Protein AF-A0A9P6G2L7-F1 (afdb_monomer)

Radius of gyration: 34.22 Å; Cα contacts (8 Å, |Δi|>4): 540; chains: 1; bounding box: 78×86×117 Å

pLDDT: mean 71.01, std 28.39, range [22.45, 98.56]

Mean predicted aligned error: 16.87 Å

Nearest PDB structures (foldseek):
  2dw4-assembly1_A  TM=6.983E-01  e=7.116E-24  Homo sapiens
  7xw8-assembly1_A  TM=6.974E-01  e=5.998E-24  Homo sapiens
  7e0g-assembly1_A  TM=6.972E-01  e=1.986E-23  Homo sapiens
  7vqt-assembly1_A  TM=6.951E-01  e=2.057E-22  Homo sapiens
  2hko-assembly1_A  TM=6.925E-01  e=1.429E-21  Homo sapiens

Sequence (567 aa):
MRQLASALGPAWADSLASSSPSMPDHSSTVAASAVLSSPTMSTSFARSDLQSDAVSRITKHESTSSASPVILGKRVRKQVEFFNPSGAYWKRHPKATNARNLHPRILSSGSSLNKRLLESMAGTRRHAKSRQQPMLGHRRQQSNDAALNDAAHASRLHPHGLSSEEFDLFQWFLSRADLDNYLRVRNTMLKLWRDSPKTSLTLARAYESTKDFGLHLGLIPHVYEFLLRSGYINFGMCSFQDGASNASHENGNGLGQSDGPNGTVVVIGAGIAGVAAARQLENLFRYFAWRFAPDPPPKVILIEARPRIGGRIHSMDIATPSLAPSENEKLTEHGQPQPPRRLAKHRIDMGAQIITGFENGNPMEIIVRRQMDNLSLHYLVNETCDIFDHKGSPVPKQQDVHFEAVFNQILDQACQLRVQETEPPTVVKRPNNQPKLGMRTVHTLLMDRPTLGESMDYFIESHPEFRSWTQYELSLIHWHYANLEFANATPLDRLSLKHWDQDDEYEFSGNHCMVVEGYGQIPVALSKGLDVRLNQPVSKIIRSDTVEESSTNEPVRIQCRDGTTYD

Foldseek 3Di:
DVVLCVVVDDVVVVVVVVPDDDDDDDDDDDDDDDDDDDDDDDDDDDDDDDDDDDDDDDDDDDDDDDDDDDDDDDDDDDFDDADDPVPDPPPPPPPPDPDPPDDDDDDDDDDDDDDDDDPDDDDDDDDDDDDDDDDPVVVVVVVVLVLLCQLCQLLVHHLQHDDPVRCVVPRVPDDPVQSNLLSSLLSVQSSVCLVAVQEFDDLNNSLVVRVPSPHDSVCSSVSVVVCLLVVSGNFALHADDDPVVVVPPPPPDDDDDPPDDAAADEQEAQAPVSLRVLLSQNRVCVVVQVVQPPDGHHAYAYEHQAQDHHVQFDKDFDDDDPPDPDPPQQADPVRDGDDPDPPFTDIDGPGDFKDQASASRDVCCCHPVPNDPPFDKAFPPPDDDFDADPVRHTDPPVLLVVLVVVLVVLQVQLLVLQPVVPDDPPPPPDPDDDPPCDPSNVVSVVDPFDFSVVSSVCCCVVPPVNVPDDPRSVVSSVVVQVVLCVVQVHHRRPHGSNCNCVCVVSRGDDTMIGTRSGPSVRSVSSNPPGNYHYSFAWDDKDWDPDDPVPDPDTDIWIAGPVGDIDD

Structure (mmCIF, N/CA/C/O backbone):
data_AF-A0A9P6G2L7-F1
#
_entry.id   AF-A0A9P6G2L7-F1
#
loop_
_atom_site.group_PDB
_atom_site.id
_atom_site.type_symbol
_atom_site.label_atom_id
_atom_site.label_alt_id
_atom_site.label_comp_id
_atom_site.label_asym_id
_atom_site.label_entity_id
_atom_site.label_seq_id
_atom_site.pdbx_PDB_ins_code
_atom_site.Cartn_x
_atom_site.Cartn_y
_atom_site.Cartn_z
_atom_site.occupancy
_atom_site.B_iso_or_equiv
_atom_site.auth_seq_id
_atom_site.auth_comp_id
_atom_site.auth_asym_id
_atom_site.auth_atom_id
_atom_site.pdbx_PDB_model_num
ATOM 1 N N . MET A 1 1 ? -18.594 -7.790 24.295 1.00 51.34 1 MET A N 1
ATOM 2 C CA . MET A 1 1 ? -19.667 -8.135 25.263 1.00 51.34 1 MET A CA 1
ATOM 3 C C . MET A 1 1 ? -20.302 -6.903 25.911 1.00 51.34 1 MET A C 1
ATOM 5 O O . MET A 1 1 ? -21.434 -6.623 25.565 1.00 51.34 1 MET A O 1
ATOM 9 N N . ARG A 1 2 ? -19.620 -6.099 26.748 1.00 49.75 2 ARG A N 1
ATOM 10 C CA . ARG A 1 2 ? -20.230 -4.887 27.364 1.00 49.75 2 ARG A CA 1
ATOM 11 C C . ARG A 1 2 ? -20.741 -3.842 26.359 1.00 49.75 2 ARG A C 1
ATOM 13 O O . ARG A 1 2 ? -21.833 -3.325 26.534 1.00 49.75 2 ARG A O 1
ATOM 20 N N . GLN A 1 3 ? -19.998 -3.575 25.282 1.00 51.94 3 GLN A N 1
ATOM 21 C CA . GLN A 1 3 ? -20.472 -2.698 24.198 1.00 51.94 3 GLN A CA 1
ATOM 22 C C . GLN A 1 3 ? -21.693 -3.264 23.474 1.00 51.94 3 GLN A C 1
ATOM 24 O O . GLN A 1 3 ? -22.591 -2.518 23.113 1.00 51.94 3 GLN A O 1
ATOM 29 N N . LEU A 1 4 ? -21.742 -4.586 23.305 1.00 55.41 4 LEU A N 1
ATOM 30 C CA . LEU A 1 4 ? -22.889 -5.258 22.714 1.00 55.41 4 LEU A CA 1
ATOM 31 C C . LEU A 1 4 ? -24.108 -5.176 23.648 1.00 55.41 4 LEU A C 1
ATOM 33 O O . LEU A 1 4 ? -25.195 -4.875 23.186 1.00 55.41 4 LEU A O 1
ATOM 37 N N . ALA A 1 5 ? -23.908 -5.337 24.960 1.00 52.91 5 ALA A N 1
ATOM 38 C CA . ALA A 1 5 ? -24.934 -5.130 25.983 1.00 52.91 5 ALA A CA 1
ATOM 39 C C . ALA A 1 5 ? -25.485 -3.696 25.970 1.00 52.91 5 ALA A C 1
ATOM 41 O O . ALA A 1 5 ? -26.690 -3.490 26.042 1.00 52.91 5 ALA A O 1
ATOM 42 N N . SER A 1 6 ? -24.590 -2.709 25.851 1.00 57.12 6 SER A N 1
ATOM 43 C CA . SER A 1 6 ? -24.945 -1.289 25.775 1.00 57.12 6 SER A CA 1
ATOM 44 C C . SER A 1 6 ? -25.715 -0.966 24.489 1.00 57.12 6 SER A C 1
ATOM 46 O O . SER A 1 6 ? -26.717 -0.259 24.524 1.00 57.12 6 SER A O 1
ATOM 48 N N . ALA A 1 7 ? -25.290 -1.533 23.355 1.00 49.59 7 ALA A N 1
ATOM 49 C CA . ALA A 1 7 ? -25.887 -1.268 22.048 1.00 49.59 7 ALA A CA 1
ATOM 50 C C . ALA A 1 7 ? -27.176 -2.062 21.765 1.00 49.59 7 ALA A C 1
ATOM 52 O O . ALA A 1 7 ? -28.024 -1.580 21.020 1.00 49.59 7 ALA A O 1
ATOM 53 N N . LEU A 1 8 ? -27.326 -3.270 22.322 1.00 57.91 8 LEU A N 1
ATOM 54 C CA . LEU A 1 8 ? -28.497 -4.140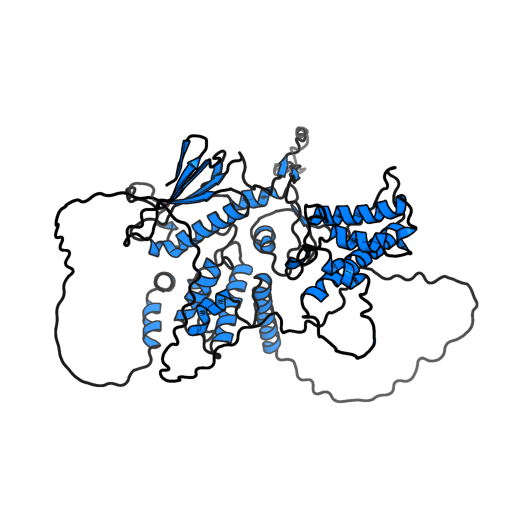 22.127 1.00 57.91 8 LEU A CA 1
ATOM 55 C C . LEU A 1 8 ? -29.518 -4.053 23.279 1.00 57.91 8 LEU A C 1
ATOM 57 O O . LEU A 1 8 ? -30.614 -4.598 23.163 1.00 57.91 8 LEU A O 1
ATOM 61 N N . GLY A 1 9 ? -29.189 -3.354 24.370 1.00 46.56 9 GLY A N 1
ATOM 62 C CA . GLY A 1 9 ? -30.075 -3.142 25.515 1.00 46.56 9 GLY A CA 1
ATOM 63 C C . GLY A 1 9 ? -30.221 -4.352 26.462 1.00 46.56 9 GLY A C 1
ATOM 64 O O . GLY A 1 9 ? -29.560 -5.380 26.288 1.00 46.56 9 GLY A O 1
ATOM 65 N N . PRO A 1 10 ? -31.094 -4.250 27.489 1.00 43.25 10 PRO A N 1
ATOM 66 C CA . PRO A 1 10 ? -31.201 -5.224 28.588 1.00 43.25 10 PRO A CA 1
ATOM 67 C C . PRO A 1 10 ? -31.576 -6.652 28.160 1.00 43.25 10 PRO A C 1
ATOM 69 O O . PRO A 1 10 ? -31.136 -7.607 28.791 1.00 43.25 10 PRO A O 1
ATOM 72 N N . ALA A 1 11 ? -32.315 -6.808 27.055 1.00 44.41 11 ALA A N 1
ATOM 73 C CA . ALA A 1 11 ? -32.778 -8.104 26.543 1.00 44.41 11 ALA A CA 1
ATOM 74 C C . ALA A 1 11 ? -31.636 -9.054 26.118 1.00 44.41 11 ALA A C 1
ATOM 76 O O . ALA A 1 11 ? -31.845 -10.251 25.931 1.00 44.41 11 ALA A O 1
ATOM 77 N N . TRP A 1 12 ? -30.415 -8.535 25.963 1.00 44.78 12 TRP A N 1
ATOM 78 C CA . TRP A 1 12 ? -29.247 -9.328 25.593 1.00 44.78 12 TRP A CA 1
ATOM 79 C C . TRP A 1 12 ? -28.675 -10.166 26.750 1.00 44.78 12 TRP A C 1
ATOM 81 O O . TRP A 1 12 ? -28.168 -11.265 26.514 1.00 44.78 12 TRP A O 1
ATOM 91 N N . ALA A 1 13 ? -28.775 -9.683 27.996 1.00 47.47 13 ALA A N 1
ATOM 92 C CA . ALA A 1 13 ? -28.265 -10.410 29.164 1.00 47.47 13 ALA A CA 1
ATOM 93 C C . ALA A 1 13 ? -28.998 -11.751 29.369 1.00 47.47 13 ALA A C 1
ATOM 95 O O . ALA A 1 13 ? -28.373 -12.748 29.735 1.00 47.47 13 ALA A O 1
ATOM 96 N N . ASP A 1 14 ? -30.288 -11.798 29.028 1.00 45.16 14 ASP A N 1
ATOM 97 C CA . ASP A 1 14 ? -31.143 -12.977 29.197 1.00 45.16 14 ASP A CA 1
ATOM 98 C C . ASP A 1 14 ? -30.868 -14.069 28.147 1.00 45.16 14 ASP A C 1
ATOM 100 O O . ASP A 1 14 ? -30.969 -15.264 28.431 1.00 45.16 14 ASP A O 1
ATOM 104 N N . SER A 1 15 ? -30.438 -13.686 26.939 1.00 45.53 15 SER A N 1
ATOM 105 C CA . SER A 1 15 ? -30.130 -14.639 25.863 1.00 45.53 15 SER A CA 1
ATOM 106 C C . SER A 1 15 ? -28.868 -15.466 26.152 1.00 45.53 15 SER A C 1
ATOM 108 O O . SER A 1 15 ? -28.857 -16.667 25.881 1.00 45.53 15 SER A O 1
ATOM 110 N N . LEU A 1 16 ? -27.843 -14.876 26.781 1.00 46.41 16 LEU A N 1
ATOM 111 C CA . LEU A 1 16 ? -26.615 -15.583 27.182 1.00 46.41 16 LEU A CA 1
ATOM 112 C C . LEU A 1 16 ? -26.846 -16.614 28.291 1.00 46.41 16 LEU A C 1
ATOM 114 O O . LEU A 1 16 ? -26.218 -17.674 28.278 1.00 46.41 16 LEU A O 1
ATOM 118 N N . ALA A 1 17 ? -27.762 -16.328 29.219 1.00 44.38 17 ALA A N 1
ATOM 119 C CA . ALA A 1 17 ? -28.114 -17.242 30.303 1.00 44.38 17 ALA A CA 1
ATOM 120 C C . ALA A 1 17 ? -28.845 -18.501 29.793 1.00 44.38 17 ALA A C 1
ATOM 122 O O . ALA A 1 17 ? -28.686 -19.586 30.355 1.00 44.38 17 ALA A O 1
ATOM 123 N N . SER A 1 18 ? -29.584 -18.379 28.684 1.00 40.12 18 SER A N 1
ATOM 124 C CA . SER A 1 18 ? -30.368 -19.474 28.094 1.00 40.12 18 SER A CA 1
ATOM 125 C C . SER A 1 18 ? -29.552 -20.519 27.310 1.00 40.12 18 SER A C 1
ATOM 127 O O . SER A 1 18 ? -30.082 -21.572 26.968 1.00 40.12 18 SER A O 1
ATOM 129 N N . SER A 1 19 ? -28.262 -20.263 27.052 1.00 38.22 19 SER A N 1
ATOM 130 C CA . SER A 1 19 ? -27.375 -21.144 26.267 1.00 38.22 19 SER A CA 1
ATOM 131 C C . SER A 1 19 ? -26.384 -21.984 27.092 1.00 38.22 19 SER A C 1
ATOM 133 O O . SER A 1 19 ? -25.510 -22.644 26.529 1.00 38.22 19 SER A O 1
ATOM 135 N N . SER A 1 20 ? -26.505 -21.990 28.421 1.00 28.81 20 SER A N 1
ATOM 136 C CA . SER A 1 20 ? -25.670 -22.817 29.307 1.00 28.81 20 SER A CA 1
ATOM 137 C C . SER A 1 20 ? -26.138 -24.284 29.286 1.00 28.81 20 SER A C 1
ATOM 139 O O . SER A 1 20 ? -27.315 -24.529 29.552 1.00 28.81 20 SER A O 1
ATOM 141 N N . PRO A 1 21 ? -25.273 -25.289 29.042 1.00 33.25 21 PRO A N 1
ATOM 142 C CA . PRO A 1 21 ? -25.649 -26.679 29.262 1.00 33.25 21 PRO A CA 1
ATOM 143 C C . PRO A 1 21 ? -25.748 -26.939 30.769 1.00 33.25 21 PRO A C 1
ATOM 145 O O . PRO A 1 21 ? -24.797 -26.700 31.514 1.00 33.25 21 PRO A O 1
ATOM 148 N N . SER A 1 22 ? -26.904 -27.430 31.212 1.00 30.53 22 SER A N 1
ATOM 149 C CA . SER A 1 22 ? -27.137 -27.905 32.576 1.00 30.53 22 SER A CA 1
ATOM 150 C C . SER A 1 22 ? -26.116 -28.989 32.943 1.00 30.53 22 SER A C 1
ATOM 152 O O . SER A 1 22 ? -26.127 -30.075 32.359 1.00 30.53 22 SER A O 1
ATOM 154 N N . MET A 1 23 ? -25.242 -28.700 33.907 1.00 30.84 23 MET A N 1
ATOM 155 C CA . MET A 1 23 ? -24.458 -29.722 34.604 1.00 30.84 23 MET A CA 1
ATOM 156 C C . MET A 1 23 ? -25.378 -30.482 35.573 1.00 30.84 23 MET A C 1
ATOM 158 O O . MET A 1 23 ? -26.242 -29.852 36.184 1.00 30.84 23 MET A O 1
ATOM 162 N N . PRO A 1 24 ? -25.228 -31.809 35.719 1.00 31.78 24 PRO A N 1
ATOM 163 C CA . PRO A 1 24 ? -26.049 -32.583 36.636 1.00 31.78 24 PRO A CA 1
ATOM 164 C C . PRO A 1 24 ? -25.679 -32.279 38.092 1.00 31.78 24 PRO A C 1
ATOM 166 O O . PRO A 1 24 ? -24.501 -32.194 38.447 1.00 31.78 24 PRO A O 1
ATOM 169 N N . ASP A 1 25 ? -26.717 -32.137 38.914 1.00 29.23 25 ASP A N 1
ATOM 170 C CA . ASP A 1 25 ? -26.659 -31.959 40.360 1.00 29.23 25 ASP A CA 1
ATOM 171 C C . ASP A 1 25 ? -25.805 -33.035 41.042 1.00 29.23 25 ASP A C 1
ATOM 173 O O . ASP A 1 25 ? -26.113 -34.227 40.992 1.00 29.23 25 ASP A O 1
ATOM 177 N N . HIS A 1 26 ? -24.802 -32.592 41.799 1.00 30.83 26 HIS A N 1
ATOM 178 C CA . HIS A 1 26 ? -24.335 -33.325 42.967 1.00 30.83 26 HIS A CA 1
ATOM 179 C C . HIS A 1 26 ? -24.370 -32.402 44.181 1.00 30.83 26 HIS A C 1
ATOM 181 O O . HIS A 1 26 ? -23.571 -31.483 44.346 1.00 30.83 26 HIS A O 1
ATOM 187 N N . SER A 1 27 ? -25.352 -32.680 45.030 1.00 29.09 27 SER A N 1
ATOM 188 C CA . SER A 1 27 ? -25.520 -32.140 46.366 1.00 29.09 27 SER A CA 1
ATOM 189 C C . SER A 1 27 ? -24.333 -32.487 47.269 1.00 29.09 27 SER A C 1
ATOM 191 O O . SER A 1 27 ? -24.092 -33.663 47.537 1.00 29.09 27 SER A O 1
ATOM 193 N N . SER A 1 28 ? -23.690 -31.475 47.847 1.00 29.00 28 SER A N 1
ATOM 194 C CA . SER A 1 28 ? -23.227 -31.530 49.238 1.00 29.00 28 SER A CA 1
ATOM 195 C C . SER A 1 28 ? -22.948 -30.119 49.757 1.00 29.00 28 SER A C 1
ATOM 197 O O . SER A 1 28 ? -21.999 -29.454 49.352 1.00 29.00 28 SER A O 1
ATOM 199 N N . THR A 1 29 ? -23.818 -29.692 50.664 1.00 29.88 29 THR A N 1
ATOM 200 C CA . THR A 1 29 ? -23.656 -28.630 51.664 1.00 29.88 29 THR A CA 1
ATOM 201 C C . THR A 1 29 ? -22.261 -28.578 52.288 1.00 29.88 29 THR A C 1
ATOM 203 O O . THR A 1 29 ? -21.852 -29.596 52.831 1.00 29.88 29 THR A O 1
ATOM 206 N N . VAL A 1 30 ? -21.632 -27.395 52.337 1.00 28.75 30 VAL A N 1
ATOM 207 C CA . VAL A 1 30 ? -21.123 -26.733 53.564 1.00 28.75 30 VAL A CA 1
ATOM 208 C C . VAL A 1 30 ? -21.018 -25.222 53.289 1.00 28.75 30 VAL A C 1
ATOM 210 O O . VAL A 1 30 ? -20.474 -24.795 52.276 1.00 28.75 30 VAL A O 1
ATOM 213 N N . ALA A 1 31 ? -21.573 -24.423 54.198 1.00 27.55 31 ALA A N 1
ATOM 214 C CA . ALA A 1 31 ? -21.520 -22.966 54.221 1.00 27.55 31 ALA A CA 1
ATOM 215 C C . ALA A 1 31 ? -20.179 -22.440 54.765 1.00 27.55 31 ALA A C 1
ATOM 217 O O . ALA A 1 31 ? -19.674 -22.999 55.733 1.00 27.55 31 ALA A O 1
ATOM 218 N N . ALA A 1 32 ? -19.681 -21.314 54.243 1.00 27.48 32 ALA A N 1
ATOM 219 C CA . ALA A 1 32 ? -18.978 -20.297 55.035 1.00 27.48 32 ALA A CA 1
ATOM 220 C C . ALA A 1 32 ? -18.803 -18.992 54.240 1.00 27.48 32 ALA A C 1
ATOM 222 O O . ALA A 1 32 ? -18.549 -18.991 53.041 1.00 27.48 32 ALA A O 1
ATOM 223 N N . SER A 1 33 ? -18.980 -17.894 54.968 1.00 25.62 33 SER A N 1
ATOM 224 C CA . SER A 1 33 ? -18.910 -16.491 54.565 1.00 25.62 33 SER A CA 1
ATOM 225 C C . SER A 1 33 ? -17.488 -15.916 54.742 1.00 25.62 33 SER A C 1
ATOM 227 O O . SER A 1 33 ? -16.636 -16.583 55.323 1.00 25.62 33 SER A O 1
ATOM 229 N N . ALA A 1 34 ? -17.325 -14.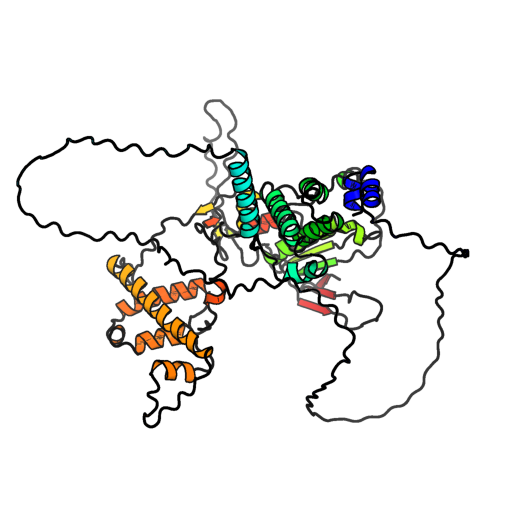640 54.357 1.00 26.34 34 ALA A N 1
ATOM 230 C CA . ALA A 1 34 ? -16.182 -13.710 54.508 1.00 26.34 34 ALA A CA 1
ATOM 231 C C . ALA A 1 34 ? -15.206 -13.655 53.306 1.00 26.34 34 ALA A C 1
ATOM 233 O O . ALA A 1 34 ? -14.688 -14.680 52.887 1.00 26.34 34 ALA A O 1
ATOM 234 N N . VAL A 1 35 ? -15.013 -12.545 52.573 1.00 25.38 35 VAL A N 1
ATOM 235 C CA . VAL A 1 35 ? -14.703 -11.126 52.897 1.00 25.38 35 VAL A CA 1
ATOM 236 C C . VAL A 1 35 ? -13.243 -10.906 53.333 1.00 25.38 35 VAL A C 1
ATOM 238 O O . VAL A 1 35 ? -12.831 -11.456 54.347 1.00 25.38 35 VAL A O 1
ATOM 241 N N . LEU A 1 36 ? -12.573 -9.981 52.609 1.00 24.50 36 LEU A N 1
ATOM 242 C CA . LEU A 1 36 ? -11.293 -9.286 52.892 1.00 24.50 36 LEU A CA 1
ATOM 243 C C . LEU A 1 36 ? -10.035 -10.185 52.816 1.00 24.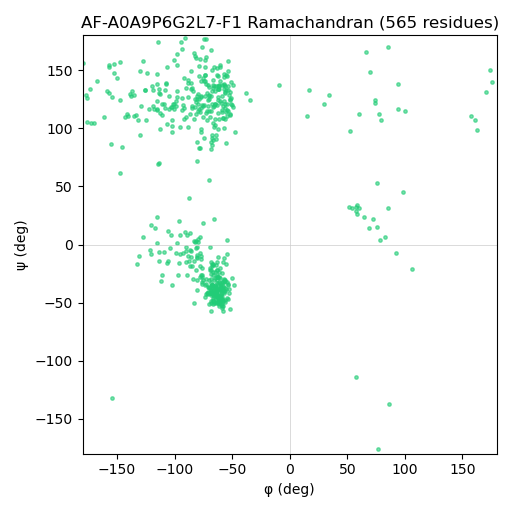50 36 LEU A C 1
ATOM 245 O O . LEU A 1 36 ? -10.096 -11.365 53.106 1.00 24.50 36 LEU A O 1
ATOM 249 N N . SER A 1 37 ? -8.831 -9.758 52.434 1.00 24.27 37 SER A N 1
ATOM 250 C CA . SER A 1 37 ? -8.215 -8.467 52.100 1.00 24.27 37 SER A CA 1
ATOM 251 C C . SER A 1 37 ? -6.750 -8.756 51.730 1.00 24.27 37 SER A C 1
ATOM 253 O O . SER A 1 37 ? -6.179 -9.739 52.200 1.00 24.27 37 SER A O 1
ATOM 255 N N . SER A 1 38 ? -6.123 -7.874 50.952 1.00 32.38 38 SER A N 1
ATOM 256 C CA . SER A 1 38 ? -4.666 -7.802 50.774 1.00 32.38 38 SER A CA 1
ATOM 257 C C . SER A 1 38 ? -3.916 -7.693 52.110 1.00 32.38 38 SER A C 1
ATOM 259 O O . SER A 1 38 ? -4.464 -7.156 53.077 1.00 32.38 38 SER A O 1
ATOM 261 N N . PRO A 1 39 ? -2.626 -8.066 52.134 1.00 28.67 39 PRO A N 1
ATOM 262 C CA . PRO A 1 39 ? -1.680 -7.199 52.829 1.00 28.67 39 PRO A CA 1
ATOM 263 C C . PRO A 1 39 ? -0.352 -7.014 52.082 1.00 28.67 39 PRO A C 1
ATOM 265 O O . PRO A 1 39 ? 0.360 -7.956 51.745 1.00 28.67 39 PRO A O 1
ATOM 268 N N . THR A 1 40 ? -0.004 -5.743 51.908 1.00 27.00 40 THR A N 1
ATOM 269 C CA . THR A 1 40 ? 1.360 -5.207 51.925 1.00 27.00 40 THR A CA 1
ATOM 270 C C . THR A 1 40 ? 2.023 -5.456 53.280 1.00 27.00 40 THR A C 1
ATOM 272 O O . THR A 1 40 ? 1.386 -5.203 54.299 1.00 27.00 40 THR A O 1
ATOM 275 N N . MET A 1 41 ? 3.312 -5.804 53.300 1.00 25.61 41 MET A N 1
ATOM 276 C CA . MET A 1 41 ? 4.246 -5.409 54.365 1.00 25.61 41 MET A CA 1
ATOM 277 C C . MET A 1 41 ? 5.684 -5.389 53.835 1.00 25.61 41 MET A C 1
ATOM 279 O O . MET A 1 41 ? 6.183 -6.351 53.260 1.00 25.61 41 MET A O 1
ATOM 283 N N . SER A 1 42 ? 6.317 -4.243 54.058 1.00 25.80 42 SER A N 1
ATOM 284 C CA . SER A 1 42 ? 7.737 -3.944 53.934 1.00 25.80 42 SER A CA 1
ATOM 285 C C . SER A 1 42 ? 8.546 -4.559 55.077 1.00 25.80 42 SER A C 1
ATOM 287 O O . SER A 1 42 ? 8.115 -4.446 56.222 1.00 25.80 42 SER A O 1
ATOM 289 N N . THR A 1 43 ? 9.778 -4.997 54.814 1.00 26.73 43 THR A N 1
ATOM 290 C CA . THR A 1 43 ? 10.873 -4.888 55.794 1.00 26.73 43 THR A CA 1
ATOM 291 C C . THR A 1 43 ? 12.214 -4.686 55.098 1.00 26.73 43 THR A C 1
ATOM 293 O O . THR A 1 43 ? 12.636 -5.476 54.261 1.00 26.73 43 THR A O 1
ATOM 296 N N . SER A 1 44 ? 12.864 -3.603 55.504 1.00 24.84 44 SER A N 1
ATOM 297 C CA . SER A 1 44 ? 14.252 -3.206 55.286 1.00 24.84 44 SER A CA 1
ATOM 298 C C . SER A 1 44 ? 15.263 -4.169 55.913 1.00 24.84 44 SER A C 1
ATOM 300 O O . SER A 1 44 ? 15.032 -4.582 57.044 1.00 24.84 44 SER A O 1
ATOM 302 N N . PHE A 1 45 ? 16.431 -4.367 55.290 1.00 24.89 45 PHE A N 1
ATOM 303 C CA . PHE A 1 45 ? 17.712 -4.535 55.997 1.00 24.89 45 PHE A CA 1
ATOM 304 C C . PHE A 1 45 ? 18.892 -4.070 55.128 1.00 24.89 45 PHE A C 1
ATOM 306 O O . PHE A 1 45 ? 18.844 -4.103 53.902 1.00 24.89 45 PHE A O 1
ATOM 313 N N . ALA A 1 46 ? 19.911 -3.548 55.806 1.00 25.20 46 ALA A N 1
ATOM 314 C CA . ALA A 1 46 ? 20.979 -2.710 55.284 1.00 25.20 46 ALA A CA 1
ATOM 315 C C . ALA A 1 46 ? 22.286 -3.467 54.962 1.00 25.20 46 ALA A C 1
ATOM 317 O O . ALA A 1 46 ? 22.585 -4.488 55.568 1.00 25.20 46 ALA A O 1
ATOM 318 N N . ARG A 1 47 ? 23.042 -2.866 54.026 1.00 24.48 47 ARG A N 1
ATOM 319 C CA . ARG A 1 47 ? 24.512 -2.778 53.825 1.00 24.48 47 ARG A CA 1
ATOM 320 C C . ARG A 1 47 ? 25.453 -3.757 54.553 1.00 24.48 47 ARG A C 1
ATOM 322 O O . ARG A 1 47 ? 25.505 -3.733 55.775 1.00 24.48 47 ARG A O 1
ATOM 329 N N . SER A 1 48 ? 26.398 -4.325 53.788 1.00 24.62 48 SER A N 1
ATOM 330 C CA . SER A 1 48 ? 27.831 -3.939 53.843 1.00 24.62 48 SER A CA 1
ATOM 331 C C . SER A 1 48 ? 28.697 -4.681 52.804 1.00 24.62 48 SER A C 1
ATOM 333 O O . SER A 1 48 ? 28.680 -5.905 52.758 1.00 24.62 48 SER A O 1
ATOM 335 N N . ASP A 1 49 ? 29.428 -3.892 52.009 1.00 24.81 49 ASP A N 1
ATOM 336 C CA . ASP A 1 49 ? 30.819 -4.012 51.528 1.00 24.81 49 ASP A CA 1
ATOM 337 C C . ASP A 1 49 ? 31.463 -5.379 51.218 1.00 24.81 49 ASP A C 1
ATOM 339 O O . ASP A 1 49 ? 31.597 -6.227 52.093 1.00 24.81 49 ASP A O 1
ATOM 343 N N . LEU A 1 50 ? 32.047 -5.496 50.011 1.00 25.62 50 LEU A N 1
ATOM 344 C CA . LEU A 1 50 ? 33.500 -5.691 49.822 1.00 25.62 50 LEU A CA 1
ATOM 345 C C . LEU A 1 50 ? 33.918 -5.627 48.336 1.00 25.62 50 LEU A C 1
ATOM 347 O O . LEU A 1 50 ? 33.305 -6.222 47.455 1.00 25.62 50 LEU A O 1
ATOM 351 N N . GLN A 1 51 ? 34.993 -4.872 48.100 1.00 24.48 51 GLN A N 1
ATOM 352 C CA . GLN A 1 51 ? 35.732 -4.693 46.847 1.00 24.48 51 GLN A CA 1
ATOM 353 C C . GLN A 1 51 ? 36.473 -5.971 46.413 1.00 24.48 51 GLN A C 1
ATOM 355 O O . GLN A 1 51 ? 36.989 -6.696 47.261 1.00 24.48 51 GLN A O 1
ATOM 360 N N . SER A 1 52 ? 36.661 -6.176 45.104 1.00 27.75 52 SER A N 1
ATOM 361 C CA . SER A 1 52 ? 38.000 -6.244 44.474 1.00 27.75 52 SER A CA 1
ATOM 362 C C . SER A 1 52 ? 37.952 -6.625 42.986 1.00 27.75 52 SER A C 1
ATOM 364 O O . SER A 1 52 ? 37.045 -7.300 42.507 1.00 27.75 52 SER A O 1
ATOM 366 N N . ASP A 1 53 ? 38.951 -6.100 42.283 1.00 25.33 53 ASP A N 1
ATOM 367 C CA . ASP A 1 53 ? 39.230 -6.115 40.848 1.00 25.33 53 ASP A CA 1
ATOM 368 C C . ASP A 1 53 ? 39.428 -7.503 40.206 1.00 25.33 53 ASP A C 1
ATOM 370 O O . ASP A 1 53 ? 39.935 -8.419 40.847 1.00 25.33 53 ASP A O 1
ATOM 374 N N . ALA A 1 54 ? 39.158 -7.612 38.891 1.00 26.95 54 ALA A N 1
ATOM 375 C CA . ALA A 1 54 ? 40.165 -7.929 37.851 1.00 26.95 54 ALA A CA 1
ATOM 376 C C . ALA A 1 54 ? 39.575 -8.524 36.543 1.00 26.95 54 ALA A C 1
ATOM 378 O O . ALA A 1 54 ? 39.131 -9.662 36.471 1.00 26.95 54 ALA A O 1
ATOM 379 N N . VAL A 1 55 ? 39.646 -7.716 35.482 1.00 25.83 55 VAL A N 1
ATOM 380 C CA . VAL A 1 55 ? 40.188 -7.974 34.127 1.00 25.83 55 VAL A CA 1
ATOM 381 C C . VAL A 1 55 ? 40.171 -9.400 33.508 1.00 25.83 55 VAL A C 1
ATOM 383 O O . VAL A 1 55 ? 40.945 -10.284 33.858 1.00 25.83 55 VAL A O 1
ATOM 386 N N . SER A 1 56 ? 39.491 -9.463 32.351 1.00 26.78 56 SER A N 1
ATOM 387 C CA . SER A 1 56 ? 39.725 -10.291 31.143 1.00 26.78 56 SER A CA 1
ATOM 388 C C . SER A 1 56 ? 39.400 -11.795 31.162 1.00 26.78 56 SER A C 1
ATOM 390 O O . SER A 1 56 ? 40.059 -12.587 31.824 1.00 26.78 56 SER A O 1
ATOM 392 N N . ARG A 1 57 ? 38.520 -12.226 30.245 1.00 25.55 57 ARG A N 1
ATOM 393 C CA . ARG A 1 57 ? 38.899 -12.914 28.990 1.00 25.55 57 ARG A CA 1
ATOM 394 C C . ARG A 1 57 ? 37.670 -13.371 28.199 1.00 25.55 57 ARG A C 1
ATOM 396 O O . ARG A 1 57 ? 36.693 -13.878 28.730 1.00 25.55 57 ARG A O 1
ATOM 403 N N . ILE A 1 58 ? 37.806 -13.199 26.892 1.00 26.69 58 ILE A N 1
ATOM 404 C CA . ILE A 1 58 ? 37.000 -13.747 25.803 1.00 26.69 58 ILE A CA 1
ATOM 405 C C . ILE A 1 58 ? 36.973 -15.278 25.888 1.00 26.69 58 ILE A C 1
ATOM 407 O O . ILE A 1 58 ? 38.042 -15.876 25.923 1.00 26.69 58 ILE A O 1
ATOM 411 N N . THR A 1 59 ? 35.795 -15.904 25.809 1.00 26.19 59 THR A N 1
ATOM 412 C CA . THR A 1 59 ? 35.579 -17.155 25.052 1.00 26.19 59 THR A CA 1
ATOM 413 C C . THR A 1 59 ? 34.099 -17.338 24.708 1.00 26.19 59 THR A C 1
ATOM 415 O O . THR A 1 59 ? 33.214 -17.179 25.542 1.00 26.19 59 THR A O 1
ATOM 418 N N . LYS A 1 60 ? 33.854 -17.665 23.434 1.00 27.78 60 LYS A N 1
ATOM 419 C CA . LYS A 1 60 ? 32.606 -18.232 22.918 1.00 27.78 60 LYS A CA 1
ATOM 420 C C . LYS A 1 60 ? 32.396 -19.607 23.550 1.00 27.78 60 LYS A C 1
ATOM 422 O O . LYS A 1 60 ? 33.329 -20.403 23.535 1.00 27.78 60 LYS A O 1
ATOM 427 N N . HIS A 1 61 ? 31.179 -19.908 23.985 1.00 25.05 61 HIS A N 1
ATOM 428 C CA . HIS A 1 61 ? 30.723 -21.287 24.114 1.00 25.05 61 HIS A CA 1
ATOM 429 C C . HIS A 1 61 ? 29.246 -21.392 23.739 1.00 25.05 61 HIS A C 1
ATOM 431 O O . HIS A 1 61 ? 28.358 -20.924 24.449 1.00 25.05 61 HIS A O 1
ATOM 437 N N . GLU A 1 62 ? 29.018 -22.024 22.590 1.00 26.23 62 GLU A N 1
ATOM 438 C CA . GLU A 1 62 ? 27.802 -22.769 22.298 1.00 26.23 62 GLU A CA 1
ATOM 439 C C . GLU A 1 62 ? 27.603 -23.816 23.399 1.00 26.23 62 GLU A C 1
ATOM 441 O O . GLU A 1 62 ? 28.539 -24.535 23.763 1.00 26.23 62 GLU A O 1
ATOM 446 N N . SER A 1 63 ? 26.385 -23.911 23.928 1.00 25.72 63 SER A N 1
ATOM 447 C CA . SER A 1 63 ? 25.967 -25.071 24.705 1.00 25.72 63 SER A CA 1
ATOM 448 C C . SER A 1 63 ? 24.590 -25.528 24.243 1.00 25.72 63 SER A C 1
ATOM 450 O O . SER A 1 63 ? 23.567 -24.865 24.386 1.00 25.72 63 SER A O 1
ATOM 452 N N . THR A 1 64 ? 24.627 -26.701 23.631 1.00 24.78 64 THR A N 1
ATOM 453 C CA . THR A 1 64 ? 23.539 -27.648 23.457 1.00 24.78 64 THR A CA 1
ATOM 454 C C . THR A 1 64 ? 22.944 -28.022 24.815 1.00 24.78 64 THR A C 1
ATOM 456 O O . THR A 1 64 ? 23.684 -28.462 25.696 1.00 24.78 64 THR A O 1
ATOM 459 N N . SER A 1 65 ? 21.621 -27.961 24.970 1.00 26.23 65 SER A N 1
ATOM 460 C CA . SER A 1 65 ? 20.932 -28.717 26.018 1.00 26.23 65 SER A CA 1
ATOM 461 C C . SER A 1 65 ? 19.727 -29.459 25.440 1.00 26.23 65 SER A C 1
ATOM 463 O O . SER A 1 65 ? 18.700 -28.904 25.059 1.00 26.23 65 SER A O 1
ATOM 465 N N . SER A 1 66 ? 19.904 -30.773 25.339 1.00 24.92 66 SER A N 1
ATOM 466 C CA . SER A 1 66 ? 18.856 -31.761 25.142 1.00 24.92 66 SER A CA 1
ATOM 467 C C . SER A 1 66 ? 18.222 -32.083 26.495 1.00 24.92 66 SER A C 1
ATOM 469 O O . SER A 1 66 ? 18.895 -32.630 27.370 1.00 24.92 66 SER A O 1
ATOM 471 N N . ALA A 1 67 ? 16.930 -31.809 26.655 1.00 25.69 67 ALA A N 1
ATOM 472 C CA . ALA A 1 67 ? 16.126 -32.363 27.738 1.00 25.69 67 ALA A CA 1
ATOM 473 C C . ALA A 1 67 ? 14.787 -32.851 27.167 1.00 25.69 67 ALA A C 1
ATOM 475 O O . ALA A 1 67 ? 13.961 -32.066 26.708 1.00 25.69 67 ALA A O 1
ATOM 476 N N . SER A 1 68 ? 14.604 -34.171 27.158 1.00 23.95 68 SER A N 1
ATOM 477 C CA . SER A 1 68 ? 13.367 -34.846 26.754 1.00 23.95 68 SER A CA 1
ATOM 478 C C . SER A 1 68 ? 12.250 -34.609 27.779 1.00 23.95 68 SER A C 1
ATOM 480 O O . SER A 1 68 ? 12.503 -34.794 28.971 1.00 23.95 68 SER A O 1
ATOM 482 N N . PRO A 1 69 ? 11.003 -34.303 27.371 1.00 29.94 69 PRO A N 1
ATOM 483 C CA . PRO A 1 69 ? 9.879 -34.302 28.292 1.00 29.94 69 PRO A CA 1
ATOM 484 C C . PRO A 1 69 ? 9.220 -35.685 28.394 1.00 29.94 69 PRO A C 1
ATOM 486 O O . PRO A 1 69 ? 9.069 -36.431 27.425 1.00 29.94 69 PRO A O 1
ATOM 489 N N . VAL A 1 70 ? 8.825 -35.993 29.625 1.00 26.08 70 VAL A N 1
ATOM 490 C CA . VAL A 1 70 ? 8.096 -37.178 30.081 1.00 26.08 70 VAL A CA 1
ATOM 491 C C . VAL A 1 70 ? 6.706 -37.251 29.433 1.00 26.08 70 VAL A C 1
ATOM 493 O O . VAL A 1 70 ? 5.965 -36.272 29.391 1.00 26.08 70 VAL A O 1
ATOM 496 N N . ILE A 1 71 ? 6.350 -38.438 28.936 1.00 27.11 71 ILE A N 1
ATOM 497 C CA . ILE A 1 71 ? 5.080 -38.744 28.265 1.00 27.11 71 ILE A CA 1
ATOM 498 C C . ILE A 1 71 ? 3.961 -38.888 29.307 1.00 27.11 71 ILE A C 1
ATOM 500 O O . ILE A 1 71 ? 3.973 -39.831 30.097 1.00 27.11 71 ILE A O 1
ATOM 504 N N . LEU A 1 72 ? 2.944 -38.022 29.241 1.00 28.27 72 LEU A N 1
ATOM 505 C CA . LEU A 1 72 ? 1.663 -38.209 29.927 1.00 28.27 72 LEU A CA 1
ATOM 506 C C . LEU A 1 72 ? 0.505 -38.202 28.907 1.00 28.27 72 LEU A C 1
ATOM 508 O O . LEU A 1 72 ? 0.264 -37.209 28.232 1.00 28.27 72 LEU A O 1
ATOM 512 N N . GLY A 1 73 ? -0.194 -39.337 28.802 1.00 27.31 73 GLY A N 1
ATOM 513 C CA . GLY A 1 73 ? -1.608 -39.477 28.409 1.00 27.31 73 GLY A CA 1
ATOM 514 C C . GLY A 1 73 ? -2.116 -38.825 27.112 1.00 27.31 73 GLY A C 1
ATOM 515 O O . GLY A 1 73 ? -2.582 -37.691 27.105 1.00 27.31 73 GLY A O 1
ATOM 516 N N . LYS A 1 74 ? -2.193 -39.612 26.030 1.00 28.88 74 LYS A N 1
ATOM 517 C CA . LYS A 1 74 ? -2.842 -39.269 24.750 1.00 28.88 74 LYS A CA 1
ATOM 518 C C . LYS A 1 74 ? -4.340 -38.929 24.911 1.00 28.88 74 LYS A C 1
ATOM 520 O O . LYS A 1 74 ? -5.151 -39.821 25.147 1.00 28.88 74 LYS A O 1
ATOM 525 N N . ARG A 1 75 ? -4.735 -37.685 24.611 1.00 26.53 75 ARG A N 1
ATOM 526 C CA . ARG A 1 75 ? -6.061 -37.354 24.046 1.00 26.53 75 ARG A CA 1
ATOM 527 C C . ARG A 1 75 ? -5.859 -36.845 22.621 1.00 26.53 75 ARG A C 1
ATOM 529 O O . ARG A 1 75 ? -5.500 -35.696 22.403 1.00 26.53 75 ARG A O 1
ATOM 536 N N . VAL A 1 76 ? -6.075 -37.720 21.642 1.00 28.88 76 VAL A N 1
ATOM 537 C CA . VAL A 1 76 ? -6.018 -37.361 20.221 1.00 28.88 76 VAL A CA 1
ATOM 538 C C . VAL A 1 76 ? -7.309 -36.620 19.858 1.00 28.88 76 VAL A C 1
ATOM 540 O O . VAL A 1 76 ? -8.339 -37.244 19.617 1.00 28.88 76 VAL A O 1
ATOM 543 N N . ARG A 1 77 ? -7.264 -35.285 19.809 1.00 32.16 77 ARG A N 1
ATOM 544 C CA . ARG A 1 77 ? -8.183 -34.485 18.984 1.00 32.16 77 ARG A CA 1
ATOM 545 C C . ARG A 1 77 ? -7.406 -34.062 17.739 1.00 32.16 77 ARG A C 1
ATOM 547 O O . ARG A 1 77 ? -6.365 -33.428 17.854 1.00 32.16 77 ARG A O 1
ATOM 554 N N . LYS A 1 78 ? -7.872 -34.492 16.563 1.00 34.56 78 LYS A N 1
ATOM 555 C CA . LYS A 1 78 ? -7.235 -34.186 15.274 1.00 34.56 78 LYS A CA 1
ATOM 556 C C . LYS A 1 78 ? -7.308 -32.676 15.017 1.00 34.56 78 LYS A C 1
ATOM 558 O O . LYS A 1 78 ? -8.411 -32.134 14.976 1.00 34.56 78 LYS A O 1
ATOM 563 N N . GLN A 1 79 ? -6.142 -32.048 14.855 1.00 36.75 79 GLN A N 1
ATOM 564 C CA . GLN A 1 79 ? -5.968 -30.644 14.477 1.00 36.75 79 GLN A CA 1
ATOM 565 C C . GLN A 1 79 ? -6.727 -30.308 13.183 1.00 36.75 79 GLN A C 1
ATOM 567 O O . GLN A 1 79 ? -6.921 -31.158 12.305 1.00 36.75 79 GLN A O 1
ATOM 572 N N . VAL A 1 80 ? -7.172 -29.055 13.088 1.00 43.53 80 VAL A N 1
ATOM 573 C CA . VAL A 1 80 ? -7.540 -28.421 11.819 1.00 43.53 80 VAL A CA 1
ATOM 574 C C . VAL A 1 80 ? -6.239 -28.274 11.027 1.00 43.53 80 VAL A C 1
ATOM 576 O O . VAL A 1 80 ? -5.276 -27.713 11.540 1.00 43.53 80 VAL A O 1
ATOM 579 N N . GLU A 1 81 ? -6.165 -28.867 9.837 1.00 37.31 81 GLU A N 1
ATOM 580 C CA . GLU A 1 81 ? -4.966 -28.788 8.999 1.00 37.31 81 GLU A CA 1
ATOM 581 C C . GLU A 1 81 ? -4.836 -27.387 8.394 1.00 37.31 81 GLU A C 1
ATOM 583 O O . GLU A 1 81 ? -5.818 -26.788 7.953 1.00 37.31 81 GLU A O 1
ATOM 588 N N . PHE A 1 82 ? -3.605 -26.881 8.388 1.00 36.22 82 PHE A N 1
ATOM 589 C CA . PHE A 1 82 ? -3.219 -25.638 7.735 1.00 36.22 82 PHE A CA 1
ATOM 590 C C . PHE A 1 82 ? -3.479 -25.738 6.226 1.00 36.22 82 PHE A C 1
ATOM 592 O O . PHE A 1 82 ? -3.102 -26.727 5.591 1.00 36.22 82 PHE A O 1
ATOM 599 N N . PHE A 1 83 ? -4.089 -24.713 5.630 1.00 37.66 83 PHE A N 1
ATOM 600 C CA . PHE A 1 83 ? -4.117 -24.608 4.175 1.00 37.66 83 PHE A CA 1
ATOM 601 C C . PHE A 1 83 ? -2.712 -24.234 3.697 1.00 37.66 83 PHE A C 1
ATOM 603 O O . PHE A 1 83 ? -2.261 -23.113 3.902 1.00 37.66 83 PHE A O 1
ATOM 610 N N . ASN A 1 84 ? -2.010 -25.190 3.086 1.00 31.91 84 ASN A N 1
ATOM 611 C CA . ASN A 1 84 ? -0.698 -24.962 2.497 1.00 31.91 84 ASN A CA 1
ATOM 612 C C . ASN A 1 84 ? -0.858 -24.328 1.097 1.00 31.91 84 ASN A C 1
ATOM 614 O O . ASN A 1 84 ? -1.320 -25.023 0.184 1.00 31.91 84 ASN A O 1
ATOM 618 N N . PRO A 1 85 ? -0.462 -23.058 0.882 1.00 37.22 85 PRO A N 1
ATOM 619 C CA . PRO A 1 85 ? -0.563 -22.414 -0.429 1.00 37.22 85 PRO A CA 1
ATOM 620 C C . PRO A 1 85 ? 0.314 -23.088 -1.500 1.00 37.22 85 PRO A C 1
ATOM 622 O O . PRO A 1 85 ? 0.044 -22.945 -2.689 1.00 37.22 85 PRO A O 1
ATOM 625 N N . SER A 1 86 ? 1.306 -23.896 -1.110 1.00 31.06 86 SER A N 1
ATOM 626 C CA . SER A 1 86 ? 2.237 -24.556 -2.036 1.00 31.06 86 SER A CA 1
ATOM 627 C C . SER A 1 86 ? 1.698 -25.844 -2.685 1.00 31.06 86 SER A C 1
ATOM 629 O O . SER A 1 86 ? 2.395 -26.458 -3.489 1.00 31.06 86 SER A O 1
ATOM 631 N N . GLY A 1 87 ? 0.490 -26.300 -2.324 1.00 29.80 87 GLY A N 1
ATOM 632 C CA . GLY A 1 87 ? -0.037 -27.614 -2.730 1.00 29.80 87 GLY A CA 1
ATOM 633 C C . GLY A 1 87 ? -1.123 -27.601 -3.809 1.00 29.80 87 GLY A C 1
ATOM 634 O O . GLY A 1 87 ? -1.426 -28.649 -4.385 1.00 29.80 87 GLY A O 1
ATOM 635 N N . ALA A 1 88 ? -1.718 -26.446 -4.109 1.00 27.45 88 ALA A N 1
ATOM 636 C CA . ALA A 1 88 ? -2.651 -26.340 -5.219 1.00 27.45 88 ALA A CA 1
ATOM 637 C C . ALA A 1 88 ? -1.844 -26.139 -6.501 1.00 27.45 88 ALA A C 1
ATOM 639 O O . ALA A 1 88 ? -1.292 -25.069 -6.740 1.00 27.45 88 ALA A O 1
ATOM 640 N N . TYR A 1 89 ? -1.790 -27.176 -7.340 1.00 27.14 89 TYR A N 1
ATOM 641 C CA . TYR A 1 89 ? -1.497 -27.024 -8.761 1.00 27.14 89 TYR A CA 1
ATOM 642 C C . TYR A 1 89 ? -2.505 -26.024 -9.345 1.00 27.14 89 TYR A C 1
ATOM 644 O O . TYR A 1 89 ? -3.556 -26.402 -9.870 1.00 27.14 89 TYR A O 1
ATOM 652 N N . TRP A 1 90 ? -2.185 -24.734 -9.269 1.00 28.95 90 TRP A N 1
ATOM 653 C CA . TRP A 1 90 ? -2.682 -23.756 -10.211 1.00 28.95 90 TRP A CA 1
ATOM 654 C C . TRP A 1 90 ? -2.222 -24.276 -11.561 1.00 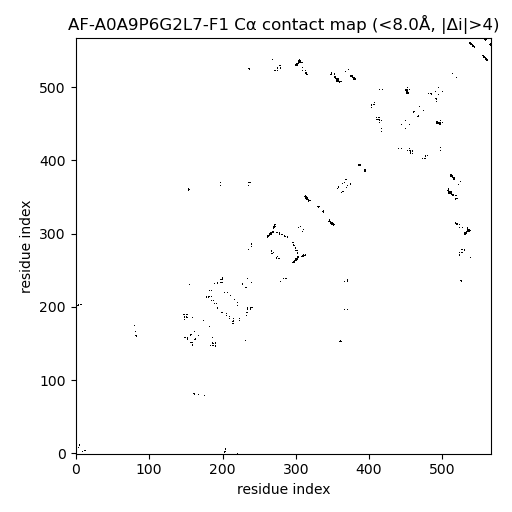28.95 90 TRP A C 1
ATOM 656 O O . TRP A 1 90 ? -1.045 -24.191 -11.916 1.00 28.95 90 TRP A O 1
ATOM 666 N N . LYS A 1 91 ? -3.130 -24.918 -12.304 1.00 24.66 91 LYS A N 1
ATOM 667 C CA . LYS A 1 91 ? -2.898 -25.135 -13.725 1.00 24.66 91 LYS A CA 1
ATOM 668 C C . LYS A 1 91 ? -2.553 -23.759 -14.267 1.00 24.66 91 LYS A C 1
ATOM 670 O O . LYS A 1 91 ? -3.412 -22.882 -14.264 1.00 24.66 91 LYS A O 1
ATOM 675 N N . ARG A 1 92 ? -1.292 -23.581 -14.675 1.00 26.22 92 ARG A N 1
ATOM 676 C CA . ARG A 1 92 ? -0.859 -22.486 -15.537 1.00 26.22 92 ARG A CA 1
ATOM 677 C C . ARG A 1 92 ? -1.856 -22.444 -16.688 1.00 26.22 92 ARG A C 1
ATOM 679 O O . ARG A 1 92 ? -1.754 -23.223 -17.633 1.00 26.22 92 ARG A O 1
ATOM 686 N N . HIS A 1 93 ? -2.853 -21.580 -16.588 1.00 25.20 93 HIS A N 1
ATOM 687 C CA . HIS A 1 93 ? -3.496 -21.077 -17.776 1.00 25.20 93 HIS A CA 1
ATOM 688 C C . HIS A 1 93 ? -2.442 -20.175 -18.416 1.00 25.20 93 HIS A C 1
ATOM 690 O O . HIS A 1 93 ? -1.888 -19.324 -17.714 1.00 25.20 93 HIS A O 1
ATOM 696 N N . PRO A 1 94 ? -2.080 -20.392 -19.692 1.00 26.47 94 PRO A N 1
ATOM 697 C CA . PRO A 1 94 ? -1.209 -19.463 -20.387 1.00 26.47 94 PRO A CA 1
ATOM 698 C C . PRO A 1 94 ? -1.806 -18.069 -20.220 1.00 26.47 94 PRO A C 1
ATOM 700 O O . PRO A 1 94 ? -2.993 -17.880 -20.502 1.00 26.47 94 PRO A O 1
ATOM 703 N N . LYS A 1 95 ? -1.006 -17.126 -19.711 1.00 26.94 95 LYS A N 1
ATOM 704 C CA . LYS A 1 95 ? -1.369 -15.712 -19.706 1.00 26.94 95 LYS A CA 1
ATOM 705 C C . LYS A 1 95 ? -1.799 -15.378 -21.137 1.00 26.94 95 LYS A C 1
ATOM 707 O O . LYS A 1 95 ? -1.021 -15.555 -22.074 1.00 26.94 95 LYS A O 1
ATOM 712 N N . ALA A 1 96 ? -3.042 -14.935 -21.308 1.00 23.69 96 ALA A N 1
ATOM 713 C CA . ALA A 1 96 ? -3.399 -14.152 -22.474 1.00 23.69 96 ALA A CA 1
ATOM 714 C C . ALA A 1 96 ? -2.641 -12.835 -22.315 1.00 23.69 96 ALA A C 1
ATOM 716 O O . ALA A 1 96 ? -3.111 -11.901 -21.671 1.00 23.69 96 ALA A O 1
ATOM 717 N N . THR A 1 97 ? -1.423 -12.795 -22.848 1.00 27.25 97 THR A N 1
ATOM 718 C CA . THR A 1 97 ? -0.834 -11.533 -23.261 1.00 27.25 97 THR A CA 1
ATOM 719 C C . THR A 1 97 ? -1.850 -10.884 -24.196 1.00 27.25 97 THR A C 1
ATOM 721 O O . THR A 1 97 ? -2.418 -11.541 -25.074 1.00 27.25 97 THR A O 1
ATOM 724 N N . ASN A 1 98 ? -2.139 -9.602 -23.989 1.00 27.67 98 ASN A N 1
ATOM 725 C CA . ASN A 1 98 ? -2.956 -8.805 -24.901 1.00 27.67 98 ASN A CA 1
ATOM 726 C C . ASN A 1 98 ? -2.183 -8.536 -26.210 1.00 27.67 98 ASN A C 1
ATOM 728 O O . ASN A 1 98 ? -2.016 -7.401 -26.637 1.00 27.67 98 ASN A O 1
ATOM 732 N N . ALA A 1 99 ? -1.727 -9.597 -26.874 1.00 26.02 99 ALA A N 1
ATOM 733 C CA . ALA A 1 99 ? -1.224 -9.592 -28.232 1.00 26.02 99 ALA A CA 1
ATOM 734 C C . ALA A 1 99 ? -2.328 -10.165 -29.127 1.00 26.02 99 ALA A C 1
ATOM 736 O O . ALA A 1 99 ? -2.516 -11.378 -29.257 1.00 26.02 99 ALA A O 1
ATOM 737 N N . ARG A 1 100 ? -3.109 -9.274 -29.745 1.00 26.08 100 ARG A N 1
ATOM 738 C CA . ARG A 1 100 ? -3.969 -9.648 -30.871 1.00 26.08 100 ARG A CA 1
ATOM 739 C C . ARG A 1 100 ? -3.074 -10.146 -32.009 1.00 26.08 100 ARG A C 1
ATOM 741 O O . ARG A 1 100 ? -2.536 -9.350 -32.769 1.00 26.08 100 ARG A O 1
ATOM 748 N N . ASN A 1 101 ? -2.963 -11.463 -32.147 1.00 23.92 101 ASN A N 1
ATOM 749 C CA . ASN A 1 101 ? -2.415 -12.111 -33.334 1.00 23.92 101 ASN A CA 1
ATOM 750 C C . ASN A 1 101 ? -3.356 -11.884 -34.528 1.00 23.92 101 ASN A C 1
ATOM 752 O O . ASN A 1 101 ? -4.278 -12.661 -34.773 1.00 23.92 101 ASN A O 1
ATOM 756 N N . LEU A 1 102 ? -3.117 -10.814 -35.283 1.00 25.83 102 LEU A N 1
ATOM 757 C CA . LEU A 1 102 ? -3.557 -10.691 -36.669 1.00 25.83 102 LEU A CA 1
ATOM 758 C C . LEU A 1 102 ? -2.391 -11.118 -37.561 1.00 25.83 102 LEU A C 1
ATOM 760 O O . LEU A 1 102 ? -1.453 -10.362 -37.788 1.00 25.83 102 LEU A O 1
ATOM 764 N N . HIS A 1 103 ? -2.451 -12.347 -38.072 1.00 24.81 103 HIS A N 1
ATOM 765 C CA . HIS A 1 103 ? -1.587 -12.769 -39.170 1.00 24.81 103 HIS A CA 1
ATOM 766 C C . HIS A 1 103 ? -2.016 -12.045 -40.461 1.00 24.81 103 HIS A C 1
ATOM 768 O O . HIS A 1 103 ? -3.193 -12.133 -40.829 1.00 24.81 103 HIS A O 1
ATOM 774 N N . PRO A 1 104 ? -1.105 -11.394 -41.206 1.00 26.52 104 PRO A N 1
ATOM 775 C CA . PRO A 1 104 ? -1.415 -10.880 -42.531 1.00 26.52 104 PRO A CA 1
ATOM 776 C C . PRO A 1 104 ? -1.447 -12.048 -43.525 1.00 26.52 104 PRO A C 1
ATOM 778 O O . PRO A 1 104 ? -0.419 -12.647 -43.843 1.00 26.52 104 PRO A O 1
ATOM 781 N N . ARG A 1 105 ? -2.638 -12.399 -44.028 1.00 24.16 105 ARG A N 1
ATOM 782 C CA . ARG A 1 105 ? -2.747 -13.244 -45.224 1.00 24.16 105 ARG A CA 1
ATOM 783 C C . ARG A 1 105 ? -2.488 -12.387 -46.456 1.00 24.16 105 ARG A C 1
ATOM 785 O O . ARG A 1 105 ? -3.269 -11.503 -46.794 1.00 24.16 105 ARG A O 1
ATOM 792 N N . ILE A 1 106 ? -1.381 -12.711 -47.110 1.00 25.59 106 ILE A N 1
ATOM 793 C CA . ILE A 1 106 ? -0.998 -12.303 -48.456 1.00 25.59 106 ILE A CA 1
ATOM 794 C C . ILE A 1 106 ? -2.178 -12.548 -49.408 1.00 25.59 106 ILE A C 1
ATOM 796 O O . ILE A 1 106 ? -2.625 -13.680 -49.593 1.00 25.59 106 ILE A O 1
ATOM 800 N N . LEU A 1 107 ? -2.677 -11.468 -50.006 1.00 22.70 107 LEU A N 1
ATOM 801 C CA . LEU A 1 107 ? -3.550 -11.511 -51.171 1.00 22.70 107 LEU A CA 1
ATOM 802 C C . LEU A 1 107 ? -2.702 -11.916 -52.378 1.00 22.70 107 LEU A C 1
ATOM 804 O O . LEU A 1 107 ? -1.825 -11.168 -52.803 1.00 22.70 107 LEU A O 1
ATOM 808 N N . SER A 1 108 ? -2.988 -13.084 -52.948 1.00 23.19 108 SER A N 1
ATOM 809 C CA . SER A 1 108 ? -2.675 -13.356 -54.348 1.00 23.19 108 SER A CA 1
ATOM 810 C C . SER A 1 108 ? -3.940 -13.816 -55.064 1.00 23.19 108 SER A C 1
ATOM 812 O O . SER A 1 108 ? -4.752 -14.585 -54.553 1.00 23.19 108 SER A O 1
ATOM 814 N N . SER A 1 109 ? -4.121 -13.200 -56.221 1.00 23.42 109 SER A N 1
ATOM 815 C CA . SER A 1 109 ? -5.182 -13.324 -57.209 1.00 23.42 109 SER A CA 1
ATOM 816 C C . SER A 1 109 ? -5.410 -14.750 -57.713 1.00 23.42 109 SER A C 1
ATOM 818 O O . SER A 1 109 ? -4.443 -15.459 -57.972 1.00 23.42 109 SER A O 1
ATOM 820 N N . GLY A 1 110 ? -6.664 -15.106 -58.017 1.00 22.58 110 GLY A N 1
ATOM 821 C CA . GLY A 1 110 ? -6.932 -16.234 -58.914 1.00 22.58 110 GLY A CA 1
ATOM 822 C C . GLY A 1 110 ? -8.343 -16.823 -58.877 1.00 22.58 110 GLY A C 1
ATOM 823 O O . GLY A 1 110 ? -8.634 -17.679 -58.057 1.00 22.58 110 GLY A O 1
ATOM 824 N N . SER A 1 111 ? -9.160 -16.402 -59.847 1.00 25.66 111 SER A N 1
ATOM 825 C CA . SER A 1 111 ? -10.207 -17.164 -60.559 1.00 25.66 111 SER A CA 1
ATOM 826 C C . SER A 1 111 ? -11.402 -17.800 -59.819 1.00 25.66 111 SER A C 1
ATOM 828 O O . SER A 1 111 ? -11.317 -18.830 -59.159 1.00 25.66 111 SER A O 1
ATOM 830 N N . SER A 1 112 ? -12.560 -17.210 -60.127 1.00 23.97 112 SER A N 1
ATOM 831 C CA . SER A 1 112 ? -13.887 -17.791 -60.390 1.00 23.97 112 SER A CA 1
ATOM 832 C C . SER A 1 112 ? -14.022 -19.319 -60.540 1.00 23.97 112 SER A C 1
ATOM 834 O O . SER A 1 112 ? -13.329 -19.904 -61.368 1.00 23.97 112 SER A O 1
ATOM 836 N N . LEU A 1 113 ? -15.065 -19.912 -59.934 1.00 25.03 113 LEU A N 1
ATOM 837 C CA . LEU A 1 113 ? -16.237 -20.481 -60.639 1.00 25.03 113 LEU A CA 1
ATOM 838 C C . LEU A 1 113 ? -17.155 -21.306 -59.708 1.00 25.03 113 LEU A C 1
ATOM 840 O O . LEU A 1 113 ? -16.737 -22.258 -59.067 1.00 25.03 113 LEU A O 1
ATOM 844 N N . ASN A 1 114 ? -18.448 -20.980 -59.809 1.00 25.88 114 ASN A N 1
ATOM 845 C CA . ASN A 1 114 ? -19.629 -21.849 -59.739 1.00 25.88 114 ASN A CA 1
ATOM 846 C C . ASN A 1 114 ? -20.202 -22.408 -58.414 1.00 25.88 114 ASN A C 1
ATOM 848 O O . ASN A 1 114 ? -19.762 -23.405 -57.863 1.00 25.88 114 ASN A O 1
ATOM 852 N N . LYS A 1 115 ? -21.405 -21.865 -58.153 1.00 24.17 115 LYS A N 1
ATOM 853 C CA . LYS A 1 115 ? -22.711 -22.547 -58.002 1.00 24.17 115 LYS A CA 1
ATOM 854 C C . LYS A 1 115 ? -23.054 -23.250 -56.681 1.00 24.17 115 LYS A C 1
ATOM 856 O O . LYS A 1 115 ? -22.696 -24.390 -56.431 1.00 24.17 115 LYS A O 1
ATOM 861 N N . ARG A 1 116 ? -23.968 -22.575 -55.967 1.00 24.70 116 ARG A N 1
ATOM 862 C CA . ARG A 1 116 ? -25.305 -23.057 -55.550 1.00 24.70 116 ARG A CA 1
ATOM 863 C C . ARG A 1 116 ? -25.541 -24.573 -55.655 1.00 24.70 116 ARG A C 1
ATOM 865 O O . ARG A 1 116 ? -25.766 -25.074 -56.750 1.00 24.70 116 ARG A O 1
ATOM 872 N N . LEU A 1 117 ? -25.637 -25.205 -54.489 1.00 23.30 117 LEU A N 1
ATOM 873 C CA . LEU A 1 117 ? -26.471 -26.345 -54.066 1.00 23.30 117 LEU A CA 1
ATOM 874 C C . LEU A 1 117 ? -26.103 -26.485 -52.566 1.00 23.30 117 LEU A C 1
ATOM 876 O O . LEU A 1 117 ? -24.922 -26.491 -52.258 1.00 23.30 117 LEU A O 1
ATOM 880 N N . LEU A 1 118 ? -26.954 -26.540 -51.546 1.00 24.22 118 LEU A N 1
ATOM 881 C CA . LEU A 1 118 ? -28.291 -27.089 -51.423 1.00 24.22 118 LEU A CA 1
ATOM 882 C C . LEU A 1 118 ? -28.802 -26.666 -50.019 1.00 24.22 118 LEU A C 1
ATOM 884 O O . LEU A 1 118 ? -28.360 -27.212 -49.012 1.00 24.22 118 LEU A O 1
ATOM 888 N N . GLU A 1 119 ? -29.702 -25.685 -49.930 1.00 23.78 119 GLU A N 1
ATOM 889 C CA . GLU A 1 119 ? -30.601 -25.550 -48.775 1.00 23.78 119 GLU A CA 1
ATOM 890 C C . GLU A 1 119 ? -31.818 -26.422 -49.062 1.00 23.78 119 GLU A C 1
ATOM 892 O O . GLU A 1 119 ? -32.560 -26.149 -50.002 1.00 23.78 119 GLU A O 1
ATOM 897 N N . SER A 1 120 ? -31.982 -27.491 -48.289 1.00 22.45 120 SER A N 1
ATOM 898 C CA . SER A 1 120 ? -33.249 -28.174 -48.006 1.00 22.45 120 SER A CA 1
ATOM 899 C C . SER A 1 120 ? -32.909 -29.567 -47.502 1.00 22.45 120 SER A C 1
ATOM 901 O O . SER A 1 120 ? -32.517 -30.420 -48.291 1.00 22.45 120 SER A O 1
ATOM 903 N N . MET A 1 121 ? -33.083 -29.797 -46.201 1.00 24.41 121 MET A N 1
ATOM 904 C CA . MET A 1 121 ? -33.904 -30.900 -45.696 1.00 24.41 121 MET A CA 1
ATOM 905 C C . MET A 1 121 ? -33.977 -30.825 -44.169 1.00 24.41 121 MET A C 1
ATOM 907 O O . MET A 1 121 ? -33.038 -31.143 -43.443 1.00 24.41 121 MET A O 1
ATOM 911 N N . ALA A 1 122 ? -35.144 -30.388 -43.701 1.00 24.30 122 ALA A N 1
ATOM 912 C CA . ALA A 1 122 ? -35.620 -30.605 -42.349 1.00 24.30 122 ALA A CA 1
ATOM 913 C C . ALA A 1 122 ? -35.769 -32.115 -42.087 1.00 24.30 122 ALA A C 1
ATOM 915 O O . ALA A 1 122 ? -36.299 -32.850 -42.918 1.00 24.30 122 ALA A O 1
ATOM 916 N N . GLY A 1 123 ? -35.321 -32.564 -40.914 1.00 25.19 123 GLY A N 1
ATOM 917 C CA . GLY A 1 123 ? -35.362 -33.965 -40.502 1.00 25.19 123 GLY A CA 1
ATOM 918 C C . GLY A 1 123 ? -35.372 -34.105 -38.983 1.00 25.19 123 GLY A C 1
ATOM 919 O O . GLY A 1 123 ? -34.344 -34.242 -38.334 1.00 25.19 123 GLY A O 1
ATOM 920 N N . THR A 1 124 ? -36.577 -34.040 -38.439 1.00 27.72 124 THR A N 1
ATOM 921 C CA . THR A 1 124 ? -37.041 -34.266 -37.067 1.00 27.72 124 THR A CA 1
ATOM 922 C C . THR A 1 124 ? -36.292 -35.357 -36.280 1.00 27.72 124 THR A C 1
ATOM 924 O O . THR A 1 124 ? -36.368 -36.528 -36.641 1.00 27.72 124 THR A O 1
ATOM 927 N N . ARG A 1 125 ? -35.730 -35.029 -35.102 1.00 27.11 125 ARG A N 1
ATOM 928 C CA . ARG A 1 125 ? -35.648 -35.971 -33.962 1.00 27.11 125 ARG A CA 1
ATOM 929 C C . ARG A 1 125 ? -35.902 -35.260 -32.632 1.00 27.11 125 ARG A C 1
ATOM 931 O O . ARG A 1 125 ? -35.114 -34.446 -32.164 1.00 27.11 125 ARG A O 1
ATOM 938 N N . ARG A 1 126 ? -37.050 -35.596 -32.039 1.00 26.47 126 ARG A N 1
ATOM 939 C CA . ARG A 1 126 ? -37.485 -35.206 -30.697 1.00 26.47 126 ARG A CA 1
ATOM 940 C C . ARG A 1 126 ? -36.711 -36.041 -29.672 1.00 26.47 126 ARG A C 1
ATOM 942 O O . ARG A 1 126 ? -36.878 -37.255 -29.645 1.00 26.47 126 ARG A O 1
ATOM 949 N N . HIS A 1 127 ? -35.939 -35.397 -28.802 1.00 29.66 127 HIS A N 1
ATOM 950 C CA . HIS A 1 127 ? -35.564 -35.968 -27.508 1.00 29.66 127 HIS A CA 1
ATOM 951 C C . HIS A 1 127 ? -36.183 -35.116 -26.404 1.00 29.66 127 HIS A C 1
ATOM 953 O O . HIS A 1 127 ? -35.882 -33.931 -26.262 1.00 29.66 127 HIS A O 1
ATOM 959 N N . ALA A 1 128 ? -37.086 -35.735 -25.646 1.00 29.09 128 ALA A N 1
ATOM 960 C CA . ALA A 1 128 ? -37.682 -35.168 -24.453 1.00 29.09 128 ALA A CA 1
ATOM 961 C C . ALA A 1 128 ? -36.586 -34.908 -23.407 1.00 29.09 128 ALA A C 1
ATOM 963 O O . ALA A 1 128 ? -35.991 -35.844 -22.879 1.00 29.09 128 ALA A O 1
ATOM 964 N N . LYS A 1 129 ? -36.320 -33.634 -23.105 1.00 29.34 129 LYS A N 1
ATOM 965 C CA . LYS A 1 129 ? -35.631 -33.228 -21.876 1.00 29.34 129 LYS A CA 1
ATOM 966 C C . LYS A 1 129 ? -36.680 -32.682 -20.920 1.00 29.34 129 LYS A C 1
ATOM 968 O O . LYS A 1 129 ? -37.356 -31.702 -21.229 1.00 29.34 129 LYS A O 1
ATOM 973 N N . SER A 1 130 ? -36.819 -33.339 -19.772 1.00 28.88 130 SER A N 1
ATOM 974 C CA . SER A 1 130 ? -37.601 -32.848 -18.645 1.00 28.88 130 SER A CA 1
ATOM 975 C C . SER A 1 130 ? -37.113 -31.449 -18.276 1.00 28.88 130 SER A C 1
ATOM 977 O O . SER A 1 130 ? -35.963 -31.254 -17.879 1.00 28.88 130 SER A O 1
ATOM 979 N N . ARG A 1 131 ? -37.991 -30.464 -18.432 1.00 30.44 131 ARG A N 1
ATOM 980 C CA . ARG A 1 131 ? -37.743 -29.070 -18.088 1.00 30.44 131 ARG A CA 1
ATOM 981 C C . ARG A 1 131 ? -37.872 -28.925 -16.569 1.00 30.44 131 ARG A C 1
ATOM 983 O O . ARG A 1 131 ? -38.935 -28.567 -16.078 1.00 30.44 131 ARG A O 1
ATOM 990 N N . GLN A 1 132 ? -36.813 -29.240 -15.822 1.00 35.44 132 GLN A N 1
ATOM 991 C CA . GLN A 1 132 ? -36.706 -28.773 -14.440 1.00 35.44 132 GLN A CA 1
ATOM 992 C C . GLN A 1 132 ? -36.476 -27.260 -14.491 1.00 35.44 132 GLN A C 1
ATOM 994 O O . GLN A 1 132 ? -35.480 -26.787 -15.039 1.00 35.44 132 GLN A O 1
ATOM 999 N N . GLN A 1 133 ? -37.440 -26.491 -13.986 1.00 34.19 133 GLN A N 1
ATOM 1000 C CA . GLN A 1 133 ? -37.240 -25.072 -13.717 1.00 34.19 133 GLN A CA 1
ATOM 1001 C C . GLN A 1 133 ? -36.136 -24.948 -12.653 1.00 34.19 133 GLN A C 1
ATOM 1003 O O . GLN A 1 133 ? -36.261 -25.576 -11.600 1.00 34.19 133 GLN A O 1
ATOM 1008 N N . PRO A 1 134 ? -35.065 -24.165 -12.873 1.00 38.47 134 PRO A N 1
ATOM 1009 C CA . PRO A 1 134 ? -34.141 -23.867 -11.795 1.00 38.47 134 PRO A CA 1
ATOM 1010 C C . PRO A 1 134 ? -34.882 -23.013 -10.763 1.00 38.47 134 PRO A C 1
ATOM 1012 O O . PRO A 1 134 ? -35.363 -21.920 -11.064 1.00 38.47 134 PRO A O 1
ATOM 1015 N N . MET A 1 135 ? -34.995 -23.547 -9.551 1.00 41.53 135 MET A N 1
ATOM 1016 C CA . MET A 1 135 ? -35.609 -22.895 -8.398 1.00 41.53 135 MET A CA 1
ATOM 1017 C C . MET A 1 135 ? -34.916 -21.548 -8.138 1.00 41.53 135 MET A C 1
ATOM 1019 O O . MET A 1 135 ? -33.713 -21.502 -7.879 1.00 41.53 135 MET A O 1
ATOM 1023 N N . LEU A 1 136 ? -35.675 -20.447 -8.175 1.00 49.03 136 LEU A N 1
ATOM 1024 C CA . LEU A 1 136 ? -35.199 -19.068 -7.959 1.00 49.03 136 LEU A CA 1
ATOM 1025 C C . LEU A 1 136 ? -34.358 -18.891 -6.675 1.00 49.03 136 LEU A C 1
ATOM 1027 O O . LEU A 1 136 ? -33.456 -18.055 -6.644 1.00 49.03 136 LEU A O 1
ATOM 1031 N N . GLY A 1 137 ? -34.603 -19.703 -5.640 1.00 42.75 137 GLY A N 1
ATOM 1032 C CA . GLY A 1 137 ? -33.839 -19.690 -4.386 1.00 42.75 137 GLY A CA 1
ATOM 1033 C C . GLY A 1 137 ? -32.380 -20.139 -4.531 1.00 42.75 137 GLY A C 1
ATOM 1034 O O . GLY A 1 137 ? -31.498 -19.542 -3.919 1.00 42.75 137 GLY A O 1
ATOM 1035 N N . HIS A 1 138 ? -32.100 -21.110 -5.405 1.00 45.19 138 HIS A N 1
ATOM 1036 C CA . HIS A 1 138 ? -30.747 -21.644 -5.596 1.00 45.19 138 HIS A CA 1
ATOM 1037 C C . HIS A 1 138 ? -29.834 -20.627 -6.296 1.00 45.19 138 HIS A C 1
ATOM 1039 O O . HIS A 1 138 ? -28.673 -20.459 -5.933 1.00 45.19 138 HIS A O 1
ATOM 1045 N N . ARG A 1 139 ? -30.397 -19.862 -7.242 1.00 50.50 139 ARG A N 1
ATOM 1046 C CA . ARG A 1 139 ? -29.686 -18.783 -7.943 1.00 50.50 139 ARG A CA 1
ATOM 1047 C C . ARG A 1 139 ? -29.351 -17.609 -7.014 1.00 50.50 139 ARG A C 1
ATOM 1049 O O . ARG A 1 139 ? -28.298 -17.002 -7.166 1.00 50.50 139 ARG A O 1
ATOM 1056 N N . ARG A 1 140 ? -30.227 -17.312 -6.043 1.00 59.44 140 ARG A N 1
ATOM 1057 C CA . ARG A 1 140 ? -30.036 -16.238 -5.052 1.00 59.44 140 ARG A CA 1
ATOM 1058 C C . ARG A 1 140 ? -29.031 -16.614 -3.953 1.00 59.44 140 ARG A C 1
ATOM 1060 O O . ARG A 1 140 ? -28.292 -15.751 -3.491 1.00 59.44 140 ARG A O 1
ATOM 1067 N N . GLN A 1 141 ? -28.979 -17.887 -3.552 1.00 61.62 141 GLN A N 1
ATOM 1068 C CA . GLN A 1 141 ? -27.929 -18.394 -2.657 1.00 61.62 141 GLN A CA 1
ATOM 1069 C C . GLN A 1 141 ? -26.559 -18.377 -3.341 1.00 61.62 141 GLN A C 1
ATOM 1071 O O . GLN A 1 141 ? -25.640 -17.770 -2.806 1.00 61.62 141 GLN A O 1
ATOM 1076 N N . GLN A 1 142 ? -26.456 -18.894 -4.571 1.00 60.97 142 GLN A N 1
ATOM 1077 C CA . GLN A 1 142 ? -25.207 -18.849 -5.343 1.00 60.97 142 GLN A CA 1
ATOM 1078 C C . GLN A 1 142 ? -24.686 -17.420 -5.556 1.00 60.97 142 GLN A C 1
ATOM 1080 O O . GLN A 1 142 ? -23.483 -17.189 -5.459 1.00 60.97 142 GLN A O 1
ATOM 1085 N N . SER A 1 143 ? -25.569 -16.441 -5.802 1.00 72.38 143 SER A N 1
ATOM 1086 C CA . SER A 1 143 ? -25.149 -15.038 -5.928 1.00 72.38 143 SER A CA 1
ATOM 1087 C C . SER A 1 143 ? -24.654 -14.436 -4.612 1.00 72.38 143 SER A C 1
ATOM 1089 O O . SER A 1 143 ? -23.767 -13.587 -4.625 1.00 72.38 143 SER A O 1
ATOM 1091 N N . ASN A 1 144 ? -25.224 -14.856 -3.479 1.00 80.69 144 ASN A N 1
ATOM 1092 C CA . ASN A 1 144 ? -24.781 -14.391 -2.168 1.00 80.69 144 ASN A CA 1
ATOM 1093 C C . ASN A 1 144 ? -23.428 -15.000 -1.793 1.00 80.69 144 ASN A C 1
ATOM 1095 O O . ASN A 1 144 ? -22.560 -14.268 -1.329 1.00 80.69 144 ASN A O 1
ATOM 1099 N N . ASP A 1 145 ? -23.228 -16.294 -2.044 1.00 85.88 145 ASP A N 1
ATOM 1100 C CA . ASP A 1 145 ? -21.960 -16.973 -1.760 1.00 85.88 145 ASP A CA 1
ATOM 1101 C C . ASP A 1 145 ? -20.821 -16.404 -2.617 1.00 85.88 145 ASP A C 1
ATOM 1103 O O . ASP A 1 145 ? -19.737 -16.137 -2.102 1.00 85.88 145 ASP A O 1
ATOM 1107 N N . ALA A 1 146 ? -21.088 -16.099 -3.894 1.00 92.00 146 ALA A N 1
ATOM 1108 C CA . ALA A 1 146 ? -20.132 -15.401 -4.754 1.00 92.00 146 ALA A CA 1
ATOM 1109 C C . ALA A 1 146 ? -19.738 -14.028 -4.179 1.00 92.00 146 ALA A C 1
ATOM 1111 O O . ALA A 1 146 ? -18.555 -13.734 -4.045 1.00 92.00 146 ALA A O 1
ATOM 1112 N N . ALA A 1 147 ? -20.709 -13.220 -3.741 1.00 94.19 147 ALA A N 1
ATOM 1113 C CA . ALA A 1 147 ? -20.425 -11.903 -3.170 1.00 94.19 147 ALA A CA 1
ATOM 1114 C C . ALA A 1 147 ? -19.646 -11.966 -1.838 1.00 94.19 147 ALA A C 1
ATOM 1116 O O . ALA A 1 147 ? -18.886 -11.049 -1.521 1.00 94.19 147 ALA A O 1
ATOM 1117 N N . LEU A 1 148 ? -19.838 -13.025 -1.044 1.00 96.06 148 LEU A N 1
ATOM 1118 C CA . LEU A 1 148 ? -19.053 -13.277 0.169 1.00 96.06 148 LEU A CA 1
ATOM 1119 C C . LEU A 1 148 ? -17.618 -13.690 -0.170 1.00 96.06 148 LEU A C 1
ATOM 1121 O O . LEU A 1 148 ? -16.678 -13.187 0.447 1.00 96.06 148 LEU A O 1
ATOM 1125 N N . ASN A 1 149 ? -17.446 -14.554 -1.170 1.00 95.81 149 ASN A N 1
ATOM 1126 C CA . ASN A 1 149 ? -16.127 -14.961 -1.642 1.00 95.81 149 ASN A CA 1
ATOM 1127 C C . ASN A 1 149 ? -15.346 -13.770 -2.210 1.00 95.81 149 ASN A C 1
ATOM 1129 O O . ASN A 1 149 ? -14.187 -13.566 -1.853 1.00 95.81 149 ASN A O 1
ATOM 1133 N N . ASP A 1 150 ? -16.008 -12.924 -3.000 1.00 95.44 150 ASP A N 1
ATOM 1134 C CA . ASP A 1 150 ? -15.435 -11.685 -3.527 1.00 95.44 150 ASP A CA 1
ATOM 1135 C C . ASP A 1 150 ? -15.021 -10.723 -2.405 1.00 95.44 150 ASP A C 1
ATOM 1137 O O . ASP A 1 150 ? -14.055 -9.974 -2.550 1.00 95.44 150 ASP A O 1
ATOM 1141 N N . ALA A 1 151 ? -15.738 -10.715 -1.275 1.00 97.12 151 ALA A N 1
ATOM 1142 C CA . ALA A 1 151 ? -15.358 -9.930 -0.105 1.00 97.12 151 ALA A CA 1
ATOM 1143 C C . ALA A 1 151 ? -14.098 -10.442 0.581 1.00 97.12 151 ALA A C 1
ATOM 1145 O O . ALA A 1 151 ? -13.245 -9.624 0.914 1.00 97.12 151 ALA A O 1
ATOM 1146 N N . ALA A 1 152 ? -13.946 -11.756 0.724 1.00 97.62 152 ALA A N 1
ATOM 1147 C CA . ALA A 1 152 ? -12.707 -12.339 1.225 1.00 97.62 152 ALA A CA 1
ATOM 1148 C C . ALA A 1 152 ? -11.529 -12.039 0.285 1.00 97.62 152 ALA A C 1
ATOM 1150 O O . ALA A 1 152 ? -10.521 -11.483 0.722 1.00 97.62 152 ALA A O 1
ATOM 1151 N N . HIS A 1 153 ? -11.694 -12.308 -1.015 1.00 95.44 153 HIS A N 1
ATOM 1152 C CA . HIS A 1 153 ? -10.654 -12.085 -2.022 1.00 95.44 153 HIS A CA 1
ATOM 1153 C C . HIS A 1 153 ? -10.226 -10.620 -2.107 1.00 95.44 153 HIS A C 1
ATOM 1155 O O . HIS A 1 153 ? -9.035 -10.321 -2.083 1.00 95.44 153 HIS A O 1
ATOM 1161 N N . ALA A 1 154 ? -11.176 -9.685 -2.122 1.00 95.56 154 ALA A N 1
ATOM 1162 C CA . ALA A 1 154 ? -10.852 -8.261 -2.136 1.00 95.56 154 ALA A CA 1
ATOM 1163 C C . ALA A 1 154 ? -10.186 -7.764 -0.841 1.00 95.56 154 ALA A C 1
ATOM 1165 O O . ALA A 1 154 ? -9.589 -6.689 -0.826 1.00 95.56 154 ALA A O 1
ATOM 1166 N N . SER A 1 155 ? -10.285 -8.534 0.241 1.00 96.88 155 SER A N 1
ATOM 1167 C CA . SER A 1 155 ? -9.562 -8.310 1.491 1.00 96.88 155 SER A CA 1
ATOM 1168 C C . SER A 1 155 ? -8.266 -9.121 1.583 1.00 96.88 155 SER A C 1
ATOM 1170 O O . SER A 1 155 ? -7.637 -9.099 2.635 1.00 96.88 155 SER A O 1
ATOM 1172 N N . ARG A 1 156 ? -7.846 -9.796 0.500 1.00 96.69 156 ARG A N 1
ATOM 1173 C CA . ARG A 1 156 ? -6.655 -10.665 0.430 1.00 96.69 156 ARG A CA 1
ATOM 1174 C C . ARG A 1 156 ? -6.691 -11.819 1.440 1.00 96.69 156 ARG A C 1
ATOM 1176 O O . ARG A 1 156 ? -5.664 -12.245 1.955 1.00 96.69 156 ARG A O 1
ATOM 1183 N N . LEU A 1 157 ? -7.891 -12.332 1.710 1.00 96.62 157 LEU A N 1
ATOM 1184 C CA . LEU A 1 157 ? -8.132 -13.498 2.556 1.00 96.62 157 LEU A CA 1
ATOM 1185 C C . LEU A 1 157 ? -8.717 -14.639 1.725 1.00 96.62 157 LEU A C 1
ATOM 1187 O O . LEU A 1 157 ? -9.500 -14.422 0.798 1.00 96.62 157 LEU A O 1
ATOM 1191 N N . HIS A 1 158 ? -8.377 -15.876 2.084 1.00 95.88 158 HIS A N 1
ATOM 1192 C CA . HIS A 1 158 ? -8.950 -17.041 1.421 1.00 95.88 158 HIS A CA 1
ATOM 1193 C C . HIS A 1 158 ? -10.416 -17.226 1.858 1.00 95.88 158 HIS A C 1
ATOM 1195 O O . HIS A 1 158 ? -10.691 -17.275 3.060 1.00 95.88 158 HIS A O 1
ATOM 1201 N N . PRO A 1 159 ? -11.389 -17.353 0.939 1.00 96.00 159 PRO A N 1
ATOM 1202 C CA . PRO A 1 159 ? -12.807 -17.442 1.304 1.00 96.00 159 PRO A CA 1
ATOM 1203 C C . PRO A 1 159 ? -13.170 -18.721 2.064 1.00 96.00 159 PRO A C 1
ATOM 1205 O O . PRO A 1 159 ? -14.120 -18.714 2.844 1.00 96.00 159 PRO A O 1
ATOM 1208 N N . HIS A 1 160 ? -12.405 -19.794 1.849 1.00 95.31 160 HIS A N 1
ATOM 1209 C CA . HIS A 1 160 ? -12.689 -21.140 2.358 1.00 95.31 160 HIS A CA 1
ATOM 1210 C C . HIS A 1 160 ? -11.622 -21.666 3.330 1.00 95.31 160 HIS A C 1
ATOM 1212 O O . HIS A 1 160 ? -11.536 -22.864 3.568 1.00 95.31 160 HIS A O 1
ATOM 1218 N N . GLY A 1 161 ? -10.746 -20.797 3.839 1.00 93.69 161 GLY A N 1
ATOM 1219 C CA . GLY A 1 161 ? -9.627 -21.207 4.686 1.00 93.69 161 GLY A CA 1
ATOM 1220 C C . GLY A 1 161 ? -9.146 -20.069 5.571 1.00 93.69 161 GLY A C 1
ATOM 1221 O O . GLY A 1 161 ? -9.346 -18.901 5.234 1.00 93.69 161 GLY A O 1
ATOM 1222 N N . LEU A 1 162 ? -8.545 -20.432 6.701 1.00 95.00 162 LEU A N 1
ATOM 1223 C CA . LEU A 1 162 ? -7.958 -19.481 7.638 1.00 95.00 162 LEU A CA 1
ATOM 1224 C C . LEU A 1 162 ? -6.614 -18.977 7.102 1.00 95.00 162 LEU A C 1
ATOM 1226 O O . LEU A 1 162 ? -5.835 -19.766 6.564 1.00 95.00 162 LEU A O 1
ATOM 1230 N N . SER A 1 163 ? -6.329 -17.689 7.281 1.00 95.31 163 SER A N 1
ATOM 1231 C CA . SER A 1 163 ? -4.952 -17.189 7.211 1.00 95.31 163 SER A CA 1
ATOM 1232 C C . SER A 1 163 ? -4.124 -17.709 8.396 1.00 95.31 163 SER A C 1
ATOM 1234 O O . SER A 1 163 ? -4.680 -18.213 9.374 1.00 95.31 163 SER A O 1
ATOM 1236 N N . SER A 1 164 ? -2.796 -17.561 8.348 1.00 94.25 164 SER A N 1
ATOM 1237 C CA . SER A 1 164 ? -1.923 -17.919 9.478 1.00 94.25 164 SER A CA 1
ATOM 1238 C C . SER A 1 164 ? -2.308 -17.173 10.762 1.00 94.25 164 SER A C 1
ATOM 1240 O O . SER A 1 164 ? -2.412 -17.776 11.822 1.00 94.25 164 SER A O 1
ATOM 1242 N N . GLU A 1 165 ? -2.622 -15.881 10.650 1.00 93.94 165 GLU A N 1
ATOM 1243 C CA . GLU A 1 165 ? -3.054 -15.043 11.777 1.00 93.94 165 GLU A CA 1
ATOM 1244 C C . GLU A 1 165 ? -4.399 -15.507 12.357 1.00 93.94 165 GLU A C 1
ATOM 1246 O O . GLU A 1 165 ? -4.576 -15.564 13.575 1.00 93.94 165 GLU A O 1
ATOM 1251 N N . GLU A 1 166 ? -5.359 -15.861 11.492 1.00 96.19 166 GLU A N 1
ATOM 1252 C CA . GLU A 1 166 ? -6.642 -16.420 11.927 1.00 96.19 166 GLU A CA 1
ATOM 1253 C C . GLU A 1 166 ? -6.439 -17.777 12.611 1.00 96.19 166 GLU A C 1
ATOM 1255 O O . GLU A 1 166 ? -7.058 -18.063 13.638 1.00 96.19 166 GLU A O 1
ATOM 1260 N N . PHE A 1 167 ? -5.560 -18.616 12.065 1.00 93.94 167 PHE A N 1
ATOM 1261 C CA . PHE A 1 167 ? -5.248 -19.922 12.627 1.00 93.94 167 PHE A CA 1
ATOM 1262 C C . PHE A 1 167 ? -4.659 -19.794 14.036 1.00 93.94 167 PHE A C 1
ATOM 1264 O O . PHE A 1 167 ? -5.152 -20.433 14.968 1.00 93.94 167 PHE A O 1
ATOM 1271 N N . ASP A 1 168 ? -3.676 -18.918 14.228 1.00 93.88 168 ASP A N 1
ATOM 1272 C CA . ASP A 1 168 ? -3.040 -18.700 15.530 1.00 93.88 168 ASP A CA 1
ATOM 1273 C C . ASP A 1 168 ? -4.042 -18.246 16.600 1.00 93.88 168 ASP A C 1
ATOM 1275 O O . ASP A 1 168 ? -3.986 -18.709 17.742 1.00 93.88 168 ASP A O 1
ATOM 1279 N N . LEU A 1 169 ? -5.015 -17.412 16.223 1.00 93.94 169 LEU A N 1
ATOM 1280 C CA . LEU A 1 169 ? -6.025 -16.887 17.142 1.00 93.94 169 LEU A CA 1
ATOM 1281 C C . LEU A 1 169 ? -7.179 -17.859 17.416 1.00 93.94 169 LEU A C 1
ATOM 1283 O O . LEU A 1 169 ? -7.670 -17.923 18.545 1.00 93.94 169 LEU A O 1
ATOM 1287 N N . PHE A 1 170 ? -7.648 -18.590 16.401 1.00 93.69 170 PHE A N 1
ATOM 1288 C CA . PHE A 1 170 ? -8.940 -19.280 16.462 1.00 93.69 170 PHE A CA 1
ATOM 1289 C C . PHE A 1 170 ? -8.858 -20.812 16.444 1.00 93.69 170 PHE A C 1
ATOM 1291 O O . PHE A 1 170 ? -9.847 -21.453 16.805 1.00 93.69 170 PHE A O 1
ATOM 1298 N N . GLN A 1 171 ? -7.717 -21.428 16.101 1.00 90.56 171 GLN A N 1
ATOM 1299 C CA . GLN A 1 171 ? -7.612 -22.893 15.930 1.00 90.56 171 GLN A CA 1
ATOM 1300 C C . GLN A 1 171 ? -8.081 -23.708 17.149 1.00 90.56 171 GLN A C 1
ATOM 1302 O O . GLN A 1 171 ? -8.622 -24.800 16.994 1.00 90.56 171 GLN A O 1
ATOM 1307 N N . TRP A 1 172 ? -7.897 -23.183 18.364 1.00 90.56 172 TRP A N 1
ATOM 1308 C CA . TRP A 1 172 ? -8.258 -23.869 19.611 1.00 90.56 172 TRP A CA 1
ATOM 1309 C C . TRP A 1 172 ? -9.735 -23.702 19.987 1.00 90.56 172 TRP A C 1
ATOM 1311 O O . TRP A 1 172 ? -10.241 -24.436 20.837 1.00 90.56 172 TRP A O 1
ATOM 1321 N N . PHE A 1 173 ? -10.422 -22.754 19.347 1.00 90.06 173 PHE A N 1
ATOM 1322 C CA . PHE A 1 173 ? -11.818 -22.405 19.606 1.00 90.06 173 PHE A CA 1
ATOM 1323 C C . PHE A 1 173 ? -12.770 -22.887 18.506 1.00 90.06 173 PHE A C 1
ATOM 1325 O O . PHE A 1 173 ? -13.976 -22.927 18.733 1.00 90.06 173 PHE A O 1
ATOM 1332 N N . LEU A 1 174 ? -12.243 -23.253 17.333 1.00 90.69 174 LEU A N 1
ATOM 1333 C CA . LEU A 1 174 ? -13.026 -23.729 16.197 1.00 90.69 174 LEU A CA 1
ATOM 1334 C C . LEU A 1 174 ? -12.960 -25.253 16.087 1.00 90.69 174 LEU A C 1
ATOM 1336 O O . LEU A 1 174 ? -11.893 -25.840 15.895 1.00 90.69 174 LEU A O 1
ATOM 1340 N N . SER A 1 175 ? -14.116 -25.913 16.142 1.00 87.75 175 SER A N 1
ATOM 1341 C CA . SER A 1 175 ? -14.225 -27.279 15.634 1.00 87.75 175 SER A CA 1
ATOM 1342 C C . SER A 1 175 ? -14.276 -27.285 14.100 1.00 87.75 175 SER A C 1
ATOM 1344 O O . SER A 1 175 ? -14.488 -26.257 13.457 1.00 87.75 175 SER A O 1
ATOM 1346 N N . ARG A 1 176 ? -14.161 -28.471 13.486 1.00 81.31 176 ARG A N 1
ATOM 1347 C CA . ARG A 1 176 ? -14.383 -28.619 12.035 1.00 81.31 176 ARG A CA 1
ATOM 1348 C C . ARG A 1 176 ? -15.771 -28.142 11.597 1.00 81.31 176 ARG A C 1
ATOM 1350 O O . ARG A 1 176 ? -15.899 -27.655 10.485 1.00 81.31 176 ARG A O 1
ATOM 1357 N N . ALA A 1 177 ? -16.782 -28.284 12.456 1.00 82.12 177 ALA A N 1
ATOM 1358 C CA . ALA A 1 177 ? -18.137 -27.824 12.168 1.00 82.12 177 ALA A CA 1
ATOM 1359 C C . ALA A 1 177 ? -18.282 -26.299 12.325 1.00 82.12 177 ALA A C 1
ATOM 1361 O O . ALA A 1 177 ? -19.122 -25.698 11.663 1.00 82.12 177 ALA A O 1
ATOM 1362 N N . ASP A 1 178 ? -17.449 -25.666 13.160 1.00 90.19 178 ASP A N 1
ATOM 1363 C CA . ASP A 1 178 ? -17.464 -24.213 13.363 1.00 90.19 178 ASP A CA 1
ATOM 1364 C C . ASP A 1 178 ? -16.709 -23.453 12.273 1.00 90.19 178 ASP A C 1
ATOM 1366 O O . ASP A 1 178 ? -16.967 -22.268 12.088 1.00 90.19 178 ASP A O 1
ATOM 1370 N N . LEU A 1 179 ? -15.784 -24.103 11.556 1.00 92.50 179 LEU A N 1
ATOM 1371 C CA . LEU A 1 179 ? -14.948 -23.455 10.544 1.00 92.50 179 LEU A CA 1
ATOM 1372 C C . LEU A 1 179 ? -15.786 -22.792 9.442 1.00 92.50 179 LEU A C 1
ATOM 1374 O O . LEU A 1 179 ? -15.588 -21.614 9.153 1.00 92.50 179 LEU A O 1
ATOM 1378 N N . ASP A 1 180 ? -16.758 -23.507 8.876 1.00 92.75 180 ASP A N 1
ATOM 1379 C CA . ASP A 1 180 ? -17.627 -22.956 7.828 1.00 92.75 180 ASP A CA 1
ATOM 1380 C C . ASP A 1 180 ? -18.465 -21.782 8.358 1.00 92.75 180 ASP A C 1
ATOM 1382 O O . ASP A 1 180 ? -18.612 -20.756 7.689 1.00 92.75 180 ASP A O 1
ATOM 1386 N N . ASN A 1 181 ? -18.956 -21.889 9.599 1.00 95.62 181 ASN A N 1
ATOM 1387 C CA . ASN A 1 181 ? -19.716 -20.822 10.250 1.00 95.62 181 ASN A CA 1
ATOM 1388 C C . ASN A 1 181 ? -18.828 -19.599 10.527 1.00 95.62 181 ASN A C 1
ATOM 1390 O O . ASN A 1 181 ? -19.242 -18.472 10.260 1.00 95.62 181 ASN A O 1
ATOM 1394 N N . TYR A 1 182 ? -17.593 -19.802 10.991 1.00 97.44 182 TYR A N 1
ATOM 1395 C CA . TYR A 1 182 ? -16.599 -18.748 11.188 1.00 97.44 182 TYR A CA 1
ATOM 1396 C C . TYR A 1 182 ? -16.299 -18.016 9.881 1.00 97.44 182 TYR A C 1
ATOM 1398 O O . TYR A 1 182 ? -16.410 -16.791 9.828 1.00 97.44 182 TYR A O 1
ATOM 1406 N N . LEU A 1 183 ? -15.983 -18.755 8.814 1.00 97.19 183 LEU A N 1
ATOM 1407 C CA . LEU A 1 183 ? -15.667 -18.182 7.505 1.00 97.19 183 LEU A CA 1
ATOM 1408 C C . LEU A 1 183 ? -16.858 -17.396 6.952 1.00 97.19 183 LEU A C 1
ATOM 1410 O O . LEU A 1 183 ? -16.689 -16.293 6.432 1.00 97.19 183 LEU A O 1
ATOM 1414 N N . ARG A 1 184 ? -18.080 -17.906 7.138 1.00 96.50 184 ARG A N 1
ATOM 1415 C CA . ARG A 1 184 ? -19.306 -17.201 6.752 1.00 96.50 184 ARG A CA 1
ATOM 1416 C C . ARG A 1 184 ? -19.508 -15.906 7.541 1.00 96.50 184 ARG A C 1
ATOM 1418 O O . ARG A 1 184 ? -19.834 -14.884 6.932 1.00 96.50 184 ARG A O 1
ATOM 1425 N N . VAL A 1 185 ? -19.301 -15.920 8.861 1.00 98.12 185 VAL A N 1
ATOM 1426 C CA . VAL A 1 185 ? -19.352 -14.720 9.719 1.00 98.12 185 VAL A CA 1
ATOM 1427 C C . VAL A 1 185 ? -18.302 -13.703 9.260 1.00 98.12 185 VAL A C 1
ATOM 1429 O O . VAL A 1 185 ? -18.652 -12.557 8.967 1.00 98.12 185 VAL A O 1
ATOM 1432 N N . ARG A 1 186 ? -17.043 -14.132 9.108 1.00 98.50 186 ARG A N 1
ATOM 1433 C CA . ARG A 1 186 ? -15.919 -13.293 8.670 1.00 98.50 186 ARG A CA 1
ATOM 1434 C C . ARG A 1 186 ? -16.175 -12.662 7.299 1.00 98.50 186 ARG A C 1
ATOM 1436 O O . ARG A 1 186 ? -16.141 -11.438 7.179 1.00 98.50 186 ARG A O 1
ATOM 1443 N N . ASN A 1 187 ? -16.515 -13.461 6.287 1.00 98.50 187 ASN A N 1
ATOM 1444 C CA . ASN A 1 187 ? -16.774 -12.975 4.924 1.00 98.50 187 ASN A CA 1
ATOM 1445 C C . ASN A 1 187 ? -17.972 -12.016 4.878 1.00 98.50 187 ASN A C 1
ATOM 1447 O O . ASN A 1 187 ? -17.967 -11.040 4.125 1.00 98.50 187 ASN A O 1
ATOM 1451 N N . THR A 1 188 ? -18.985 -12.249 5.718 1.00 98.50 188 THR A N 1
ATOM 1452 C CA . THR A 1 188 ? -20.153 -11.364 5.810 1.00 98.50 188 THR A CA 1
ATOM 1453 C C . THR A 1 188 ? -19.784 -10.014 6.409 1.00 98.50 188 THR A C 1
ATOM 1455 O O . THR A 1 188 ? -20.195 -8.989 5.870 1.00 98.50 188 THR A O 1
ATOM 1458 N N . MET A 1 189 ? -18.974 -9.975 7.470 1.00 98.56 189 MET A N 1
ATOM 1459 C CA . MET A 1 189 ? -18.500 -8.714 8.052 1.00 98.56 189 MET A CA 1
ATOM 1460 C C . MET A 1 189 ? -17.642 -7.912 7.064 1.00 98.56 189 MET A C 1
ATOM 1462 O O . MET A 1 189 ? -17.860 -6.708 6.912 1.00 98.56 189 MET A O 1
ATOM 1466 N N . LEU A 1 190 ? -16.737 -8.577 6.333 1.00 98.56 190 LEU A N 1
ATOM 1467 C CA . LEU A 1 190 ? -15.966 -7.950 5.253 1.00 98.56 190 LEU A CA 1
ATOM 1468 C C . LEU A 1 190 ? -16.892 -7.323 4.207 1.00 98.56 190 LEU A C 1
ATOM 1470 O O . LEU A 1 190 ? -16.741 -6.151 3.863 1.00 98.56 190 LEU A O 1
ATOM 1474 N N . LYS A 1 191 ? -17.891 -8.079 3.736 1.00 98.00 191 LYS A N 1
ATOM 1475 C CA . LYS A 1 191 ? -18.865 -7.596 2.753 1.00 98.00 191 LYS A CA 1
ATOM 1476 C C . LYS A 1 191 ? -19.660 -6.397 3.277 1.00 98.00 191 LYS A C 1
ATOM 1478 O O . LYS A 1 191 ? -19.732 -5.378 2.598 1.00 98.00 191 LYS A O 1
ATOM 1483 N N . LEU A 1 192 ? -20.220 -6.496 4.486 1.00 97.62 192 LEU A N 1
ATOM 1484 C CA . LEU A 1 192 ? -21.030 -5.438 5.104 1.00 97.62 192 LEU A CA 1
ATOM 1485 C C . LEU A 1 192 ? -20.279 -4.110 5.200 1.00 97.62 192 LEU A C 1
ATOM 1487 O O . LEU A 1 192 ? -20.877 -3.054 4.986 1.00 97.62 192 LEU A O 1
ATOM 1491 N N . TRP A 1 193 ? -18.989 -4.168 5.532 1.00 97.44 193 TRP A N 1
ATOM 1492 C CA . TRP A 1 193 ? -18.126 -2.994 5.547 1.00 97.44 193 TRP A CA 1
ATOM 1493 C C . TRP A 1 193 ? -17.838 -2.481 4.131 1.00 97.44 193 TRP A C 1
ATOM 1495 O O . TRP A 1 193 ? -18.051 -1.303 3.848 1.00 97.44 193 TRP A O 1
ATOM 1505 N N . ARG A 1 194 ? -17.401 -3.361 3.220 1.00 95.81 194 ARG A N 1
ATOM 1506 C CA . ARG A 1 194 ? -17.057 -2.993 1.836 1.00 95.81 194 ARG A CA 1
ATOM 1507 C C . ARG A 1 194 ? -18.219 -2.361 1.076 1.00 95.81 194 ARG A C 1
ATOM 1509 O O . ARG A 1 194 ? -17.980 -1.502 0.229 1.00 95.81 194 ARG A O 1
ATOM 1516 N N . ASP A 1 195 ? -19.453 -2.763 1.364 1.00 95.50 195 ASP A N 1
ATOM 1517 C CA . ASP A 1 195 ? -20.659 -2.198 0.750 1.00 95.50 195 ASP A CA 1
ATOM 1518 C C . ASP A 1 195 ? -20.935 -0.752 1.201 1.00 95.50 195 ASP A C 1
ATOM 1520 O O . ASP A 1 195 ? -21.676 -0.025 0.541 1.00 95.50 195 ASP A O 1
ATOM 1524 N N . SER A 1 196 ? -20.376 -0.305 2.330 1.00 95.00 196 SER A N 1
ATOM 1525 C CA . SER A 1 196 ? -20.592 1.047 2.866 1.00 95.00 196 SER A CA 1
ATOM 1526 C C . SER A 1 196 ? -19.355 1.584 3.600 1.00 95.00 196 SER A C 1
ATOM 1528 O O . SER A 1 196 ? -19.434 1.911 4.784 1.00 95.00 196 SER A O 1
ATOM 1530 N N . PRO A 1 197 ? -18.205 1.749 2.918 1.00 94.88 197 PRO A N 1
ATOM 1531 C CA . PRO A 1 197 ? -16.924 2.000 3.571 1.00 94.88 197 PRO A CA 1
ATOM 1532 C C . PRO A 1 197 ? -16.729 3.458 4.013 1.00 94.88 197 PRO A C 1
ATOM 1534 O O . PRO A 1 197 ? -15.651 3.840 4.458 1.00 94.88 197 PRO A O 1
ATOM 1537 N N . LYS A 1 198 ? -17.749 4.306 3.863 1.00 93.62 198 LYS A N 1
ATOM 1538 C CA . LYS A 1 198 ? -17.776 5.657 4.441 1.00 93.62 198 LYS A CA 1
ATOM 1539 C C . LYS A 1 198 ? -18.330 5.674 5.868 1.00 93.62 198 LYS A C 1
ATOM 1541 O O . LYS A 1 198 ? -18.175 6.676 6.556 1.00 93.62 198 LYS A O 1
ATOM 1546 N N . THR A 1 199 ? -18.976 4.591 6.306 1.00 92.25 199 THR A N 1
ATOM 1547 C CA . THR A 1 199 ? -19.688 4.523 7.588 1.00 92.25 199 THR A CA 1
ATOM 1548 C C . THR A 1 199 ? -19.254 3.297 8.365 1.00 92.25 199 THR A C 1
ATOM 1550 O O . THR A 1 199 ? -19.471 2.179 7.901 1.00 92.25 199 THR A O 1
ATOM 1553 N N . SER A 1 200 ? -18.691 3.495 9.558 1.00 93.50 200 SER A N 1
ATOM 1554 C CA . SER A 1 200 ? -18.10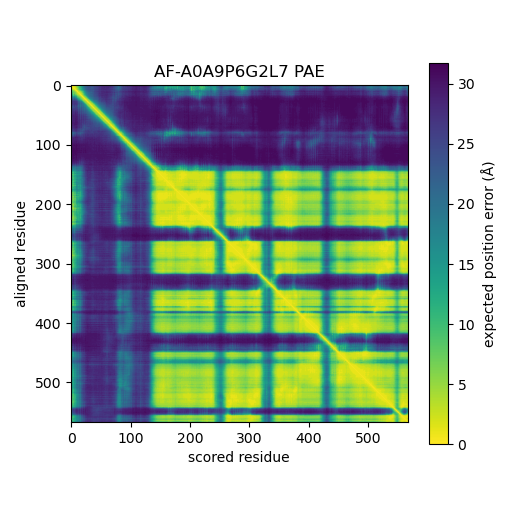1 2.409 10.345 1.00 93.50 200 SER A CA 1
ATOM 1555 C C . SER A 1 200 ? -19.086 1.257 10.533 1.00 93.50 200 SER A C 1
ATOM 1557 O O . SER A 1 200 ? -20.215 1.458 10.991 1.00 93.50 200 SER A O 1
ATOM 1559 N N . LEU A 1 201 ? -18.654 0.037 10.222 1.00 95.69 201 LEU A N 1
ATOM 1560 C CA . LEU A 1 201 ? -19.365 -1.170 10.611 1.00 95.69 201 LEU A CA 1
ATOM 1561 C C . LEU A 1 201 ? -19.245 -1.310 12.127 1.00 95.69 201 LEU A C 1
ATOM 1563 O O . LEU A 1 201 ? -18.160 -1.588 12.621 1.00 95.69 201 LEU A O 1
ATOM 1567 N N . THR A 1 202 ? -20.339 -1.113 12.859 1.00 94.88 202 THR A N 1
ATOM 1568 C CA . THR A 1 202 ? -20.359 -1.276 14.318 1.00 94.88 202 THR A CA 1
ATOM 1569 C C . THR A 1 202 ? -20.451 -2.751 14.707 1.00 94.88 202 THR A C 1
ATOM 1571 O O . THR A 1 202 ? -21.029 -3.560 13.974 1.00 94.88 202 THR A O 1
ATOM 1574 N N . LEU A 1 203 ? -19.950 -3.100 15.900 1.00 95.31 203 LEU A N 1
ATOM 1575 C CA . LEU A 1 203 ? -20.075 -4.459 16.437 1.00 95.31 203 LEU A CA 1
ATOM 1576 C C . LEU A 1 203 ? -21.548 -4.896 16.521 1.00 95.31 203 LEU A C 1
ATOM 1578 O O . LEU A 1 203 ? -21.861 -6.031 16.186 1.00 95.31 203 LEU A O 1
ATOM 1582 N N . ALA A 1 204 ? -22.457 -4.000 16.920 1.00 94.50 204 ALA A N 1
ATOM 1583 C CA . ALA A 1 204 ? -23.886 -4.302 17.014 1.00 94.50 204 ALA A CA 1
ATOM 1584 C C . ALA A 1 204 ? -24.485 -4.690 15.654 1.00 94.50 204 ALA A C 1
ATOM 1586 O O . ALA A 1 204 ? -25.133 -5.728 15.542 1.00 94.50 204 ALA A O 1
ATOM 1587 N N . ARG A 1 205 ? -24.202 -3.912 14.598 1.00 95.50 205 ARG A N 1
ATOM 1588 C CA . ARG A 1 205 ? -24.663 -4.220 13.235 1.00 95.50 205 ARG A CA 1
ATOM 1589 C C . ARG A 1 205 ? -24.051 -5.522 12.717 1.00 95.50 205 ARG A C 1
ATOM 1591 O O . ARG A 1 205 ? -24.752 -6.322 12.096 1.00 95.50 205 ARG A O 1
ATOM 1598 N N . ALA A 1 206 ? -22.757 -5.730 12.958 1.00 96.81 206 ALA A N 1
ATOM 1599 C CA . ALA A 1 206 ? -22.057 -6.943 12.554 1.00 96.81 206 ALA A CA 1
ATOM 1600 C C . ALA A 1 206 ? -22.639 -8.185 13.249 1.00 96.81 206 ALA A C 1
ATOM 1602 O O . ALA A 1 206 ? -22.927 -9.181 12.588 1.00 96.81 206 ALA A O 1
ATOM 1603 N N . TYR A 1 207 ? -22.868 -8.104 14.560 1.00 97.06 207 TYR A N 1
ATOM 1604 C CA . TYR A 1 207 ? -23.449 -9.174 15.363 1.00 97.06 207 TYR A CA 1
ATOM 1605 C C . TYR A 1 207 ? -24.880 -9.494 14.935 1.00 97.06 207 TYR A C 1
ATOM 1607 O O . TYR A 1 207 ? -25.182 -10.645 14.640 1.00 97.06 207 TYR A O 1
ATOM 1615 N N . GLU A 1 208 ? -25.740 -8.480 14.818 1.00 96.44 208 GLU A N 1
ATOM 1616 C CA . GLU A 1 208 ? -27.139 -8.667 14.419 1.00 96.44 208 GLU A CA 1
ATOM 1617 C C . GLU A 1 208 ? -27.255 -9.350 13.051 1.00 96.44 208 GLU A C 1
ATOM 1619 O O . GLU A 1 208 ? -28.103 -10.213 12.854 1.00 96.44 208 GLU A O 1
ATOM 1624 N N . SER A 1 209 ? -26.342 -9.035 12.129 1.00 96.88 209 SER A N 1
ATOM 1625 C CA . SER A 1 209 ? -26.326 -9.623 10.784 1.00 96.88 209 SER A CA 1
ATOM 1626 C C . SER A 1 209 ? -25.774 -11.054 10.727 1.00 96.88 209 SER A C 1
ATOM 1628 O O . SER A 1 209 ? -25.863 -11.684 9.675 1.00 96.88 209 SER A O 1
ATOM 1630 N N . THR A 1 210 ? -25.143 -11.550 11.798 1.00 97.31 210 THR A N 1
ATOM 1631 C CA . THR A 1 210 ? -24.376 -12.813 11.778 1.00 97.31 210 THR A CA 1
ATOM 1632 C C . THR A 1 210 ? -24.712 -13.790 12.910 1.00 97.31 210 THR A C 1
ATOM 1634 O O . THR A 1 210 ? -24.299 -14.947 12.841 1.00 97.31 210 THR A O 1
ATOM 1637 N N . LYS A 1 211 ? -25.489 -13.376 13.921 1.00 95.56 211 LYS A N 1
ATOM 1638 C CA . LYS A 1 211 ? -25.851 -14.191 15.099 1.00 95.56 211 LYS A CA 1
ATOM 1639 C C . LYS A 1 211 ? -26.531 -15.522 14.762 1.00 95.56 211 LYS A C 1
ATOM 1641 O O . LYS A 1 211 ? -26.300 -16.509 15.451 1.00 95.56 211 LYS A O 1
ATOM 1646 N N . ASP A 1 212 ? -27.291 -15.573 13.669 1.00 95.81 212 ASP A N 1
ATOM 1647 C CA . ASP A 1 212 ? -28.061 -16.758 13.269 1.00 95.81 212 ASP A CA 1
ATOM 1648 C C . ASP A 1 212 ? -27.270 -17.725 12.366 1.00 95.81 212 ASP A C 1
ATOM 1650 O O . ASP A 1 212 ? -27.825 -18.679 11.821 1.00 95.81 212 ASP A O 1
ATOM 1654 N N . PHE A 1 213 ? -25.964 -17.505 12.170 1.00 94.38 213 PHE A N 1
ATOM 1655 C CA . PHE A 1 213 ? -25.134 -18.349 11.296 1.00 94.38 213 PHE A CA 1
ATOM 1656 C C . PHE A 1 213 ? -24.623 -19.627 11.966 1.00 94.38 213 PHE A C 1
ATOM 1658 O O . PHE A 1 213 ? -23.873 -20.372 11.345 1.00 94.38 213 PHE A O 1
ATOM 1665 N N . GLY A 1 214 ? -25.013 -19.892 13.213 1.00 92.38 214 GLY A N 1
ATOM 1666 C CA . GLY A 1 214 ? -24.645 -21.118 13.922 1.00 92.38 214 GLY A CA 1
ATOM 1667 C C . GLY A 1 214 ? -23.222 -21.131 14.485 1.00 92.38 214 GLY A C 1
ATOM 1668 O O . GLY A 1 214 ? -22.822 -22.134 15.068 1.00 92.38 214 GLY A O 1
ATOM 1669 N N . LEU A 1 215 ? -22.460 -20.036 14.362 1.00 94.81 215 LEU A N 1
ATOM 1670 C CA . LEU A 1 215 ? -21.234 -19.850 15.139 1.00 94.81 215 LEU A CA 1
ATOM 1671 C C . LEU A 1 215 ? -21.607 -19.515 16.587 1.00 94.81 215 LEU A C 1
ATOM 1673 O O . LEU A 1 215 ? -22.524 -18.729 16.825 1.00 94.81 215 LEU A O 1
ATOM 1677 N N . HIS A 1 216 ? -20.864 -20.055 17.555 1.00 93.25 216 HIS A N 1
ATOM 1678 C CA . HIS A 1 216 ? -21.061 -19.721 18.964 1.00 93.25 216 HIS A CA 1
ATOM 1679 C C . HIS A 1 216 ? -21.080 -18.195 19.176 1.00 93.25 216 HIS A C 1
ATOM 1681 O O . HIS A 1 216 ? -20.133 -17.494 18.809 1.00 93.25 216 HIS A O 1
ATOM 1687 N N . LEU A 1 217 ? -22.140 -17.677 19.809 1.00 92.56 217 LEU A N 1
ATOM 1688 C CA . LEU A 1 217 ? -22.393 -16.234 19.935 1.00 92.56 217 LEU A CA 1
ATOM 1689 C C . LEU A 1 217 ? -21.243 -15.471 20.610 1.00 92.56 217 LEU A C 1
ATOM 1691 O O . LEU A 1 217 ? -21.005 -14.305 20.299 1.00 92.56 217 LEU A O 1
ATOM 1695 N N . GLY A 1 218 ? -20.500 -16.129 21.505 1.00 92.56 218 GLY A N 1
ATOM 1696 C CA . GLY A 1 218 ? -19.313 -15.556 22.143 1.00 92.56 218 GLY A CA 1
ATOM 1697 C C . GLY A 1 218 ? -18.114 -15.365 21.204 1.00 92.56 218 GLY A C 1
ATOM 1698 O O . GLY A 1 218 ? -17.258 -14.532 21.489 1.00 92.56 218 GLY A O 1
ATOM 1699 N N . LEU A 1 219 ? -18.042 -16.084 20.078 1.00 94.62 219 LEU A N 1
ATOM 1700 C CA . LEU A 1 219 ? -16.948 -15.963 19.106 1.00 94.62 219 LEU A CA 1
ATOM 1701 C C . LEU A 1 219 ? -17.163 -14.817 18.114 1.00 94.62 219 LEU A C 1
ATOM 1703 O O . LEU A 1 219 ? -16.187 -14.202 17.699 1.00 94.62 219 LEU A O 1
ATOM 1707 N N . ILE A 1 220 ? -18.411 -14.467 17.785 1.00 96.88 220 ILE A N 1
ATOM 1708 C CA . ILE A 1 220 ? -18.731 -13.415 16.801 1.00 96.88 220 ILE A CA 1
ATOM 1709 C C . ILE A 1 220 ? -18.039 -12.071 17.121 1.00 96.88 220 ILE A C 1
ATOM 1711 O O . ILE A 1 220 ? -17.411 -11.508 16.220 1.00 96.88 220 ILE A O 1
ATOM 1715 N N . PRO A 1 221 ? -18.052 -11.556 18.372 1.00 96.94 221 PRO A N 1
ATOM 1716 C CA . PRO A 1 221 ? -17.314 -10.339 18.707 1.00 96.94 221 PRO A CA 1
ATOM 1717 C C . PRO A 1 221 ? -15.802 -10.452 18.498 1.00 96.94 221 PRO A C 1
ATOM 1719 O O . PRO A 1 221 ? -15.176 -9.470 18.119 1.00 96.94 221 PRO A O 1
ATOM 1722 N N . HIS A 1 222 ? -15.218 -11.636 18.694 1.00 96.62 222 HIS A N 1
ATOM 1723 C CA . HIS A 1 222 ? -13.787 -11.858 18.485 1.00 96.62 222 HIS A CA 1
ATOM 1724 C C . HIS A 1 222 ? -13.431 -11.876 16.993 1.00 96.62 222 HIS A C 1
ATOM 1726 O O . HIS A 1 222 ? -12.381 -11.359 16.624 1.00 96.62 222 HIS A O 1
ATOM 1732 N N . VAL A 1 223 ? -14.318 -12.383 16.124 1.00 98.31 223 VAL A N 1
ATOM 1733 C CA . VAL A 1 223 ? -14.158 -12.259 14.661 1.00 98.31 223 VAL A CA 1
ATOM 1734 C C . VAL A 1 223 ? -14.162 -10.787 14.251 1.00 98.31 223 VAL A C 1
ATOM 1736 O O . VAL A 1 223 ? -13.273 -10.339 13.531 1.00 98.31 223 VAL A O 1
ATOM 1739 N N . TYR A 1 224 ? -15.129 -10.016 14.754 1.00 98.25 224 TYR A N 1
ATOM 1740 C CA . TYR A 1 224 ? -15.205 -8.580 14.494 1.00 98.25 224 TYR A CA 1
ATOM 1741 C C . TYR A 1 224 ? -13.949 -7.844 14.988 1.00 98.25 224 TYR A C 1
ATOM 1743 O O . TYR A 1 224 ? -13.361 -7.057 14.247 1.00 98.25 224 TYR A O 1
ATOM 1751 N N . GLU A 1 225 ? -13.513 -8.108 16.224 1.00 96.94 225 GLU A N 1
ATOM 1752 C CA . GLU A 1 225 ? -12.330 -7.472 16.807 1.00 96.94 225 GLU A CA 1
ATOM 1753 C C . GLU A 1 225 ? -11.042 -7.857 16.074 1.00 96.94 225 GLU A C 1
ATOM 1755 O O . GLU A 1 225 ? -10.186 -6.994 15.904 1.00 96.94 225 GLU A O 1
ATOM 1760 N N . PHE A 1 226 ? -10.913 -9.096 15.588 1.00 98.00 226 PHE A N 1
ATOM 1761 C CA . PHE A 1 226 ? -9.814 -9.497 14.707 1.00 98.00 226 PHE A CA 1
ATOM 1762 C C . PHE A 1 226 ? -9.801 -8.654 13.427 1.00 98.00 226 PHE A C 1
ATOM 1764 O O . PHE A 1 226 ? -8.805 -7.991 13.140 1.00 98.00 226 PHE A O 1
ATOM 1771 N N . LEU A 1 227 ? -10.924 -8.599 12.701 1.00 98.38 227 LEU A N 1
ATOM 1772 C CA . LEU A 1 227 ? -11.015 -7.836 11.454 1.00 98.38 227 LEU A CA 1
ATOM 1773 C C . LEU A 1 227 ? -10.742 -6.343 11.663 1.00 98.38 227 LEU A C 1
ATOM 1775 O O . LEU A 1 227 ? -10.113 -5.701 10.822 1.00 98.38 227 LEU A O 1
ATOM 1779 N N . LEU A 1 228 ? -11.209 -5.789 12.783 1.00 96.88 228 LEU A N 1
ATOM 1780 C CA . LEU A 1 228 ? -10.973 -4.400 13.150 1.00 96.88 228 LEU A CA 1
ATOM 1781 C C . LEU A 1 228 ? -9.498 -4.150 13.496 1.00 96.88 228 LEU A C 1
ATOM 1783 O O . LEU A 1 228 ? -8.891 -3.222 12.967 1.00 96.88 228 LEU A O 1
ATOM 1787 N N . ARG A 1 229 ? -8.906 -4.965 14.374 1.00 96.00 229 ARG A N 1
ATOM 1788 C CA . ARG A 1 229 ? -7.515 -4.793 14.830 1.00 96.00 229 ARG A CA 1
ATOM 1789 C C . ARG A 1 229 ? -6.511 -4.976 13.699 1.00 96.00 229 ARG A C 1
ATOM 1791 O O . ARG A 1 229 ? -5.560 -4.206 13.630 1.00 96.00 229 ARG A O 1
ATOM 1798 N N . SER A 1 230 ? -6.763 -5.924 12.802 1.00 96.31 230 SER A N 1
ATOM 1799 C CA . SER A 1 230 ? -5.913 -6.192 11.638 1.00 96.31 230 SER A CA 1
ATOM 1800 C C . SER A 1 230 ? -6.192 -5.262 10.449 1.00 96.31 230 SER A C 1
ATOM 1802 O O . SER A 1 230 ? -5.570 -5.402 9.402 1.00 96.31 230 SER A O 1
ATOM 1804 N N . GLY A 1 231 ? -7.115 -4.299 10.581 1.00 96.12 231 GLY A N 1
ATOM 1805 C CA . GLY A 1 231 ? -7.377 -3.296 9.545 1.00 96.12 231 GLY A CA 1
ATOM 1806 C C . GLY A 1 231 ? -8.094 -3.829 8.299 1.00 96.12 231 GLY A C 1
ATOM 1807 O O . GLY A 1 231 ? -8.019 -3.204 7.245 1.00 96.12 231 GLY A O 1
ATOM 1808 N N . TYR A 1 232 ? -8.811 -4.953 8.397 1.00 97.69 232 TYR A N 1
ATOM 1809 C CA . TYR A 1 232 ? -9.655 -5.468 7.311 1.00 97.69 232 TYR A CA 1
ATOM 1810 C C . TYR A 1 232 ? -10.986 -4.716 7.193 1.00 97.69 232 TYR A C 1
ATOM 1812 O O . TYR A 1 232 ? -11.560 -4.622 6.105 1.00 97.69 232 TYR A O 1
ATOM 1820 N N . ILE A 1 233 ? -11.474 -4.159 8.306 1.00 97.56 233 ILE A N 1
ATOM 1821 C CA . ILE A 1 233 ? -12.666 -3.307 8.353 1.00 97.56 233 ILE A CA 1
ATOM 1822 C C . ILE A 1 233 ? -12.373 -1.977 9.043 1.00 97.56 233 ILE A C 1
ATOM 1824 O O . ILE A 1 233 ? -11.441 -1.870 9.836 1.00 97.56 233 ILE A O 1
ATOM 1828 N N . ASN A 1 234 ? -13.198 -0.967 8.758 1.00 96.25 234 ASN A N 1
ATOM 1829 C CA . ASN A 1 234 ? -13.162 0.351 9.404 1.00 96.25 234 ASN A CA 1
ATOM 1830 C C . ASN A 1 234 ? -11.812 1.091 9.297 1.00 96.25 234 ASN A C 1
ATOM 1832 O O . ASN A 1 234 ? -11.472 1.898 10.161 1.00 96.25 234 ASN A O 1
ATOM 1836 N N . PHE A 1 235 ? -11.051 0.836 8.230 1.00 95.94 235 PHE A N 1
ATOM 1837 C CA . PHE A 1 235 ? -9.814 1.551 7.916 1.00 95.94 235 PHE A CA 1
ATOM 1838 C C . PHE A 1 235 ? -10.061 2.734 6.963 1.00 95.94 235 PHE A C 1
ATOM 1840 O O . PHE A 1 235 ? -11.124 2.863 6.346 1.00 95.94 235 PHE A O 1
ATOM 1847 N N . GLY A 1 236 ? -9.049 3.591 6.800 1.00 94.69 236 GLY A N 1
ATOM 1848 C CA . GLY A 1 236 ? -9.083 4.726 5.876 1.00 94.69 236 GLY A CA 1
ATOM 1849 C C . GLY A 1 236 ? -9.718 5.978 6.489 1.00 94.69 236 GLY A C 1
ATOM 1850 O O . GLY A 1 236 ? -9.429 6.330 7.627 1.00 94.69 236 GLY A O 1
ATOM 1851 N N . MET A 1 237 ? -10.564 6.684 5.738 1.00 91.00 237 MET A N 1
ATOM 1852 C CA . MET A 1 237 ? -11.181 7.958 6.162 1.00 91.00 237 MET A CA 1
ATOM 1853 C C . MET A 1 237 ? -12.405 7.805 7.075 1.00 91.00 237 MET A C 1
ATOM 1855 O O . MET A 1 237 ? -13.029 8.796 7.446 1.00 91.00 237 MET A O 1
ATOM 1859 N N . CYS A 1 238 ? -12.755 6.579 7.447 1.00 85.75 238 CYS A N 1
ATOM 1860 C CA . CYS A 1 238 ? -13.878 6.315 8.327 1.00 85.75 238 CYS A CA 1
ATOM 1861 C C . CYS A 1 238 ? -13.489 6.519 9.793 1.00 85.75 238 CYS A C 1
ATOM 1863 O O . CYS A 1 238 ? -12.579 5.860 10.295 1.00 85.75 238 CYS A O 1
ATOM 1865 N N . SER A 1 239 ? -14.206 7.398 10.489 1.00 74.19 239 SER A N 1
ATOM 1866 C CA . SER A 1 239 ? -14.146 7.506 11.945 1.00 74.19 239 SER A CA 1
ATOM 1867 C C . SER A 1 239 ? -15.215 6.623 12.584 1.00 74.19 239 SER A C 1
ATOM 1869 O O . SER A 1 239 ? -16.329 6.500 12.072 1.00 74.19 239 SER A O 1
ATOM 1871 N N . PHE A 1 240 ? -14.885 6.008 13.720 1.00 72.44 240 PHE A N 1
ATOM 1872 C CA . PHE A 1 240 ? -15.907 5.425 14.586 1.00 72.44 240 PHE A CA 1
ATOM 1873 C C . PHE A 1 240 ? -16.776 6.539 15.163 1.00 72.44 240 PHE A C 1
ATOM 1875 O O . PHE A 1 240 ? -16.275 7.417 15.865 1.00 72.44 240 PHE A O 1
ATOM 1882 N N . GLN A 1 241 ? -18.069 6.489 14.859 1.00 62.72 241 GLN A N 1
ATOM 1883 C CA . GLN A 1 241 ? -19.081 7.293 15.529 1.00 62.72 241 GLN A CA 1
ATOM 1884 C C . GLN A 1 241 ? -19.807 6.380 16.514 1.00 62.72 241 GLN A C 1
ATOM 1886 O O . GLN A 1 241 ? -20.642 5.572 16.107 1.00 62.72 241 GLN A O 1
ATOM 1891 N N . ASP A 1 242 ? -19.483 6.476 17.803 1.00 52.41 242 ASP A N 1
ATOM 1892 C CA . ASP A 1 242 ? -20.356 5.902 18.821 1.00 52.41 242 ASP A CA 1
ATOM 1893 C C . ASP A 1 242 ? -21.552 6.843 18.992 1.00 52.41 242 ASP A C 1
ATOM 1895 O O . ASP A 1 242 ? -21.399 8.030 19.276 1.00 52.41 242 ASP A O 1
ATOM 1899 N N . GLY A 1 243 ? -22.775 6.319 18.880 1.00 42.38 243 GLY A N 1
ATOM 1900 C CA . GLY A 1 243 ? -23.985 7.082 19.219 1.00 42.38 243 GLY A CA 1
ATOM 1901 C C . GLY A 1 243 ? -23.992 7.587 20.673 1.00 42.38 243 GLY A C 1
ATOM 1902 O O . GLY A 1 243 ? -24.749 8.493 21.005 1.00 42.38 243 GLY A O 1
ATOM 1903 N N . ALA A 1 244 ? -23.115 7.044 21.525 1.00 42.75 244 ALA A N 1
ATOM 1904 C CA . ALA A 1 244 ? -22.915 7.462 22.909 1.00 42.75 244 ALA A CA 1
ATOM 1905 C C . ALA A 1 244 ? -21.910 8.622 23.083 1.00 42.75 244 ALA A C 1
ATOM 1907 O O . ALA A 1 244 ? -21.941 9.281 24.119 1.00 42.75 244 ALA A O 1
ATOM 1908 N N . SER A 1 245 ? -21.042 8.913 22.101 1.00 40.91 245 SER A N 1
ATOM 1909 C CA . SER A 1 245 ? -20.030 9.981 22.217 1.00 40.91 245 SER A CA 1
ATOM 1910 C C . SER A 1 245 ? -20.537 11.375 21.828 1.00 40.91 245 SER A C 1
ATOM 1912 O O . SER A 1 245 ? -19.876 12.366 22.120 1.00 40.91 245 SER A O 1
ATOM 1914 N N . ASN A 1 246 ? -21.724 11.483 21.219 1.00 33.22 246 ASN A N 1
ATOM 1915 C CA . ASN A 1 246 ? -22.332 12.785 20.911 1.00 33.22 246 ASN A CA 1
ATOM 1916 C C . ASN A 1 246 ? -23.040 13.429 22.116 1.00 33.22 246 ASN A C 1
ATOM 1918 O O . ASN A 1 246 ? -23.400 14.598 22.047 1.00 33.22 246 ASN A O 1
ATOM 1922 N N . ALA A 1 247 ? -23.201 12.718 23.237 1.00 36.72 247 ALA A N 1
ATOM 1923 C CA . ALA A 1 247 ? -23.785 13.292 24.452 1.00 36.72 247 ALA A CA 1
ATOM 1924 C C . ALA A 1 247 ? -22.784 14.126 25.282 1.00 36.72 247 ALA A C 1
ATOM 1926 O O . ALA A 1 247 ? -23.198 14.846 26.187 1.00 36.72 247 ALA A O 1
ATOM 1927 N N . SER A 1 248 ? -21.481 14.056 24.987 1.00 38.00 248 SER A N 1
ATOM 1928 C CA . SER A 1 248 ? -20.428 14.705 25.785 1.00 38.00 248 SER A CA 1
ATOM 1929 C C . SER A 1 248 ? -19.661 15.820 25.065 1.00 38.00 248 SER A C 1
ATOM 1931 O O . SER A 1 248 ? -18.787 16.426 25.678 1.00 38.00 248 SER A O 1
ATOM 1933 N N . HIS A 1 249 ? -19.995 16.148 23.810 1.00 37.41 249 HIS A N 1
ATOM 1934 C CA . HIS A 1 249 ? -19.294 17.198 23.053 1.00 37.41 249 HIS A CA 1
ATOM 1935 C C . HIS A 1 249 ? -20.084 18.496 22.807 1.00 37.41 249 HIS A C 1
ATOM 1937 O O . HIS A 1 249 ? -19.478 19.463 22.354 1.00 37.41 249 HIS A O 1
ATOM 1943 N N . GLU A 1 250 ? -21.373 18.581 23.164 1.00 30.44 250 GLU A N 1
ATOM 1944 C CA . GLU A 1 250 ? -22.169 19.816 22.980 1.00 30.44 250 GLU A CA 1
ATOM 1945 C C . GLU A 1 250 ? -22.423 20.644 24.251 1.00 30.44 250 GLU A C 1
ATOM 1947 O O . GLU A 1 250 ? -22.913 21.762 24.152 1.00 30.44 250 GLU A O 1
ATOM 1952 N N . ASN A 1 251 ? -21.986 20.197 25.433 1.00 30.52 251 ASN A N 1
ATOM 1953 C CA . ASN A 1 251 ? -21.975 21.034 26.640 1.00 30.52 251 ASN A CA 1
ATOM 1954 C C . ASN A 1 251 ? -20.538 21.296 27.096 1.00 30.52 251 ASN A C 1
ATOM 1956 O O . ASN A 1 251 ? -20.073 20.810 28.126 1.00 30.52 251 ASN A O 1
ATOM 1960 N N . GLY A 1 252 ? -19.821 22.085 26.296 1.00 36.19 252 GLY A N 1
ATOM 1961 C CA . GLY A 1 252 ? -18.571 22.713 26.702 1.00 36.19 252 GLY A CA 1
ATOM 1962 C C . GLY A 1 252 ? -18.837 23.766 27.772 1.00 36.19 252 GLY A C 1
ATOM 1963 O O . GLY A 1 252 ? -19.016 24.931 27.444 1.00 36.19 252 GLY A O 1
ATOM 1964 N N . ASN A 1 253 ? -18.897 23.338 29.034 1.00 33.34 253 ASN A N 1
ATOM 1965 C CA . ASN A 1 253 ? -18.519 24.120 30.210 1.00 33.34 253 ASN A CA 1
ATOM 1966 C C . ASN A 1 253 ? -18.481 23.206 31.447 1.00 33.34 253 ASN A C 1
ATOM 1968 O O . ASN A 1 253 ? -19.517 22.872 32.014 1.00 33.34 253 ASN A O 1
ATOM 1972 N N . GLY A 1 254 ? -17.270 22.853 31.894 1.00 35.06 254 GLY A N 1
ATOM 1973 C CA . GLY A 1 254 ? -1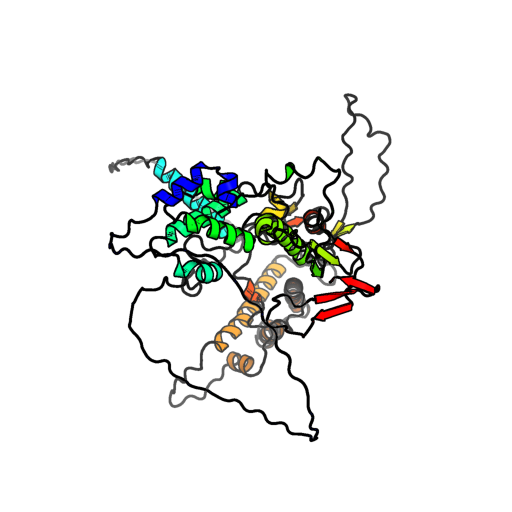7.030 22.540 33.308 1.00 35.06 254 GLY A CA 1
ATOM 1974 C C . GLY A 1 254 ? -17.006 21.074 33.753 1.00 35.06 254 GLY A C 1
ATOM 1975 O O . GLY A 1 254 ? -17.534 20.778 34.819 1.00 35.06 254 GLY A O 1
ATOM 1976 N N . LEU A 1 255 ? -16.332 20.169 33.036 1.00 33.34 255 LEU A N 1
ATOM 1977 C CA . LEU A 1 255 ? -15.833 18.927 33.647 1.00 33.34 255 LEU A CA 1
ATOM 1978 C C . LEU A 1 255 ? -14.308 18.919 33.547 1.00 33.34 255 LEU A C 1
ATOM 1980 O O . LEU A 1 255 ? -13.753 19.013 32.454 1.00 33.34 255 LEU A O 1
ATOM 1984 N N . GLY A 1 256 ? -13.663 18.937 34.715 1.00 32.66 256 GLY A N 1
ATOM 1985 C CA . GLY A 1 256 ? -12.233 19.162 34.885 1.00 32.66 256 GLY A CA 1
ATOM 1986 C C . GLY A 1 256 ? -11.379 18.261 34.002 1.00 32.66 256 GLY A C 1
ATOM 1987 O O . GLY A 1 256 ? -11.667 17.077 33.835 1.00 32.66 256 GLY A O 1
ATOM 1988 N N . GLN A 1 257 ? -10.312 18.844 33.454 1.00 37.84 257 GLN A N 1
ATOM 1989 C CA . GLN A 1 257 ? -9.179 18.081 32.951 1.00 37.84 257 GLN A CA 1
ATOM 1990 C C . GLN A 1 257 ? -8.743 17.150 34.084 1.00 37.84 257 GLN A C 1
ATOM 1992 O O . GLN A 1 257 ? -8.327 17.608 35.143 1.00 37.84 257 GLN A O 1
ATOM 1997 N N . SER A 1 258 ? -8.925 15.845 33.905 1.00 38.78 258 SER A N 1
ATOM 1998 C CA . SER A 1 258 ? -8.284 14.880 34.782 1.00 38.78 258 SER A CA 1
ATOM 1999 C C . SER A 1 258 ? -6.781 15.017 34.544 1.00 38.78 258 SER A C 1
ATOM 2001 O O . SER A 1 258 ? -6.300 14.612 33.487 1.00 38.78 258 SER A O 1
ATOM 2003 N N . ASP A 1 259 ? -6.056 15.579 35.511 1.00 40.78 259 ASP A N 1
ATOM 2004 C CA . ASP A 1 259 ? -4.588 15.715 35.538 1.00 40.78 259 ASP A CA 1
ATOM 2005 C C . ASP A 1 259 ? -3.849 14.353 35.629 1.00 40.78 259 ASP A C 1
ATOM 2007 O O . ASP A 1 259 ? -2.700 14.272 36.061 1.00 40.78 259 ASP A O 1
ATOM 2011 N N . GLY A 1 260 ? -4.504 13.254 35.238 1.00 46.56 260 GLY A N 1
ATOM 2012 C CA . GLY A 1 260 ? -3.889 11.938 35.118 1.00 46.56 260 GLY A CA 1
ATOM 2013 C C . GLY A 1 260 ? -2.973 11.871 33.886 1.00 46.56 260 GLY A C 1
ATOM 2014 O O . GLY A 1 260 ? -3.272 12.498 32.863 1.00 46.56 260 GLY A O 1
ATOM 2015 N N . PRO A 1 261 ? -1.855 11.127 33.945 1.00 53.66 261 PRO A N 1
ATOM 2016 C CA . PRO A 1 261 ? -0.925 11.007 32.829 1.00 53.66 261 PRO A CA 1
ATOM 2017 C C . PRO A 1 261 ? -1.602 10.281 31.660 1.00 53.66 261 PRO A C 1
ATOM 2019 O O . PRO A 1 261 ? -1.726 9.060 31.648 1.00 53.66 261 PRO A O 1
ATOM 2022 N N . ASN A 1 262 ? -2.052 11.034 30.657 1.00 69.25 262 ASN A N 1
ATOM 2023 C CA . ASN A 1 262 ? -2.554 10.444 29.426 1.00 69.25 262 ASN A CA 1
ATOM 2024 C C . ASN A 1 262 ? -1.359 9.905 28.625 1.00 69.25 262 ASN A C 1
ATOM 2026 O O . ASN A 1 262 ? -0.516 10.690 28.183 1.00 69.25 262 ASN A O 1
ATOM 2030 N N . GLY A 1 263 ? -1.271 8.581 28.466 1.00 84.19 263 GLY A N 1
ATOM 2031 C CA . GLY A 1 263 ? -0.216 7.953 27.670 1.00 84.19 263 GLY A CA 1
ATOM 2032 C C . GLY A 1 263 ? -0.177 8.531 26.252 1.00 84.19 263 GLY A C 1
ATOM 2033 O O . GLY A 1 263 ? -1.213 8.875 25.683 1.00 84.19 263 GLY A O 1
ATOM 2034 N N . THR A 1 264 ? 1.009 8.652 25.661 1.00 90.81 264 THR A N 1
ATOM 2035 C CA . THR A 1 264 ? 1.158 9.179 24.298 1.00 90.81 264 THR A CA 1
ATOM 2036 C C . THR A 1 264 ? 1.787 8.125 23.399 1.00 90.81 264 THR A C 1
ATOM 2038 O O . THR A 1 264 ? 2.783 7.497 23.740 1.00 90.81 264 THR A O 1
ATOM 2041 N N . VAL A 1 265 ? 1.200 7.927 22.220 1.00 94.50 265 VAL A N 1
ATOM 2042 C CA . VAL A 1 265 ? 1.802 7.160 21.132 1.00 94.50 265 VAL A CA 1
ATOM 2043 C C . VAL A 1 265 ? 2.282 8.136 20.076 1.00 94.50 265 VAL A C 1
ATOM 2045 O O . VAL A 1 265 ? 1.491 8.834 19.440 1.00 94.50 265 VAL A O 1
ATOM 2048 N N . VAL A 1 266 ? 3.593 8.163 19.865 1.00 96.00 266 VAL A N 1
ATOM 2049 C CA . VAL A 1 266 ? 4.207 8.993 18.833 1.00 96.00 266 VAL A CA 1
ATOM 2050 C C . VAL A 1 266 ? 4.499 8.147 17.600 1.00 96.00 266 VAL A C 1
ATOM 2052 O O . VAL A 1 266 ? 5.220 7.152 17.660 1.00 96.00 266 VAL A O 1
ATOM 2055 N N . VAL A 1 267 ? 3.967 8.568 16.458 1.00 98.06 267 VAL A N 1
ATOM 2056 C CA . VAL A 1 267 ? 4.255 7.980 15.150 1.00 98.06 267 VAL A CA 1
ATOM 2057 C C . VAL A 1 267 ? 5.266 8.874 14.434 1.00 98.06 267 VAL A C 1
ATOM 2059 O O . VAL A 1 267 ? 5.017 10.057 14.209 1.00 98.06 267 VAL A O 1
ATOM 2062 N N . ILE A 1 268 ? 6.423 8.318 14.072 1.00 98.12 268 ILE A N 1
ATOM 2063 C CA . ILE A 1 268 ? 7.498 9.062 13.402 1.00 98.12 268 ILE A CA 1
ATOM 2064 C C . ILE A 1 268 ? 7.356 8.913 11.882 1.00 98.12 268 ILE A C 1
ATOM 2066 O O . ILE A 1 268 ? 7.515 7.824 11.334 1.00 98.12 268 ILE A O 1
ATOM 2070 N N . GLY A 1 269 ? 7.106 10.030 11.201 1.00 98.44 269 GLY A N 1
ATOM 2071 C CA . GLY A 1 269 ? 6.995 10.156 9.750 1.00 98.44 269 GLY A CA 1
ATOM 2072 C C . GLY A 1 269 ? 5.547 10.195 9.256 1.00 98.44 269 GLY A C 1
ATOM 2073 O O . GLY A 1 269 ? 4.842 9.189 9.274 1.00 98.44 269 GLY A O 1
ATOM 2074 N N . ALA A 1 270 ? 5.124 11.324 8.685 1.00 98.12 270 ALA A N 1
ATOM 2075 C CA . ALA A 1 270 ? 3.798 11.519 8.091 1.00 98.12 270 ALA A CA 1
ATOM 2076 C C . ALA A 1 270 ? 3.731 11.088 6.612 1.00 98.12 270 ALA A C 1
ATOM 2078 O O . ALA A 1 270 ? 3.099 11.740 5.777 1.00 98.12 270 ALA A O 1
ATOM 2079 N N . GLY A 1 271 ? 4.386 9.975 6.268 1.00 98.38 271 GLY A N 1
ATOM 2080 C CA . GLY A 1 271 ? 4.136 9.253 5.016 1.00 98.38 271 GLY A CA 1
ATOM 2081 C C . GLY A 1 271 ? 2.813 8.479 5.057 1.00 98.38 271 GLY A C 1
ATOM 2082 O O . GLY A 1 271 ? 2.157 8.424 6.094 1.00 98.38 271 GLY A O 1
ATOM 2083 N N . ILE A 1 272 ? 2.431 7.826 3.952 1.00 97.94 272 ILE A N 1
ATOM 2084 C CA . ILE A 1 272 ? 1.174 7.053 3.893 1.00 97.94 272 ILE A CA 1
ATOM 2085 C C . ILE A 1 272 ? 1.075 5.984 4.995 1.00 97.94 272 ILE A C 1
ATOM 2087 O O . ILE A 1 272 ? 0.016 5.836 5.595 1.00 97.94 272 ILE A O 1
ATOM 2091 N N . ALA A 1 273 ? 2.187 5.313 5.322 1.00 98.38 273 ALA A N 1
ATOM 2092 C CA . ALA A 1 273 ? 2.243 4.313 6.387 1.00 98.38 273 ALA A CA 1
ATOM 2093 C C . ALA A 1 273 ? 1.968 4.919 7.773 1.00 98.38 273 ALA A C 1
ATOM 2095 O O . ALA A 1 273 ? 1.106 4.426 8.494 1.00 98.38 273 ALA A O 1
ATOM 2096 N N . GLY A 1 274 ? 2.645 6.016 8.128 1.00 98.38 274 GLY A N 1
ATOM 2097 C CA . GLY A 1 274 ? 2.452 6.675 9.423 1.00 98.38 274 GLY A CA 1
ATOM 2098 C C . GLY A 1 274 ? 1.068 7.306 9.564 1.00 98.38 274 GLY A C 1
ATOM 2099 O O . GLY A 1 274 ? 0.432 7.159 10.603 1.00 98.38 274 GLY A O 1
ATOM 2100 N N . VAL A 1 275 ? 0.549 7.928 8.499 1.00 98.19 275 VAL A N 1
ATOM 2101 C CA . VAL A 1 275 ? -0.819 8.474 8.480 1.00 98.19 275 VAL A CA 1
ATOM 2102 C C . VAL A 1 275 ? -1.860 7.361 8.653 1.00 98.19 275 VAL A C 1
ATOM 2104 O O . VAL A 1 275 ? -2.778 7.509 9.458 1.00 98.19 275 VAL A O 1
ATOM 2107 N N . ALA A 1 276 ? -1.718 6.239 7.938 1.00 97.69 276 ALA A N 1
ATOM 2108 C CA . ALA A 1 276 ? -2.625 5.099 8.068 1.00 97.69 276 ALA A CA 1
ATOM 2109 C C . ALA A 1 276 ? -2.559 4.465 9.468 1.00 97.69 276 ALA A C 1
ATOM 2111 O O . ALA A 1 276 ? -3.601 4.192 10.061 1.00 97.69 276 ALA A O 1
ATOM 2112 N N . ALA A 1 277 ? -1.354 4.294 10.022 1.00 98.06 277 ALA A N 1
ATOM 2113 C CA . ALA A 1 277 ? -1.156 3.767 11.369 1.00 98.06 277 ALA A CA 1
ATOM 2114 C C . ALA A 1 277 ? -1.777 4.680 12.436 1.00 98.06 277 ALA A C 1
ATOM 2116 O O . ALA A 1 277 ? -2.554 4.208 13.261 1.00 98.06 277 ALA A O 1
ATOM 2117 N N . ALA A 1 278 ? -1.505 5.988 12.386 1.00 97.25 278 ALA A N 1
ATOM 2118 C CA . ALA A 1 278 ? -2.063 6.957 13.328 1.00 97.25 278 ALA A CA 1
ATOM 2119 C C . ALA A 1 278 ? -3.599 6.980 13.280 1.00 97.25 278 ALA A C 1
ATOM 2121 O O . ALA A 1 278 ? -4.262 6.961 14.316 1.00 97.25 278 ALA A O 1
ATOM 2122 N N . ARG A 1 279 ? -4.174 6.936 12.072 1.00 95.50 279 ARG A N 1
ATOM 2123 C CA . ARG A 1 279 ? -5.623 6.838 11.876 1.00 95.50 279 ARG A CA 1
ATOM 2124 C C . ARG A 1 279 ? -6.204 5.561 12.481 1.00 95.50 279 ARG A C 1
ATOM 2126 O O . ARG A 1 279 ? -7.246 5.618 13.131 1.00 95.50 279 ARG A O 1
ATOM 2133 N N . GLN A 1 280 ? -5.543 4.426 12.272 1.00 95.81 280 GLN A N 1
ATOM 2134 C CA . GLN A 1 280 ? -6.015 3.158 12.813 1.00 95.81 280 GLN A CA 1
ATOM 2135 C C . GLN A 1 280 ? -5.896 3.115 14.339 1.00 95.81 280 GLN A C 1
ATOM 2137 O O . GLN A 1 280 ? -6.818 2.640 14.994 1.00 95.81 280 GLN A O 1
ATOM 2142 N N . LEU A 1 281 ? -4.822 3.658 14.917 1.00 95.81 281 LEU A N 1
ATOM 2143 C CA . LEU A 1 281 ? -4.662 3.780 16.368 1.00 95.81 281 LEU A CA 1
ATOM 2144 C C . LEU A 1 281 ? -5.769 4.637 16.990 1.00 95.81 281 LEU A C 1
ATOM 2146 O O . LEU A 1 281 ? -6.410 4.182 17.930 1.00 95.81 281 LEU A O 1
ATOM 2150 N N . GLU A 1 282 ? -6.067 5.808 16.421 1.00 92.81 282 GLU A N 1
ATOM 2151 C CA . GLU A 1 282 ? -7.203 6.649 16.835 1.00 92.81 282 GLU A CA 1
ATOM 2152 C C . GLU A 1 282 ? -8.530 5.870 16.818 1.00 92.81 282 GLU A C 1
ATOM 2154 O O . GLU A 1 282 ? -9.305 5.912 17.775 1.00 92.81 282 GLU A O 1
ATOM 2159 N N . ASN A 1 283 ? -8.787 5.110 15.747 1.00 92.00 283 ASN A N 1
ATOM 2160 C CA . ASN A 1 283 ? -9.991 4.285 15.633 1.00 92.00 283 ASN A CA 1
ATOM 2161 C C . ASN A 1 283 ? -10.035 3.166 16.686 1.00 92.00 283 ASN A C 1
ATOM 2163 O O . ASN A 1 283 ? -11.082 2.933 17.294 1.00 92.00 283 ASN A O 1
ATOM 2167 N N . LEU A 1 284 ? -8.909 2.493 16.932 1.00 93.69 284 LEU A N 1
ATOM 2168 C CA . LEU A 1 284 ? -8.810 1.435 17.934 1.00 93.69 284 LEU A CA 1
ATOM 2169 C C . LEU A 1 284 ? -8.944 1.983 19.355 1.00 93.69 284 LEU A C 1
ATOM 2171 O O . LEU A 1 284 ? -9.641 1.377 20.159 1.00 93.69 284 LEU A O 1
ATOM 2175 N N . PHE A 1 285 ? -8.330 3.121 19.671 1.00 93.00 285 PHE A N 1
ATOM 2176 C CA . PHE A 1 285 ? -8.431 3.753 20.987 1.00 93.00 285 PHE A CA 1
ATOM 2177 C C . PHE A 1 285 ? -9.840 4.254 21.277 1.00 93.00 285 PHE A C 1
ATOM 2179 O O . PHE A 1 285 ? -10.317 4.069 22.394 1.00 93.00 285 PHE A O 1
ATOM 2186 N N . ARG A 1 286 ? -10.551 4.775 20.268 1.00 89.62 286 ARG A N 1
ATOM 2187 C CA . ARG A 1 286 ? -11.987 5.065 20.394 1.00 89.62 286 ARG A CA 1
ATOM 2188 C C . ARG A 1 286 ? -12.792 3.798 20.669 1.00 89.62 286 ARG A C 1
ATOM 2190 O O . ARG A 1 286 ? -13.518 3.744 21.657 1.00 89.62 286 ARG A O 1
ATOM 2197 N N . TYR A 1 287 ? -12.628 2.758 19.850 1.00 90.75 287 TYR A N 1
ATOM 2198 C CA . TYR A 1 287 ? -13.382 1.514 20.026 1.00 90.75 287 TYR A CA 1
ATOM 2199 C C . TYR A 1 287 ? -13.063 0.811 21.358 1.00 90.75 287 TYR A C 1
ATOM 2201 O O . TYR A 1 287 ? -13.957 0.292 22.017 1.00 90.75 287 TYR A O 1
ATOM 2209 N N . PHE A 1 288 ? -11.807 0.802 21.800 1.00 91.12 288 PHE A N 1
ATOM 2210 C CA . PHE A 1 288 ? -11.378 0.166 23.049 1.00 91.12 288 PHE A CA 1
ATOM 2211 C C . PHE A 1 288 ? -11.287 1.142 24.227 1.00 91.12 288 PHE A C 1
ATOM 2213 O O . PHE A 1 288 ? -10.635 0.813 25.215 1.00 91.12 288 PHE A O 1
ATOM 2220 N N . ALA A 1 289 ? -11.958 2.300 24.178 1.00 89.44 289 ALA A N 1
ATOM 2221 C CA . ALA A 1 289 ? -11.842 3.330 25.215 1.00 89.44 289 ALA A CA 1
ATOM 2222 C C . ALA A 1 289 ? -12.114 2.796 26.634 1.00 89.44 289 ALA A C 1
ATOM 2224 O O . ALA A 1 289 ? -11.437 3.150 27.594 1.00 89.44 289 ALA A O 1
ATOM 2225 N N . TRP A 1 290 ? -13.041 1.842 26.751 1.00 86.38 290 TRP A N 1
ATOM 2226 C CA . TRP A 1 290 ? -13.385 1.164 28.003 1.00 86.38 290 TRP A CA 1
ATOM 2227 C C . TRP A 1 290 ? -12.228 0.390 28.656 1.00 86.38 290 TRP A C 1
ATOM 2229 O O . TRP A 1 290 ? -12.319 0.083 29.842 1.00 86.38 290 TRP A O 1
ATOM 2239 N N . ARG A 1 291 ? -11.172 0.037 27.909 1.00 88.19 291 ARG A N 1
ATOM 2240 C CA . ARG A 1 291 ? -9.980 -0.635 28.453 1.00 88.19 291 ARG A CA 1
ATOM 2241 C C . ARG A 1 291 ? -9.040 0.315 29.187 1.00 88.19 291 ARG A C 1
ATOM 2243 O O . ARG A 1 291 ? -8.208 -0.169 29.943 1.00 88.19 291 ARG A O 1
ATOM 2250 N N . PHE A 1 292 ? -9.164 1.617 28.947 1.00 85.06 292 PHE A N 1
ATOM 2251 C CA . PHE A 1 292 ? -8.334 2.641 29.577 1.00 85.06 292 PHE A CA 1
ATOM 2252 C C . PHE A 1 292 ? -9.011 3.261 30.803 1.00 85.06 292 PHE A C 1
ATOM 2254 O O . PHE A 1 292 ? -8.332 3.848 31.631 1.00 85.06 292 PHE A O 1
ATOM 2261 N N . ALA A 1 293 ? -10.327 3.072 30.959 1.00 84.75 293 ALA A N 1
ATOM 2262 C CA . ALA A 1 293 ? -11.084 3.629 32.072 1.00 84.75 293 ALA A CA 1
ATOM 2263 C C . ALA A 1 293 ? -10.475 3.251 33.446 1.00 84.75 293 ALA A C 1
ATOM 2265 O O . ALA A 1 293 ? -10.154 2.078 33.663 1.00 84.75 293 ALA A O 1
ATOM 2266 N N . PRO A 1 294 ? -10.384 4.205 34.396 1.00 85.81 294 PRO A N 1
ATOM 2267 C CA . PRO A 1 294 ? -10.980 5.548 34.355 1.00 85.81 294 PRO A CA 1
ATOM 2268 C C . PRO A 1 294 ? -10.199 6.580 33.527 1.00 85.81 294 PRO A C 1
ATOM 2270 O O . PRO A 1 294 ? -10.740 7.650 33.253 1.00 85.81 294 PRO A O 1
ATOM 2273 N N . ASP A 1 295 ? -8.973 6.267 33.115 1.00 85.88 295 ASP A N 1
ATOM 2274 C CA . ASP A 1 295 ? -8.122 7.176 32.356 1.00 85.88 295 ASP A CA 1
ATOM 2275 C C . ASP A 1 295 ? -8.596 7.327 30.897 1.00 85.88 295 ASP A C 1
ATOM 2277 O O . ASP A 1 295 ? -9.231 6.427 30.325 1.00 85.88 295 ASP A O 1
ATOM 2281 N N . PRO A 1 296 ? -8.315 8.476 30.257 1.00 86.62 296 PRO A N 1
ATOM 2282 C CA . PRO A 1 296 ? -8.577 8.640 28.837 1.00 86.62 296 PRO A CA 1
ATOM 2283 C C . PRO A 1 296 ? -7.679 7.712 27.997 1.00 86.62 296 PRO A C 1
ATOM 2285 O O . PRO A 1 296 ? -6.557 7.397 28.398 1.00 86.62 296 PRO A O 1
ATOM 2288 N N . PRO A 1 297 ? -8.127 7.308 26.794 1.00 89.81 297 PRO A N 1
ATOM 2289 C CA . PRO A 1 297 ? -7.274 6.582 25.863 1.00 89.81 297 PRO A CA 1
ATOM 2290 C C . PRO A 1 297 ? -6.038 7.402 25.461 1.00 89.81 297 PRO A C 1
ATOM 2292 O O . PRO A 1 297 ? -6.132 8.638 25.411 1.00 89.81 297 PRO A O 1
ATOM 2295 N N . PRO A 1 298 ? -4.928 6.733 25.093 1.00 91.31 298 PRO A N 1
ATOM 2296 C CA . PRO A 1 298 ? -3.696 7.404 24.720 1.00 91.31 298 PRO A CA 1
ATOM 2297 C C . PRO A 1 298 ? -3.878 8.387 23.563 1.00 91.31 298 PRO A C 1
ATOM 2299 O O . PRO A 1 298 ? -4.617 8.120 22.611 1.00 91.31 298 PRO A O 1
ATOM 2302 N N . LYS A 1 299 ? -3.151 9.505 23.604 1.00 93.25 299 LYS A N 1
ATOM 2303 C CA . LYS A 1 299 ? -3.081 10.448 22.478 1.00 93.25 299 LYS A CA 1
ATOM 2304 C C . LYS A 1 299 ? -2.198 9.885 21.372 1.00 93.25 299 LYS A C 1
ATOM 2306 O O . LYS A 1 299 ? -1.158 9.298 21.657 1.00 93.25 299 LYS A O 1
ATOM 2311 N N . VAL A 1 300 ? -2.562 10.125 20.115 1.00 95.81 300 VAL A N 1
ATOM 2312 C CA . VAL A 1 300 ? -1.726 9.779 18.958 1.00 95.81 300 VAL A CA 1
ATOM 2313 C C . VAL A 1 300 ? -1.163 11.054 18.342 1.00 95.81 300 VAL A C 1
ATOM 2315 O O . VAL A 1 300 ? -1.919 11.886 17.846 1.00 95.81 300 VAL A O 1
ATOM 2318 N N . ILE A 1 301 ? 0.163 11.201 18.345 1.00 97.12 301 ILE A N 1
ATOM 2319 C CA . ILE A 1 301 ? 0.858 12.348 17.742 1.00 97.12 301 ILE A CA 1
ATOM 2320 C C . ILE A 1 301 ? 1.707 11.852 16.575 1.00 97.12 301 ILE A C 1
ATOM 2322 O O . ILE A 1 301 ? 2.572 10.995 16.742 1.00 97.12 301 ILE A O 1
ATOM 2326 N N . LEU A 1 302 ? 1.486 12.402 15.385 1.00 98.06 302 LEU A N 1
ATOM 2327 C CA . LEU A 1 302 ? 2.268 12.102 14.188 1.00 98.06 302 LEU A CA 1
ATOM 2328 C C . LEU A 1 302 ? 3.290 13.221 13.960 1.00 98.06 302 LEU A C 1
ATOM 2330 O O . LEU A 1 302 ? 2.908 14.359 13.696 1.00 98.06 302 LEU A O 1
ATOM 2334 N N . ILE A 1 303 ? 4.584 12.919 14.030 1.00 98.06 303 ILE A N 1
ATOM 2335 C CA . ILE A 1 303 ? 5.649 13.917 13.838 1.00 98.06 303 ILE A CA 1
ATOM 2336 C C . ILE A 1 303 ? 6.356 13.719 12.497 1.00 98.06 303 ILE A C 1
ATOM 2338 O O . ILE A 1 303 ? 6.621 12.593 12.086 1.00 98.06 303 ILE A O 1
ATOM 2342 N N . GLU A 1 304 ? 6.656 14.804 11.787 1.00 98.44 304 GLU A N 1
ATOM 2343 C CA . GLU A 1 304 ? 7.223 14.766 10.435 1.00 98.44 304 GLU A CA 1
ATOM 2344 C C . GLU A 1 304 ? 8.341 15.789 10.270 1.00 98.44 304 GLU A C 1
ATOM 2346 O O . GLU A 1 304 ? 8.192 16.967 10.589 1.00 98.44 304 GLU A O 1
ATOM 2351 N N . ALA A 1 305 ? 9.463 15.336 9.711 1.00 98.50 305 ALA A N 1
ATOM 2352 C CA . ALA A 1 305 ? 10.636 16.172 9.493 1.00 98.50 305 ALA A CA 1
ATOM 2353 C C . ALA A 1 305 ? 10.400 17.261 8.435 1.00 98.50 305 ALA A C 1
ATOM 2355 O O . ALA A 1 305 ? 10.961 18.350 8.534 1.00 98.50 305 ALA A O 1
ATOM 2356 N N . ARG A 1 306 ? 9.603 16.969 7.402 1.00 97.88 306 ARG A N 1
ATOM 2357 C CA . ARG A 1 306 ? 9.318 17.890 6.296 1.00 97.88 306 ARG A CA 1
ATOM 2358 C C . ARG A 1 306 ? 8.221 18.900 6.669 1.00 97.88 306 ARG A C 1
ATOM 2360 O O . ARG A 1 306 ? 7.375 18.619 7.516 1.00 97.88 306 ARG A O 1
ATOM 2367 N N . PRO A 1 307 ? 8.124 20.028 5.944 1.00 97.06 307 PRO A N 1
ATOM 2368 C CA . PRO A 1 307 ? 7.003 20.967 6.060 1.00 97.06 307 PRO A CA 1
ATOM 2369 C C . PRO A 1 307 ? 5.715 20.453 5.388 1.00 97.06 307 PRO A C 1
ATOM 2371 O O . PRO A 1 307 ? 4.841 21.243 5.037 1.00 97.06 307 PRO A O 1
ATOM 2374 N N . ARG A 1 308 ? 5.596 19.145 5.123 1.00 95.94 308 ARG A N 1
ATOM 2375 C CA . ARG A 1 308 ? 4.468 18.559 4.390 1.00 95.94 308 ARG A CA 1
ATOM 2376 C C . ARG A 1 308 ? 4.217 17.109 4.778 1.00 95.94 308 ARG A C 1
ATOM 2378 O O . ARG A 1 308 ? 5.142 16.380 5.119 1.00 95.94 308 ARG A O 1
ATOM 2385 N N . ILE A 1 309 ? 2.976 16.681 4.586 1.00 96.88 309 ILE A N 1
ATOM 2386 C CA . ILE A 1 309 ? 2.534 15.286 4.697 1.00 96.88 309 ILE A CA 1
ATOM 2387 C C . ILE A 1 309 ? 2.818 14.543 3.374 1.00 96.88 309 ILE A C 1
ATOM 2389 O O . ILE A 1 309 ? 3.108 15.150 2.338 1.00 96.88 309 ILE A O 1
ATOM 2393 N N . GLY A 1 310 ? 2.774 13.213 3.410 1.00 96.56 310 GLY A N 1
ATOM 2394 C CA . GLY A 1 310 ? 2.807 12.325 2.245 1.00 96.56 310 GLY A CA 1
ATOM 2395 C C . GLY A 1 310 ? 4.137 11.603 2.051 1.00 96.56 310 GLY A C 1
ATOM 2396 O O . GLY A 1 310 ? 4.172 10.532 1.445 1.00 96.56 310 GLY A O 1
ATOM 2397 N N . GLY A 1 311 ? 5.235 12.112 2.622 1.00 97.44 311 GLY A N 1
ATOM 2398 C CA . GLY A 1 311 ? 6.553 11.487 2.508 1.00 97.44 311 GLY A CA 1
ATOM 2399 C C . GLY A 1 311 ? 6.973 11.324 1.042 1.00 97.44 311 GLY A C 1
ATOM 2400 O O . GLY A 1 311 ? 7.178 12.322 0.347 1.00 97.44 311 GLY A O 1
ATOM 2401 N N . ARG A 1 312 ? 7.081 10.074 0.574 1.00 98.25 312 ARG A N 1
ATOM 2402 C CA . ARG A 1 312 ? 7.406 9.712 -0.822 1.00 98.25 312 ARG A CA 1
ATOM 2403 C C . ARG A 1 312 ? 6.226 9.834 -1.799 1.00 98.25 312 ARG A C 1
ATOM 2405 O O . ARG A 1 312 ? 6.432 9.725 -2.999 1.00 98.25 312 ARG A O 1
ATOM 2412 N N . ILE A 1 313 ? 5.015 10.101 -1.312 1.00 98.00 313 ILE A N 1
ATOM 2413 C CA . ILE A 1 313 ? 3.901 10.576 -2.141 1.00 98.00 313 ILE A CA 1
ATOM 2414 C C . ILE A 1 313 ? 3.957 12.103 -2.105 1.00 98.00 313 ILE A C 1
ATOM 2416 O O . ILE A 1 313 ? 3.695 12.711 -1.063 1.00 98.00 313 ILE A O 1
ATOM 2420 N N . HIS A 1 314 ? 4.363 12.729 -3.206 1.00 95.94 314 HIS A N 1
ATOM 2421 C CA . HIS A 1 314 ? 4.556 14.173 -3.250 1.00 95.94 314 HIS A CA 1
ATOM 2422 C C . HIS A 1 314 ? 4.101 14.754 -4.575 1.00 95.94 314 HIS A C 1
ATOM 2424 O O . HIS A 1 314 ? 4.773 14.574 -5.580 1.00 95.94 314 HIS A O 1
ATOM 2430 N N . SER A 1 315 ? 3.027 15.533 -4.532 1.00 95.12 315 SER A N 1
ATOM 2431 C CA . SER A 1 315 ? 2.608 16.358 -5.662 1.00 95.12 315 SER A CA 1
ATOM 2432 C C . SER A 1 315 ? 3.110 17.783 -5.472 1.00 95.12 315 SER A C 1
ATOM 2434 O O . SER A 1 315 ? 2.871 18.387 -4.422 1.00 95.12 315 SER A O 1
ATOM 2436 N N . MET A 1 316 ? 3.801 18.307 -6.474 1.00 92.44 316 MET A N 1
ATOM 2437 C CA . MET A 1 316 ? 4.256 19.689 -6.554 1.00 92.44 316 MET A CA 1
ATOM 2438 C C . MET A 1 316 ? 3.279 20.488 -7.414 1.00 92.44 316 MET A C 1
ATOM 2440 O O . MET A 1 316 ? 2.907 20.042 -8.497 1.00 92.44 316 MET A O 1
ATOM 2444 N N . ASP A 1 317 ? 2.854 21.657 -6.935 1.00 88.38 317 ASP A N 1
ATOM 2445 C CA . ASP A 1 317 ? 2.058 22.585 -7.738 1.00 88.38 317 ASP A CA 1
ATOM 2446 C C . ASP A 1 317 ? 2.934 23.163 -8.864 1.00 88.38 317 ASP A C 1
ATOM 2448 O O . ASP A 1 317 ? 4.014 23.700 -8.607 1.00 88.38 317 ASP A O 1
ATOM 2452 N N . ILE A 1 318 ? 2.463 23.078 -10.110 1.00 85.44 318 ILE A N 1
ATOM 2453 C CA . ILE A 1 318 ? 3.013 23.880 -11.203 1.00 85.44 318 ILE A CA 1
ATOM 2454 C C . ILE A 1 318 ? 2.378 25.258 -11.059 1.00 85.44 318 ILE A C 1
ATOM 2456 O O . ILE A 1 318 ? 1.153 25.382 -11.098 1.00 85.44 318 ILE A O 1
ATOM 2460 N N . ALA A 1 319 ? 3.190 26.297 -10.882 1.00 68.69 319 ALA A N 1
ATOM 2461 C CA . ALA A 1 319 ? 2.692 27.664 -10.891 1.00 68.69 319 ALA A CA 1
ATOM 2462 C C . ALA A 1 319 ? 2.127 27.987 -12.284 1.00 68.69 319 ALA A C 1
ATOM 2464 O O . ALA A 1 319 ? 2.857 28.384 -13.188 1.00 68.69 319 ALA A O 1
ATOM 2465 N N . THR A 1 320 ? 0.823 27.812 -12.473 1.00 57.09 320 THR A N 1
ATOM 2466 C CA . THR A 1 320 ? 0.121 28.438 -13.589 1.00 57.09 320 THR A CA 1
ATOM 2467 C C . THR A 1 320 ? -0.135 29.893 -13.221 1.00 57.09 320 THR A C 1
ATOM 2469 O O . THR A 1 320 ? -0.744 30.134 -12.172 1.00 57.09 320 THR A O 1
ATOM 2472 N N . PRO A 1 321 ? 0.284 30.873 -14.043 1.00 53.16 321 PRO A N 1
ATOM 2473 C CA . PRO A 1 321 ? -0.224 32.229 -13.921 1.00 53.16 321 PRO A CA 1
ATOM 2474 C C . PRO A 1 321 ? -1.746 32.134 -13.912 1.00 53.16 321 PRO A C 1
ATOM 2476 O O . PRO A 1 321 ? -2.331 31.560 -14.832 1.00 53.16 321 PRO A O 1
ATOM 2479 N N . SER A 1 322 ? -2.384 32.618 -12.847 1.00 50.62 322 SER A N 1
ATOM 2480 C CA . SER A 1 322 ? -3.836 32.725 -12.816 1.00 50.62 322 SER A CA 1
ATOM 2481 C C . SER A 1 322 ? -4.224 33.574 -14.019 1.00 50.62 322 SER A C 1
ATOM 2483 O O . SER A 1 322 ? -3.970 34.777 -14.016 1.00 50.62 322 SER A O 1
ATOM 2485 N N . LEU A 1 323 ? -4.810 32.974 -15.058 1.00 49.91 323 LEU A N 1
ATOM 2486 C CA . LEU A 1 323 ? -5.580 33.751 -16.016 1.00 49.91 323 LEU A CA 1
ATOM 2487 C C . LEU A 1 323 ? -6.660 34.413 -15.164 1.00 49.91 323 LEU A C 1
ATOM 2489 O O . LEU A 1 323 ? -7.492 33.723 -14.573 1.00 49.91 323 LEU A O 1
ATOM 2493 N N . ALA A 1 324 ? -6.549 35.727 -14.967 1.00 47.19 324 ALA A N 1
ATOM 2494 C CA . ALA A 1 324 ? -7.585 36.481 -14.287 1.00 47.19 324 ALA A CA 1
ATOM 2495 C C . ALA A 1 324 ? -8.910 36.137 -14.986 1.00 47.19 324 ALA A C 1
ATOM 2497 O O . ALA A 1 324 ? -8.932 36.126 -16.222 1.00 47.19 324 ALA A O 1
ATOM 2498 N N . PRO A 1 325 ? -9.979 35.793 -14.248 1.00 48.88 325 PRO A N 1
ATOM 2499 C CA . PRO A 1 325 ? -11.262 35.523 -14.877 1.00 48.88 325 PRO A CA 1
ATOM 2500 C C . PRO A 1 325 ? -11.615 36.737 -15.733 1.00 48.88 325 PRO A C 1
ATOM 2502 O O . PRO A 1 325 ? -11.638 37.862 -15.228 1.00 48.88 325 PRO A O 1
ATOM 2505 N N . SER A 1 326 ? -11.806 36.527 -17.039 1.00 48.19 326 SER A N 1
ATOM 2506 C CA . SER A 1 326 ? -12.219 37.616 -17.920 1.00 48.19 326 SER A CA 1
ATOM 2507 C C . SER A 1 326 ? -13.532 38.185 -17.379 1.00 48.19 326 SER A C 1
ATOM 2509 O O . SER A 1 326 ? -14.405 37.425 -16.950 1.00 48.19 326 SER A O 1
ATOM 2511 N N . GLU A 1 327 ? -13.682 39.511 -17.360 1.00 49.59 327 GLU A N 1
ATOM 2512 C CA . GLU A 1 327 ? -14.832 40.191 -16.738 1.00 49.59 327 GLU A CA 1
ATOM 2513 C C . GLU A 1 327 ? -16.203 39.757 -17.307 1.00 49.59 327 GLU A C 1
ATOM 2515 O O . GLU A 1 327 ? -17.235 40.017 -16.689 1.00 49.59 327 GLU A O 1
ATOM 2520 N N . ASN A 1 328 ? -16.216 39.019 -18.423 1.00 48.88 328 ASN A N 1
ATOM 2521 C CA . ASN A 1 328 ? -17.406 38.531 -19.116 1.00 48.88 328 ASN A CA 1
ATOM 2522 C C . ASN A 1 328 ? -17.976 37.191 -18.603 1.00 48.88 328 ASN A C 1
ATOM 2524 O O . ASN A 1 328 ? -19.048 36.795 -19.051 1.00 48.88 328 ASN A O 1
ATOM 2528 N N . GLU A 1 329 ? -17.337 36.485 -17.662 1.00 53.81 329 GLU A N 1
ATOM 2529 C CA . GLU A 1 329 ? -17.816 35.158 -17.203 1.00 53.81 329 GLU A CA 1
ATOM 2530 C C . GLU A 1 329 ? -18.861 35.199 -16.062 1.00 53.81 329 GLU A C 1
ATOM 2532 O O . GLU A 1 329 ? -19.199 34.167 -15.480 1.00 53.81 329 GLU A O 1
ATOM 2537 N N . LYS A 1 330 ? -19.404 36.373 -15.709 1.00 48.56 330 LYS A N 1
ATOM 2538 C CA . LYS A 1 330 ? -20.251 36.535 -14.507 1.00 48.56 330 LYS A CA 1
ATOM 2539 C C . LYS A 1 330 ? -21.747 36.242 -14.674 1.00 48.56 330 LYS A C 1
ATOM 2541 O O . LYS A 1 330 ? -22.455 36.268 -13.669 1.00 48.56 330 LYS A O 1
ATOM 2546 N N . LEU A 1 331 ? -22.257 35.954 -15.872 1.00 50.53 331 LEU A N 1
ATOM 2547 C CA . LEU A 1 331 ? -23.699 35.772 -16.083 1.00 50.53 331 LEU A CA 1
ATOM 2548 C C . LEU A 1 331 ? -23.993 34.548 -16.958 1.00 50.53 331 LEU A C 1
ATOM 2550 O O . LEU A 1 331 ? -23.446 34.391 -18.043 1.00 50.53 331 LEU A O 1
ATOM 2554 N N . THR A 1 332 ? -24.881 33.674 -16.483 1.00 55.09 332 THR A N 1
ATOM 2555 C CA . THR A 1 332 ? -25.635 32.766 -17.362 1.00 55.09 332 THR A CA 1
ATOM 2556 C C . THR A 1 332 ? -26.706 33.570 -18.110 1.00 55.09 332 THR A C 1
ATOM 2558 O O . THR A 1 332 ? -27.124 34.620 -17.618 1.00 55.09 332 THR A O 1
ATOM 2561 N N . GLU A 1 333 ? -27.222 33.075 -19.245 1.00 55.56 333 GLU A N 1
ATOM 2562 C CA . GLU A 1 333 ? -28.356 33.684 -19.985 1.00 55.56 333 GLU A CA 1
ATOM 2563 C C . GLU A 1 333 ? -29.623 33.906 -19.121 1.00 55.56 333 GLU A C 1
ATOM 2565 O O . GLU A 1 333 ? -30.576 34.555 -19.549 1.00 55.56 333 GLU A O 1
ATOM 2570 N N . HIS A 1 334 ? -29.643 33.398 -17.883 1.00 57.97 334 HIS A N 1
ATOM 2571 C CA . HIS A 1 334 ? -30.751 33.500 -16.932 1.00 57.97 334 HIS A CA 1
ATOM 2572 C C . HIS A 1 334 ? -30.391 34.205 -15.612 1.00 57.97 334 HIS A C 1
ATOM 2574 O O . HIS A 1 334 ? -31.129 34.093 -14.636 1.00 57.97 334 HIS A O 1
ATOM 2580 N N . GLY A 1 335 ? -29.276 34.943 -15.555 1.00 53.62 335 GLY A N 1
ATOM 2581 C CA . GLY A 1 335 ? -28.963 35.823 -14.420 1.00 53.62 335 GLY A CA 1
ATOM 2582 C C . GLY A 1 335 ? -28.644 35.111 -13.099 1.00 53.62 335 GLY A C 1
ATOM 2583 O O . GLY A 1 335 ? -28.610 35.762 -12.056 1.00 53.62 335 GLY A O 1
ATOM 2584 N N . GLN A 1 336 ? -28.390 33.797 -13.113 1.00 52.00 336 GLN A N 1
ATOM 2585 C CA . GLN A 1 336 ? -27.891 33.086 -11.935 1.00 52.00 336 GLN A CA 1
ATOM 2586 C C . GLN A 1 336 ? -26.356 33.126 -11.878 1.00 52.00 336 GLN A C 1
ATOM 2588 O O . GLN A 1 336 ? -25.712 32.948 -12.923 1.00 52.00 336 GLN A O 1
ATOM 2593 N N . PRO A 1 337 ? -25.760 33.324 -10.682 1.00 51.78 337 PRO A N 1
ATOM 2594 C CA . PRO A 1 337 ? -24.316 33.251 -10.502 1.00 51.78 337 PRO A CA 1
ATOM 2595 C C . PRO A 1 337 ? -23.832 31.837 -10.838 1.00 51.78 337 PRO A C 1
ATOM 2597 O O . PRO A 1 337 ? -24.316 30.858 -10.268 1.00 51.78 337 PRO A O 1
ATOM 2600 N N . GLN A 1 338 ? -22.881 31.721 -11.769 1.00 52.66 338 GLN A N 1
ATOM 2601 C CA . GLN A 1 338 ? -22.235 30.436 -12.029 1.00 52.66 338 GLN A CA 1
ATOM 2602 C C . GLN A 1 338 ? -21.499 29.977 -10.760 1.00 52.66 338 GLN A C 1
ATOM 2604 O O . GLN A 1 338 ? -20.828 30.798 -10.123 1.00 52.66 338 GLN A O 1
ATOM 2609 N N . PRO A 1 339 ? -21.588 28.689 -10.373 1.00 52.59 339 PRO A N 1
ATOM 2610 C CA . PRO A 1 339 ? -20.728 28.166 -9.323 1.00 52.59 339 PRO A CA 1
ATOM 2611 C C . PRO A 1 339 ? -19.268 28.410 -9.734 1.00 52.59 339 PRO A C 1
ATOM 2613 O O . PRO A 1 339 ? -18.935 28.205 -10.905 1.00 52.59 339 PRO A O 1
ATOM 2616 N N . PRO A 1 340 ? -18.395 28.867 -8.817 1.00 50.25 340 PRO A N 1
ATOM 2617 C CA . PRO A 1 340 ? -17.015 29.170 -9.159 1.00 50.25 340 PRO A CA 1
ATOM 2618 C C . PRO A 1 340 ? -16.378 27.925 -9.771 1.00 50.25 340 PRO A C 1
ATOM 2620 O O . PRO A 1 340 ? -16.287 26.875 -9.129 1.00 50.25 340 PRO A O 1
ATOM 2623 N N . ARG A 1 341 ? -15.967 28.032 -11.038 1.00 52.00 341 ARG A N 1
ATOM 2624 C CA . ARG A 1 341 ? -15.257 26.963 -11.736 1.00 52.00 341 ARG A CA 1
ATOM 2625 C C . ARG A 1 341 ? -13.997 26.691 -10.919 1.00 52.00 341 ARG A C 1
ATOM 2627 O O . ARG A 1 341 ? -13.164 27.583 -10.765 1.00 52.00 341 ARG A O 1
ATOM 2634 N N . ARG A 1 342 ? -13.890 25.500 -10.315 1.00 56.28 342 ARG A N 1
ATOM 2635 C CA . ARG A 1 342 ? -12.700 25.103 -9.550 1.00 56.28 342 ARG A CA 1
ATOM 2636 C C . ARG A 1 342 ? -11.508 25.275 -10.488 1.00 56.28 342 ARG A C 1
ATOM 2638 O O . ARG A 1 342 ? -11.422 24.559 -11.481 1.00 56.28 342 ARG A O 1
ATOM 2645 N N . LEU A 1 343 ? -10.650 26.259 -10.211 1.00 59.00 343 LEU A N 1
ATOM 2646 C CA . LEU A 1 343 ? -9.404 26.454 -10.947 1.00 59.00 343 LEU A CA 1
ATOM 2647 C C . LEU A 1 343 ? -8.653 25.125 -10.894 1.00 59.00 343 LEU A C 1
ATOM 2649 O O . LEU A 1 343 ? -8.317 24.658 -9.802 1.00 59.00 343 LEU A O 1
ATOM 2653 N N . ALA A 1 344 ? -8.484 24.494 -12.057 1.00 62.00 344 ALA A N 1
ATOM 2654 C CA . ALA A 1 344 ? -7.767 23.235 -12.164 1.00 62.00 344 ALA A CA 1
ATOM 2655 C C . ALA A 1 344 ? -6.360 23.450 -11.603 1.00 62.00 344 ALA A C 1
ATOM 2657 O O . ALA A 1 344 ? -5.646 24.365 -12.024 1.00 62.00 344 ALA A O 1
ATOM 2658 N N . LYS A 1 345 ? -5.981 22.650 -10.605 1.00 73.19 345 LYS A N 1
ATOM 2659 C CA . LYS A 1 345 ? -4.636 22.721 -10.033 1.00 73.19 345 LYS A CA 1
ATOM 2660 C C . LYS A 1 345 ? -3.754 21.764 -10.808 1.00 73.19 345 LYS A C 1
ATOM 2662 O O . LYS A 1 345 ? -3.878 20.548 -10.680 1.00 73.19 345 LYS A O 1
ATOM 2667 N N . HIS A 1 346 ? -2.844 22.313 -11.599 1.00 83.88 346 HIS A N 1
ATOM 2668 C CA . HIS A 1 346 ? -1.853 21.511 -12.297 1.00 83.88 346 HIS A CA 1
ATOM 2669 C C . HIS A 1 346 ? -0.769 21.085 -11.309 1.00 83.88 346 HIS A C 1
ATOM 2671 O O . HIS A 1 346 ? -0.112 21.926 -10.694 1.00 83.88 346 HIS A O 1
ATOM 2677 N N . ARG A 1 347 ? -0.603 19.772 -11.134 1.00 89.44 347 ARG A N 1
ATOM 2678 C C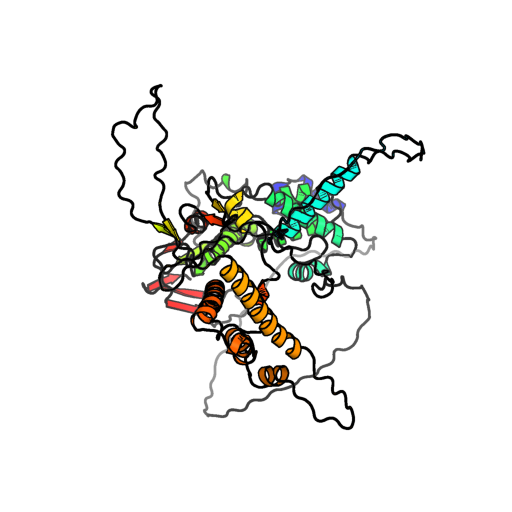A . ARG A 1 347 ? 0.405 19.197 -10.242 1.00 89.44 347 ARG A CA 1
ATOM 2679 C C . ARG A 1 347 ? 1.216 18.126 -10.944 1.00 89.44 347 ARG A C 1
ATOM 2681 O O . ARG A 1 347 ? 0.684 17.421 -11.794 1.00 89.44 347 ARG A O 1
ATOM 2688 N N . ILE A 1 348 ? 2.471 17.994 -10.531 1.00 93.00 348 ILE A N 1
ATOM 2689 C CA . ILE A 1 348 ? 3.378 16.917 -10.938 1.00 93.00 348 ILE A CA 1
ATOM 2690 C C . ILE A 1 348 ? 3.652 16.059 -9.713 1.00 93.00 348 ILE A C 1
ATOM 2692 O O . ILE A 1 348 ? 4.022 16.587 -8.663 1.00 93.00 348 ILE A O 1
ATOM 2696 N N . ASP A 1 349 ? 3.485 14.747 -9.835 1.00 96.44 349 ASP A N 1
ATOM 2697 C CA . ASP A 1 349 ? 3.939 13.821 -8.805 1.00 96.44 349 ASP A CA 1
ATOM 2698 C C . ASP A 1 349 ? 5.453 13.606 -8.927 1.00 96.44 349 ASP A C 1
ATOM 2700 O O . ASP A 1 349 ? 5.959 13.091 -9.914 1.00 96.44 349 ASP A O 1
ATOM 2704 N N . MET A 1 350 ? 6.185 14.017 -7.894 1.00 96.06 350 MET A N 1
ATOM 2705 C CA . MET A 1 350 ? 7.644 13.899 -7.772 1.00 96.06 350 MET A CA 1
ATOM 2706 C C . MET A 1 350 ? 8.066 12.590 -7.078 1.00 96.06 350 MET A C 1
ATOM 2708 O O . MET A 1 350 ? 9.198 12.458 -6.616 1.00 96.06 350 MET A O 1
ATOM 2712 N N . GLY A 1 351 ? 7.128 11.661 -6.896 1.00 96.31 351 GLY A N 1
ATOM 2713 C CA . GLY A 1 351 ? 7.308 10.412 -6.164 1.00 96.31 351 GLY A CA 1
ATOM 2714 C C . GLY A 1 351 ? 6.324 9.360 -6.663 1.00 96.31 351 GLY A C 1
ATOM 2715 O O . GLY A 1 351 ? 6.187 9.177 -7.867 1.00 96.31 351 GLY A O 1
ATOM 2716 N N . ALA A 1 352 ? 5.617 8.674 -5.763 1.00 97.06 352 ALA A N 1
ATOM 2717 C CA . ALA A 1 352 ? 4.587 7.726 -6.192 1.00 97.06 352 ALA A CA 1
ATOM 2718 C C . ALA A 1 352 ? 3.506 8.432 -7.031 1.00 97.06 352 ALA A C 1
ATOM 2720 O O . ALA A 1 352 ? 2.936 9.429 -6.582 1.00 97.06 352 ALA A O 1
ATOM 2721 N N . GLN A 1 353 ? 3.226 7.892 -8.220 1.00 95.88 353 GLN A N 1
ATOM 2722 C CA . GLN A 1 353 ? 2.300 8.485 -9.193 1.00 95.88 353 GLN A CA 1
ATOM 2723 C C . GLN A 1 353 ? 1.286 7.481 -9.782 1.00 95.88 353 GLN A C 1
ATOM 2725 O O . GLN A 1 353 ? 0.257 7.895 -10.308 1.00 95.88 353 GLN A O 1
ATOM 2730 N N . ILE A 1 354 ? 1.534 6.170 -9.651 1.00 96.50 354 ILE A N 1
ATOM 2731 C CA . ILE A 1 354 ? 0.708 5.097 -10.232 1.00 96.50 354 ILE A CA 1
ATOM 2732 C C . ILE A 1 354 ? 0.031 4.289 -9.122 1.00 96.50 354 ILE A C 1
ATOM 2734 O O . ILE A 1 354 ? 0.691 3.825 -8.194 1.00 96.50 354 ILE A O 1
ATOM 2738 N N . ILE A 1 355 ? -1.281 4.092 -9.242 1.00 96.94 355 ILE A N 1
ATOM 2739 C CA . ILE A 1 355 ? -2.027 3.047 -8.536 1.00 96.94 355 ILE A CA 1
ATOM 2740 C C . ILE A 1 355 ? -2.047 1.818 -9.448 1.00 96.94 355 ILE A C 1
ATOM 2742 O O . ILE A 1 355 ? -2.597 1.873 -10.552 1.00 96.94 355 ILE A O 1
ATOM 2746 N N . THR A 1 356 ? -1.451 0.720 -8.990 1.00 94.94 356 THR A N 1
ATOM 2747 C CA . THR A 1 356 ? -1.374 -0.553 -9.717 1.00 94.94 356 THR A CA 1
ATOM 2748 C C . THR A 1 356 ? -2.690 -1.315 -9.595 1.00 94.94 356 THR A C 1
ATOM 2750 O O . THR A 1 356 ? -2.873 -2.134 -8.701 1.00 94.94 356 THR A O 1
ATOM 2753 N N . GLY A 1 357 ? -3.656 -0.976 -10.448 1.00 93.94 357 GLY A N 1
ATOM 2754 C CA . GLY A 1 357 ? -4.953 -1.649 -10.494 1.00 93.94 357 GLY A CA 1
ATOM 2755 C C . GLY A 1 357 ? -5.812 -1.436 -9.239 1.00 93.94 357 GLY A C 1
ATOM 2756 O O . GLY A 1 357 ? -5.364 -0.966 -8.195 1.00 93.94 357 GLY A O 1
ATOM 2757 N N . PHE A 1 358 ? -7.097 -1.769 -9.331 1.00 94.25 358 PHE A N 1
ATOM 2758 C CA . PHE A 1 358 ? -8.017 -1.738 -8.181 1.00 94.25 358 PHE A CA 1
ATOM 2759 C C . PHE A 1 358 ? -8.636 -3.099 -7.877 1.00 94.25 358 PHE A C 1
ATOM 2761 O O . PHE A 1 358 ? -9.342 -3.256 -6.880 1.00 94.25 358 PHE A O 1
ATOM 2768 N N . GLU A 1 359 ? -8.411 -4.073 -8.747 1.00 90.31 359 GLU A N 1
ATOM 2769 C CA . GLU A 1 359 ? -8.968 -5.410 -8.633 1.00 90.31 359 GLU A CA 1
ATOM 2770 C C . GLU A 1 359 ? -7.967 -6.331 -7.925 1.00 90.31 359 GLU A C 1
ATOM 2772 O O . GLU A 1 359 ? -6.854 -5.931 -7.583 1.00 90.31 359 GLU A O 1
ATOM 2777 N N . ASN A 1 360 ? -8.385 -7.563 -7.634 1.00 87.19 360 ASN A N 1
ATOM 2778 C CA . ASN A 1 360 ? -7.619 -8.520 -6.824 1.00 87.19 360 ASN A CA 1
ATOM 2779 C C . ASN A 1 360 ? -7.189 -7.974 -5.440 1.00 87.19 360 ASN A C 1
ATOM 2781 O O . ASN A 1 360 ? -6.164 -8.345 -4.881 1.00 87.19 360 ASN A O 1
ATOM 2785 N N . GLY A 1 361 ? -8.005 -7.083 -4.867 1.00 92.62 361 GLY A N 1
ATOM 2786 C CA . GLY A 1 361 ? -7.892 -6.680 -3.470 1.00 92.62 361 GLY A CA 1
ATOM 2787 C C . GLY A 1 361 ? -6.908 -5.557 -3.169 1.00 92.62 361 GLY A C 1
ATOM 2788 O O . GLY A 1 361 ? -6.370 -5.528 -2.067 1.00 92.62 361 GLY A O 1
ATOM 2789 N N . ASN A 1 362 ? -6.689 -4.601 -4.074 1.00 96.75 362 ASN A N 1
ATOM 2790 C CA . ASN A 1 362 ? -5.935 -3.389 -3.740 1.00 96.75 362 ASN A CA 1
ATOM 2791 C C . ASN A 1 362 ? -6.699 -2.542 -2.690 1.00 96.75 362 ASN A C 1
ATOM 2793 O O . ASN A 1 362 ? -7.819 -2.099 -2.967 1.00 96.75 362 ASN A O 1
ATOM 2797 N N . PRO A 1 363 ? -6.137 -2.245 -1.495 1.00 96.69 363 PRO A N 1
ATOM 2798 C CA . PRO A 1 363 ? -6.841 -1.461 -0.472 1.00 96.69 363 PRO A CA 1
ATOM 2799 C C . PRO A 1 363 ? -7.091 -0.006 -0.902 1.00 96.69 363 PRO A C 1
ATOM 2801 O O . PRO A 1 363 ? -7.969 0.664 -0.347 1.00 96.69 363 PRO A O 1
ATOM 2804 N N . MET A 1 364 ? -6.372 0.477 -1.923 1.00 96.56 364 MET A N 1
ATOM 2805 C CA . MET A 1 364 ? -6.631 1.776 -2.538 1.00 96.56 364 MET A CA 1
ATOM 2806 C C . MET A 1 364 ? -8.010 1.835 -3.197 1.00 96.56 364 MET A C 1
ATOM 2808 O O . MET A 1 364 ? -8.547 2.926 -3.326 1.00 96.56 364 MET A O 1
ATOM 2812 N N . GLU A 1 365 ? -8.635 0.708 -3.551 1.00 95.75 365 GLU A N 1
ATOM 2813 C CA . GLU A 1 365 ? -10.008 0.692 -4.072 1.00 95.75 365 GLU A CA 1
ATOM 2814 C C . GLU A 1 365 ? -10.995 1.275 -3.054 1.00 95.75 365 GLU A C 1
ATOM 2816 O O . GLU A 1 365 ? -11.773 2.173 -3.386 1.00 95.75 365 GLU A O 1
ATOM 2821 N N . ILE A 1 366 ? -10.879 0.863 -1.790 1.00 96.44 366 ILE A N 1
ATOM 2822 C CA . ILE A 1 366 ? -11.710 1.371 -0.697 1.00 96.44 366 ILE A CA 1
ATOM 2823 C C . ILE A 1 366 ? -11.421 2.853 -0.446 1.00 96.44 366 ILE A C 1
ATOM 2825 O O . ILE A 1 366 ? -12.344 3.666 -0.407 1.00 96.44 366 ILE A O 1
ATOM 2829 N N . ILE A 1 367 ? -10.145 3.217 -0.309 1.00 96.25 367 ILE A N 1
ATOM 2830 C CA . ILE A 1 367 ? -9.734 4.582 0.049 1.00 96.25 367 ILE A CA 1
ATOM 2831 C C . ILE A 1 367 ? -10.081 5.562 -1.077 1.00 96.25 367 ILE A C 1
ATOM 2833 O O . ILE A 1 367 ? -10.724 6.582 -0.845 1.00 96.25 367 ILE A O 1
ATOM 2837 N N . VAL A 1 368 ? -9.678 5.252 -2.305 1.00 96.00 368 VAL A N 1
ATOM 2838 C CA . VAL A 1 368 ? -9.738 6.174 -3.441 1.00 96.00 368 VAL A CA 1
ATOM 2839 C C . VAL A 1 368 ? -11.112 6.194 -4.085 1.00 96.00 368 VAL A C 1
ATOM 2841 O O . VAL A 1 368 ? -11.660 7.269 -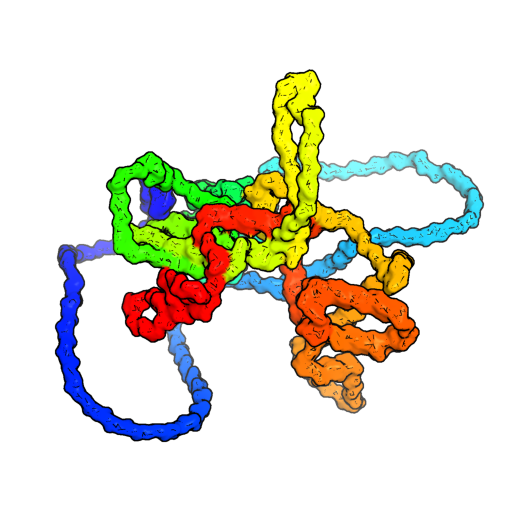4.303 1.00 96.00 368 VAL A O 1
ATOM 2844 N N . ARG A 1 369 ? -11.676 5.024 -4.404 1.00 94.25 369 ARG A N 1
ATOM 2845 C CA . ARG A 1 369 ? -12.917 4.954 -5.190 1.00 94.25 369 ARG A CA 1
ATOM 2846 C C . ARG A 1 369 ? -14.169 4.993 -4.328 1.00 94.25 369 ARG A C 1
ATOM 2848 O O . ARG A 1 369 ? -15.216 5.389 -4.831 1.00 94.25 369 ARG A O 1
ATOM 2855 N N . ARG A 1 370 ? -14.089 4.559 -3.063 1.00 94.56 370 ARG A N 1
ATOM 2856 C CA . ARG A 1 370 ? -15.275 4.450 -2.199 1.00 94.56 370 ARG A CA 1
ATOM 2857 C C . ARG A 1 370 ? -15.326 5.447 -1.046 1.00 94.56 370 ARG A C 1
ATOM 2859 O O . ARG A 1 370 ? -16.428 5.756 -0.599 1.00 94.56 370 ARG A O 1
ATOM 2866 N N . GLN A 1 371 ? -14.192 5.953 -0.561 1.00 95.31 371 GLN A N 1
ATOM 2867 C CA . GLN A 1 371 ? -14.161 6.911 0.552 1.00 95.31 371 GLN A CA 1
ATOM 2868 C C . GLN A 1 371 ? -13.931 8.359 0.114 1.00 95.31 371 GLN A C 1
ATOM 2870 O O . GLN A 1 371 ? -14.509 9.257 0.724 1.00 95.31 371 GLN A O 1
ATOM 2875 N N . MET A 1 372 ? -13.133 8.605 -0.926 1.00 94.06 372 MET A N 1
ATOM 2876 C CA . MET A 1 372 ? -12.917 9.960 -1.439 1.00 94.06 372 MET A CA 1
ATOM 2877 C C . MET A 1 372 ? -14.020 10.378 -2.403 1.00 94.06 372 MET A C 1
ATOM 2879 O O . MET A 1 372 ? -14.358 9.664 -3.343 1.00 94.06 372 MET A O 1
ATOM 2883 N N . ASP A 1 373 ? -14.549 11.577 -2.186 1.00 88.06 373 ASP A N 1
ATOM 2884 C CA . ASP A 1 373 ? -15.508 12.195 -3.090 1.00 88.06 373 ASP A CA 1
ATOM 2885 C C . ASP A 1 373 ? -14.801 12.944 -4.216 1.00 88.06 373 ASP A C 1
ATOM 2887 O O . ASP A 1 373 ? -13.887 13.734 -3.975 1.00 88.06 373 ASP A O 1
ATOM 2891 N N . ASN A 1 374 ? -15.275 12.730 -5.446 1.00 83.62 374 ASN A N 1
ATOM 2892 C CA . ASN A 1 374 ? -14.879 13.481 -6.640 1.00 83.62 374 ASN A CA 1
ATOM 2893 C C . ASN A 1 374 ? -13.373 13.440 -6.975 1.00 83.62 374 ASN A C 1
ATOM 2895 O O . ASN A 1 374 ? -12.871 14.355 -7.632 1.00 83.62 374 ASN A O 1
ATOM 2899 N N . LEU A 1 375 ? -12.642 12.395 -6.561 1.00 91.56 375 LEU A N 1
ATOM 2900 C CA . LEU A 1 375 ? -11.256 12.217 -6.998 1.00 91.56 375 LEU A CA 1
ATOM 2901 C C . LEU A 1 375 ? -11.234 11.731 -8.451 1.00 91.56 375 LEU A C 1
ATOM 2903 O O . LEU A 1 375 ? -11.777 10.677 -8.777 1.00 91.56 375 LEU A O 1
ATOM 2907 N N . SER A 1 376 ? -10.608 12.512 -9.326 1.00 93.81 376 SER A N 1
ATOM 2908 C CA . SER A 1 376 ? -10.488 12.180 -10.745 1.00 93.81 376 SER A CA 1
ATOM 2909 C C . SER A 1 376 ? -9.284 11.272 -10.985 1.00 93.81 376 SER A C 1
ATOM 2911 O O . SER A 1 376 ? -8.198 11.520 -10.463 1.00 93.81 376 SER A O 1
ATOM 2913 N N . LEU A 1 377 ? -9.478 10.224 -11.787 1.00 94.88 377 LEU A N 1
ATOM 2914 C CA . LEU A 1 377 ? -8.454 9.235 -12.118 1.00 94.88 377 LEU A CA 1
ATOM 2915 C C . LEU A 1 377 ? -8.219 9.217 -13.626 1.00 94.88 377 LEU A C 1
ATOM 2917 O O . LEU A 1 377 ? -9.171 9.227 -14.407 1.00 94.88 377 LEU A O 1
ATOM 2921 N N . HIS A 1 378 ? -6.954 9.160 -14.020 1.00 94.06 378 HIS A N 1
ATOM 2922 C CA . HIS A 1 378 ? -6.544 8.932 -15.396 1.00 94.06 378 HIS A CA 1
ATOM 2923 C C . HIS A 1 378 ? -6.096 7.479 -15.529 1.00 94.06 378 HIS A C 1
ATOM 2925 O O . HIS A 1 378 ? -5.060 7.102 -14.985 1.00 94.06 378 HIS A O 1
ATOM 2931 N N . TYR A 1 379 ? -6.906 6.649 -16.184 1.00 94.31 379 TYR A N 1
ATOM 2932 C CA . TYR A 1 379 ? -6.573 5.244 -16.393 1.00 94.31 379 TYR A CA 1
ATOM 2933 C C . TYR A 1 379 ? -5.599 5.097 -17.558 1.00 94.31 379 TYR A C 1
ATOM 2935 O O . TYR A 1 379 ? -5.867 5.587 -18.654 1.00 94.31 379 TYR A O 1
ATOM 2943 N N . LEU A 1 380 ? -4.523 4.360 -17.310 1.00 91.19 380 LEU A N 1
ATOM 2944 C CA . LEU A 1 380 ? -3.477 4.033 -18.269 1.00 91.19 380 LEU A CA 1
ATOM 2945 C C . LEU A 1 380 ? -3.970 2.860 -19.135 1.00 91.19 380 LEU A C 1
ATOM 2947 O O . LEU A 1 380 ? -3.604 1.703 -18.927 1.00 91.19 380 LEU A O 1
ATOM 2951 N N . VAL A 1 381 ? -4.931 3.137 -20.025 1.00 85.38 381 VAL A N 1
ATOM 2952 C CA . VAL A 1 381 ? -5.569 2.140 -20.907 1.00 85.38 381 VAL A CA 1
ATOM 2953 C C . VAL A 1 381 ? -5.094 2.348 -22.338 1.00 85.38 381 VAL A C 1
ATOM 2955 O O . VAL A 1 381 ? -5.182 3.456 -22.856 1.00 85.38 381 VAL A O 1
ATOM 2958 N N . ASN A 1 382 ? -4.700 1.264 -23.012 1.00 69.38 382 ASN A N 1
ATOM 2959 C CA . ASN A 1 382 ? -4.247 1.277 -24.410 1.00 69.38 382 ASN A CA 1
ATOM 2960 C C . ASN A 1 382 ? -3.011 2.157 -24.660 1.00 69.38 382 ASN A C 1
ATOM 2962 O O . ASN A 1 382 ? -2.877 2.728 -25.742 1.00 69.38 382 ASN A O 1
ATOM 2966 N N . GLU A 1 383 ? -2.120 2.281 -23.679 1.00 65.31 383 GLU A N 1
ATOM 2967 C CA . GLU A 1 383 ? -0.899 3.060 -23.856 1.00 65.31 383 GLU A CA 1
ATOM 2968 C C . GLU A 1 383 ? 0.059 2.332 -24.798 1.00 65.31 383 GLU A C 1
ATOM 2970 O O . GLU A 1 383 ? 0.485 1.205 -24.545 1.00 65.31 383 GLU A O 1
ATOM 2975 N N . THR A 1 384 ? 0.381 2.980 -25.913 1.00 78.06 384 THR A N 1
ATOM 2976 C CA . THR A 1 384 ? 1.514 2.614 -26.756 1.00 78.06 384 THR A CA 1
ATOM 2977 C C . THR A 1 384 ? 2.714 3.433 -26.302 1.00 78.06 384 THR A C 1
ATOM 2979 O O . THR A 1 384 ? 2.670 4.662 -26.337 1.00 78.06 384 THR A O 1
ATOM 2982 N N . CYS A 1 385 ? 3.779 2.764 -25.866 1.00 88.56 385 CYS A N 1
ATOM 2983 C CA . CYS A 1 385 ? 5.062 3.411 -25.618 1.00 88.56 385 CYS A CA 1
ATOM 2984 C C . CYS A 1 385 ? 5.861 3.393 -26.924 1.00 88.56 385 CYS A C 1
ATOM 2986 O O . CYS A 1 385 ? 6.378 2.350 -27.316 1.00 88.56 385 CYS A O 1
ATOM 2988 N N . ASP A 1 386 ? 5.895 4.520 -27.633 1.00 92.69 386 ASP A N 1
ATOM 2989 C CA . ASP A 1 386 ? 6.728 4.653 -28.827 1.00 92.69 386 ASP A CA 1
ATOM 2990 C C . ASP A 1 386 ? 8.172 4.958 -28.412 1.00 92.69 386 ASP A C 1
ATOM 2992 O O . ASP A 1 386 ? 8.435 5.919 -27.683 1.00 92.69 386 ASP A O 1
ATOM 2996 N N . ILE A 1 387 ? 9.114 4.143 -28.887 1.00 94.19 387 ILE A N 1
ATOM 2997 C CA . ILE A 1 387 ? 10.543 4.307 -28.604 1.00 94.19 387 ILE A CA 1
ATOM 2998 C C . ILE A 1 387 ? 11.168 5.206 -29.674 1.00 94.19 387 ILE A C 1
ATOM 3000 O O . ILE A 1 387 ? 10.947 5.023 -30.872 1.00 94.19 387 ILE A O 1
ATOM 3004 N N . PHE A 1 388 ? 11.986 6.164 -29.241 1.00 94.62 388 PHE A N 1
ATOM 3005 C CA . PHE A 1 388 ? 12.782 7.026 -30.112 1.00 94.62 388 PHE A CA 1
ATOM 3006 C C . PHE A 1 388 ? 14.265 6.752 -29.875 1.00 94.62 388 PHE A C 1
ATOM 3008 O O . PHE A 1 388 ? 14.699 6.596 -28.733 1.00 94.62 388 PHE A O 1
ATOM 3015 N N . ASP A 1 389 ? 15.046 6.691 -30.950 1.00 90.75 389 ASP A N 1
ATOM 3016 C CA . ASP A 1 389 ? 16.490 6.501 -30.856 1.00 90.75 389 ASP A CA 1
ATOM 3017 C C . ASP A 1 389 ? 17.214 7.768 -30.354 1.00 90.75 389 ASP A C 1
ATOM 3019 O O . ASP A 1 389 ? 16.628 8.835 -30.163 1.00 90.75 389 ASP A O 1
ATOM 3023 N N . HIS A 1 390 ? 18.534 7.678 -30.175 1.00 90.31 390 HIS A N 1
ATOM 3024 C CA . HIS A 1 390 ? 19.370 8.798 -29.719 1.00 90.31 390 HIS A CA 1
ATOM 3025 C C . HIS A 1 390 ? 19.396 10.008 -30.676 1.00 90.31 390 HIS A C 1
ATOM 3027 O O . HIS A 1 390 ? 19.916 11.062 -30.310 1.00 90.31 390 HIS A O 1
ATOM 3033 N N . LYS A 1 391 ? 18.870 9.875 -31.900 1.00 93.06 391 LYS A N 1
ATOM 3034 C CA . LYS A 1 391 ? 18.719 10.968 -32.874 1.00 93.06 391 LYS A CA 1
ATOM 3035 C C . LYS A 1 391 ? 17.303 11.552 -32.863 1.00 93.06 391 LYS A C 1
ATOM 3037 O O . LYS A 1 391 ? 17.025 12.454 -33.651 1.00 93.06 391 LYS A O 1
ATOM 3042 N N . GLY A 1 392 ? 16.415 11.046 -32.004 1.00 94.50 392 GLY A N 1
ATOM 3043 C CA . GLY A 1 392 ? 15.006 11.425 -31.942 1.00 94.50 392 GLY A CA 1
ATOM 3044 C C . GLY A 1 392 ? 14.162 10.833 -33.072 1.00 94.50 392 GLY A C 1
ATOM 3045 O O . GLY A 1 392 ? 13.054 11.309 -33.308 1.00 94.50 392 GLY A O 1
ATOM 3046 N N . SER A 1 393 ? 14.669 9.828 -33.793 1.00 95.50 393 SER A N 1
ATOM 3047 C CA . SER A 1 393 ? 13.902 9.141 -34.836 1.00 95.50 393 SER A CA 1
ATOM 3048 C C . SER A 1 393 ? 13.063 8.018 -34.219 1.00 95.50 393 SER A C 1
ATOM 3050 O O . SER A 1 393 ? 13.566 7.304 -33.349 1.00 95.50 393 SER A O 1
ATOM 3052 N N . PRO A 1 394 ? 11.801 7.829 -34.645 1.00 96.12 394 PRO A N 1
ATOM 3053 C CA . PRO A 1 394 ? 10.967 6.757 -34.116 1.00 96.12 394 PRO A CA 1
ATOM 3054 C C . PRO A 1 394 ? 11.521 5.388 -34.527 1.00 96.12 394 PRO A C 1
ATOM 3056 O O . PRO A 1 394 ? 11.862 5.166 -35.693 1.00 96.12 394 PRO A O 1
ATOM 3059 N N . VAL A 1 395 ? 11.577 4.457 -33.577 1.00 96.25 395 VAL A N 1
ATOM 3060 C CA . VAL A 1 395 ? 11.940 3.060 -33.833 1.00 96.25 395 VAL A CA 1
ATOM 3061 C C . VAL A 1 395 ? 10.785 2.381 -34.584 1.00 96.25 395 VAL A C 1
ATOM 3063 O O . VAL A 1 395 ? 9.630 2.488 -34.162 1.00 96.25 395 VAL A O 1
ATOM 3066 N N . PRO A 1 396 ? 11.041 1.674 -35.702 1.00 95.62 396 PRO A N 1
ATOM 3067 C CA . PRO A 1 396 ? 9.988 0.975 -36.428 1.00 95.62 396 PRO A CA 1
ATOM 3068 C C . PRO A 1 396 ? 9.257 -0.031 -35.534 1.00 95.62 396 PRO A C 1
ATOM 3070 O O . PRO A 1 396 ? 9.894 -0.859 -34.886 1.00 95.62 396 PRO A O 1
ATOM 3073 N N . LYS A 1 397 ? 7.918 -0.042 -35.566 1.00 93.94 397 LYS A N 1
ATOM 3074 C CA . LYS A 1 397 ? 7.120 -0.879 -34.650 1.00 93.94 397 LYS A CA 1
ATOM 3075 C C . LYS A 1 397 ? 7.440 -2.377 -34.732 1.00 93.94 397 LYS A C 1
ATOM 3077 O O . LYS A 1 397 ? 7.342 -3.086 -33.739 1.00 93.94 397 LYS A O 1
ATOM 3082 N N . GLN A 1 398 ? 7.842 -2.865 -35.907 1.00 95.19 398 GLN A N 1
ATOM 3083 C CA . GLN A 1 398 ? 8.278 -4.252 -36.074 1.00 95.19 398 GLN A CA 1
ATOM 3084 C C . GLN A 1 398 ? 9.566 -4.561 -35.293 1.00 95.19 398 GLN A C 1
ATOM 3086 O O . GLN A 1 398 ? 9.698 -5.666 -34.779 1.00 95.19 398 GLN A O 1
ATOM 3091 N N . GLN A 1 399 ? 10.499 -3.607 -35.212 1.00 94.81 399 GLN A N 1
ATOM 3092 C CA . GLN A 1 399 ? 11.728 -3.759 -34.431 1.00 94.81 399 GLN A CA 1
ATOM 3093 C C . GLN A 1 399 ? 11.435 -3.668 -32.938 1.00 94.81 399 GLN A C 1
ATOM 3095 O O . GLN A 1 399 ? 11.883 -4.532 -32.202 1.00 94.81 399 GLN A O 1
ATOM 3100 N N . ASP A 1 400 ? 10.630 -2.693 -32.518 1.00 94.31 400 ASP A N 1
ATOM 3101 C CA . ASP A 1 400 ? 10.180 -2.547 -31.127 1.00 94.31 400 ASP A CA 1
ATOM 3102 C C . ASP A 1 400 ? 9.575 -3.860 -30.586 1.00 94.31 400 ASP A C 1
ATOM 3104 O O . ASP A 1 400 ? 10.108 -4.466 -29.660 1.00 94.31 400 ASP A O 1
ATOM 3108 N N . VAL A 1 401 ? 8.570 -4.411 -31.281 1.00 94.50 401 VAL A N 1
ATOM 3109 C CA . VAL A 1 401 ? 7.950 -5.701 -30.912 1.00 94.50 401 VAL A CA 1
ATOM 3110 C C . VAL A 1 401 ? 8.956 -6.860 -30.915 1.00 94.50 401 VAL A C 1
ATOM 3112 O O . VAL A 1 401 ? 8.858 -7.779 -30.102 1.00 94.50 401 VAL A O 1
ATOM 3115 N N . HIS A 1 402 ? 9.913 -6.856 -31.846 1.00 95.19 402 HIS A N 1
ATOM 3116 C CA . HIS A 1 402 ? 10.933 -7.897 -31.915 1.00 95.19 402 HIS A CA 1
ATOM 3117 C C . HIS A 1 402 ? 11.892 -7.836 -30.719 1.00 95.19 402 HIS A C 1
ATOM 3119 O O . HIS A 1 402 ? 12.109 -8.862 -30.076 1.00 95.19 402 HIS A O 1
ATOM 3125 N N . PHE A 1 403 ? 12.431 -6.659 -30.395 1.00 95.19 403 PHE A N 1
ATOM 3126 C CA . PHE A 1 403 ? 13.378 -6.490 -29.291 1.00 95.19 403 PHE A CA 1
ATOM 3127 C C . PHE A 1 403 ? 12.719 -6.657 -27.920 1.00 95.19 403 PHE A C 1
ATOM 3129 O O . PHE A 1 403 ? 13.350 -7.220 -27.028 1.00 95.19 403 PHE A O 1
ATOM 3136 N N . GLU A 1 404 ? 11.435 -6.317 -27.777 1.00 95.94 404 GLU A N 1
ATOM 3137 C CA . GLU A 1 404 ? 10.652 -6.664 -26.587 1.00 95.94 404 GLU A CA 1
ATOM 3138 C C . GLU A 1 404 ? 10.567 -8.190 -26.400 1.00 95.94 404 GLU A C 1
ATOM 3140 O O . GLU A 1 404 ? 10.792 -8.716 -25.306 1.00 95.94 404 GLU A O 1
ATOM 3145 N N . ALA A 1 405 ? 10.278 -8.937 -27.472 1.00 96.06 405 ALA A N 1
ATOM 3146 C CA . ALA A 1 405 ? 10.211 -10.397 -27.412 1.00 96.06 405 ALA A CA 1
ATOM 3147 C C . ALA A 1 405 ? 11.572 -11.024 -27.063 1.00 96.06 405 ALA A C 1
ATOM 3149 O O . ALA A 1 405 ? 11.639 -11.957 -26.260 1.00 96.06 405 ALA A O 1
ATOM 3150 N N . VAL A 1 406 ? 12.653 -10.490 -27.632 1.00 95.12 406 VAL A N 1
ATOM 3151 C CA . VAL A 1 406 ? 14.022 -10.935 -27.349 1.00 95.12 406 VAL A CA 1
ATOM 3152 C C . VAL A 1 406 ? 14.425 -10.623 -25.904 1.00 95.12 406 VAL A C 1
ATOM 3154 O O . VAL A 1 406 ? 14.972 -11.495 -25.230 1.00 95.12 406 VAL A O 1
ATOM 3157 N N . PHE A 1 407 ? 14.109 -9.432 -25.390 1.00 96.69 407 PHE A N 1
ATOM 3158 C CA . PHE A 1 407 ? 14.328 -9.081 -23.984 1.00 96.69 407 PHE A CA 1
ATOM 3159 C C . PHE A 1 407 ? 13.629 -10.068 -23.039 1.00 96.69 407 PHE A C 1
ATOM 3161 O O . PHE A 1 407 ? 14.264 -10.600 -22.128 1.00 96.69 407 PHE A O 1
ATOM 3168 N N . ASN A 1 408 ? 12.353 -10.380 -23.294 1.00 96.12 408 ASN A N 1
ATOM 3169 C CA . ASN A 1 408 ? 11.603 -11.347 -22.488 1.00 96.12 408 ASN A CA 1
ATOM 3170 C C . ASN A 1 408 ? 12.243 -12.744 -22.527 1.00 96.12 408 ASN A C 1
ATOM 3172 O O . ASN A 1 408 ? 12.319 -13.419 -21.503 1.00 96.12 408 ASN A O 1
ATOM 3176 N N . GLN A 1 409 ? 12.769 -13.163 -23.682 1.00 94.12 409 GLN A N 1
ATOM 3177 C CA . GLN A 1 409 ? 13.509 -14.419 -23.795 1.00 94.12 409 GLN A CA 1
ATOM 3178 C C . GLN A 1 409 ? 14.798 -14.413 -22.956 1.00 94.12 409 GLN A C 1
ATOM 3180 O O . GLN A 1 409 ? 15.094 -15.415 -22.304 1.00 94.12 409 GLN A O 1
ATOM 3185 N N . ILE A 1 410 ? 15.565 -13.317 -22.968 1.00 93.56 410 ILE A N 1
ATOM 3186 C CA . ILE A 1 410 ? 16.782 -13.173 -22.150 1.00 93.56 410 ILE A CA 1
ATOM 3187 C C . ILE A 1 410 ? 16.423 -13.242 -20.662 1.00 93.56 410 ILE A C 1
ATOM 3189 O O . ILE A 1 410 ? 17.052 -13.993 -19.913 1.00 93.56 410 ILE A O 1
ATOM 3193 N N . LEU A 1 411 ? 15.378 -12.522 -20.246 1.00 94.81 411 LEU A N 1
ATOM 3194 C CA . LEU A 1 411 ? 14.895 -12.514 -18.867 1.00 94.81 411 LEU A CA 1
ATOM 3195 C C . LEU A 1 411 ? 14.454 -13.913 -18.408 1.00 94.81 411 LEU A C 1
ATOM 3197 O O . LEU A 1 411 ? 14.889 -14.389 -17.359 1.00 94.81 411 LEU A O 1
ATOM 3201 N N . ASP A 1 412 ? 13.663 -14.618 -19.221 1.00 91.56 412 ASP A N 1
ATOM 3202 C CA . ASP A 1 412 ? 13.227 -15.989 -18.936 1.00 91.56 412 ASP A CA 1
ATOM 3203 C C . ASP A 1 412 ? 14.413 -16.956 -18.804 1.00 91.56 412 ASP A C 1
ATOM 3205 O O . ASP A 1 412 ? 14.412 -17.846 -17.947 1.00 91.56 412 ASP A O 1
ATOM 3209 N N . GLN A 1 413 ? 15.437 -16.802 -19.649 1.00 88.62 413 GLN A N 1
ATOM 3210 C CA . GLN A 1 413 ? 16.650 -17.616 -19.581 1.00 88.62 413 GLN A CA 1
ATOM 3211 C C . GLN A 1 413 ? 17.475 -17.316 -18.325 1.00 88.62 413 GLN A C 1
ATOM 3213 O O . GLN A 1 413 ? 17.924 -18.261 -17.669 1.00 88.62 413 GLN A O 1
ATOM 3218 N N . ALA A 1 414 ? 17.613 -16.044 -17.943 1.00 89.25 414 ALA A N 1
ATOM 3219 C CA . ALA A 1 414 ? 18.232 -15.649 -16.680 1.00 89.25 414 ALA A CA 1
ATOM 3220 C C . ALA A 1 414 ? 17.497 -16.269 -15.487 1.00 89.25 414 ALA A C 1
ATOM 3222 O O . ALA A 1 414 ? 18.114 -16.938 -14.656 1.00 89.25 414 ALA A O 1
ATOM 3223 N N . CYS A 1 415 ? 16.168 -16.174 -15.451 1.00 88.69 415 CYS A N 1
ATOM 3224 C CA . CYS A 1 415 ? 15.356 -16.743 -14.377 1.00 88.69 415 CYS A CA 1
ATOM 3225 C C . CYS A 1 415 ? 15.439 -18.280 -14.290 1.00 88.69 415 CYS A C 1
ATOM 3227 O O . CYS A 1 415 ? 15.303 -18.838 -13.201 1.00 88.69 415 CYS A O 1
ATOM 3229 N N . GLN A 1 416 ? 15.736 -19.000 -15.380 1.00 85.00 416 GLN A N 1
ATOM 3230 C CA . GLN A 1 416 ? 15.967 -20.454 -15.316 1.00 85.00 416 GLN A CA 1
ATOM 3231 C C . GLN A 1 416 ? 17.205 -20.837 -14.493 1.00 85.00 416 GLN A C 1
ATOM 3233 O O . GLN A 1 416 ? 17.253 -21.948 -13.960 1.00 85.00 416 GLN A O 1
ATOM 3238 N N . LEU A 1 417 ? 18.179 -19.933 -14.336 1.00 79.88 417 LEU A N 1
ATOM 3239 C CA . LEU A 1 417 ? 19.352 -20.172 -13.491 1.00 79.88 417 LEU A CA 1
ATOM 3240 C C . LEU A 1 417 ? 18.991 -20.254 -11.993 1.00 79.88 417 LEU A C 1
ATOM 3242 O O . LEU A 1 417 ? 19.743 -20.859 -11.233 1.00 79.88 417 LEU A O 1
ATOM 3246 N N . ARG A 1 418 ? 17.814 -19.749 -11.576 1.00 77.50 418 ARG A N 1
ATOM 3247 C CA . ARG A 1 418 ? 17.293 -19.859 -10.196 1.00 77.50 418 ARG A CA 1
ATOM 3248 C C . ARG A 1 418 ? 17.015 -21.302 -9.766 1.00 77.50 418 ARG A C 1
ATOM 3250 O O . ARG A 1 418 ? 17.200 -21.656 -8.605 1.00 77.50 418 ARG A O 1
ATOM 3257 N N . VAL A 1 419 ? 16.518 -22.129 -10.692 1.00 58.06 419 VAL A N 1
ATOM 3258 C CA . VAL A 1 419 ? 15.850 -23.414 -10.395 1.00 58.06 419 VAL A CA 1
ATOM 3259 C C . VAL A 1 419 ? 16.817 -24.474 -9.841 1.00 58.06 419 VAL A C 1
ATOM 3261 O O . VAL A 1 419 ? 16.398 -25.397 -9.146 1.00 58.06 419 VAL A O 1
ATOM 3264 N N . GLN A 1 420 ? 18.123 -24.346 -10.091 1.00 51.72 420 GLN A N 1
ATOM 3265 C CA . GLN A 1 420 ? 19.111 -25.354 -9.686 1.00 51.72 420 GLN A CA 1
ATOM 3266 C C . GLN A 1 420 ? 19.690 -25.172 -8.274 1.00 51.72 420 GLN A C 1
ATOM 3268 O O . GLN A 1 420 ? 20.320 -26.103 -7.785 1.00 51.72 420 GLN A O 1
ATOM 3273 N N . GLU A 1 421 ? 19.442 -24.054 -7.576 1.00 50.00 421 GLU A N 1
ATOM 3274 C CA . GLU A 1 421 ? 19.822 -23.936 -6.153 1.00 50.00 421 GLU A CA 1
ATOM 3275 C C . GLU A 1 421 ? 18.992 -24.857 -5.242 1.00 50.00 421 GLU A C 1
ATOM 3277 O O . GLU A 1 421 ? 19.428 -25.214 -4.149 1.00 50.00 421 GLU A O 1
ATOM 3282 N N . THR A 1 422 ? 17.778 -25.221 -5.667 1.00 46.25 422 THR A N 1
ATOM 3283 C CA . THR A 1 422 ? 16.806 -25.928 -4.820 1.00 46.25 422 THR A CA 1
ATOM 3284 C C . THR A 1 422 ? 16.884 -27.454 -4.879 1.00 46.25 422 THR A C 1
ATOM 3286 O O . THR A 1 422 ? 16.348 -28.108 -3.986 1.00 46.25 422 THR A O 1
ATOM 3289 N N . GLU A 1 423 ? 17.562 -28.045 -5.869 1.00 46.12 423 GLU A N 1
ATOM 3290 C CA . GLU A 1 423 ? 17.773 -29.497 -5.901 1.00 46.12 423 GLU A CA 1
ATOM 3291 C C . GLU A 1 423 ? 19.173 -29.848 -5.374 1.00 46.12 423 GLU A C 1
ATOM 3293 O O . GLU A 1 423 ? 20.168 -29.442 -5.981 1.00 46.12 423 GLU A O 1
ATOM 3298 N N . PRO A 1 424 ? 19.308 -30.629 -4.280 1.00 44.22 424 PRO A N 1
ATOM 3299 C CA . PRO A 1 424 ? 20.603 -31.196 -3.938 1.00 44.22 424 PRO A CA 1
ATOM 3300 C C . PRO A 1 424 ? 21.077 -32.049 -5.124 1.00 44.22 424 PRO A C 1
ATOM 3302 O O . PRO A 1 424 ? 20.270 -32.788 -5.700 1.00 44.22 424 PRO A O 1
ATOM 3305 N N . PRO A 1 425 ? 22.364 -31.981 -5.513 1.00 47.06 425 PRO A N 1
ATOM 3306 C CA . PRO A 1 425 ? 22.861 -32.731 -6.653 1.00 47.06 425 PRO A CA 1
ATOM 3307 C C . PRO A 1 425 ? 22.604 -34.217 -6.413 1.00 47.06 425 PRO A C 1
ATOM 3309 O O . PRO A 1 425 ? 23.230 -34.853 -5.562 1.00 47.06 425 PRO A O 1
ATOM 3312 N N . THR A 1 426 ? 21.662 -34.787 -7.165 1.00 44.66 426 THR A N 1
ATOM 3313 C CA . THR A 1 426 ? 21.443 -36.228 -7.153 1.00 44.66 426 THR A CA 1
ATOM 3314 C C . THR A 1 426 ? 22.688 -36.845 -7.770 1.00 44.66 426 THR A C 1
ATOM 3316 O O . THR A 1 426 ? 22.901 -36.765 -8.981 1.00 44.66 426 THR A O 1
ATOM 3319 N N . VAL A 1 427 ? 23.553 -37.422 -6.935 1.00 44.72 427 VAL A N 1
ATOM 3320 C CA . VAL A 1 427 ? 24.756 -38.126 -7.382 1.00 44.72 427 VAL A CA 1
ATOM 3321 C C . VAL A 1 427 ? 24.318 -39.404 -8.098 1.00 44.72 427 VAL A C 1
ATOM 3323 O O . VAL A 1 427 ? 24.305 -40.497 -7.533 1.00 44.72 427 VAL A O 1
ATOM 3326 N N . VAL A 1 428 ? 23.950 -39.284 -9.373 1.00 44.28 428 VAL A N 1
ATOM 3327 C CA . VAL A 1 428 ? 23.799 -40.437 -10.256 1.00 44.28 428 VAL A CA 1
ATOM 3328 C C . VAL A 1 428 ? 25.211 -40.899 -10.605 1.00 44.28 428 VAL A C 1
ATOM 3330 O O . VAL A 1 428 ? 25.822 -40.421 -11.561 1.00 44.28 428 VAL A O 1
ATOM 3333 N N . LYS A 1 429 ? 25.755 -41.829 -9.811 1.00 38.56 429 LYS A N 1
ATOM 3334 C CA . LYS A 1 429 ? 26.991 -42.546 -10.149 1.00 38.56 429 LYS A CA 1
ATOM 3335 C C . LYS A 1 429 ? 26.743 -43.384 -11.408 1.00 38.56 429 LYS A C 1
ATOM 3337 O O . LYS A 1 429 ? 26.324 -44.534 -11.320 1.00 38.56 429 LYS A O 1
ATOM 3342 N N . ARG A 1 430 ? 26.997 -42.818 -12.590 1.00 43.81 430 ARG A N 1
ATOM 3343 C CA . ARG A 1 430 ? 27.240 -43.612 -13.801 1.00 43.81 430 ARG A CA 1
ATOM 3344 C C . ARG A 1 430 ? 28.741 -43.908 -13.871 1.00 43.81 430 ARG A C 1
ATOM 3346 O O . ARG A 1 430 ? 29.524 -42.962 -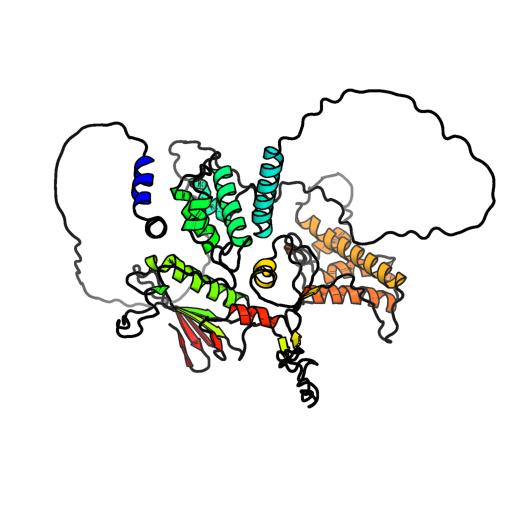13.784 1.00 43.81 430 ARG A O 1
ATOM 3353 N N . PRO A 1 431 ? 29.169 -45.171 -14.019 1.00 44.16 431 PRO A N 1
ATOM 3354 C CA . PRO A 1 431 ? 30.571 -45.470 -14.262 1.00 44.16 431 PRO A CA 1
ATOM 3355 C C . PRO A 1 431 ? 30.923 -44.993 -15.678 1.00 44.16 431 PRO A C 1
ATOM 3357 O O . PRO A 1 431 ? 30.245 -45.358 -16.635 1.00 44.16 431 PRO A O 1
ATOM 3360 N N . ASN A 1 432 ? 31.983 -44.193 -15.797 1.00 50.41 432 ASN A N 1
ATOM 3361 C CA . ASN A 1 432 ? 32.654 -43.798 -17.045 1.00 50.41 432 ASN A CA 1
ATOM 3362 C C . ASN A 1 432 ? 31.988 -42.752 -17.955 1.00 50.41 432 ASN A C 1
ATOM 3364 O O . ASN A 1 432 ? 31.940 -42.937 -19.163 1.00 50.41 432 ASN A O 1
ATOM 3368 N N . ASN A 1 433 ? 31.613 -41.587 -17.426 1.00 48.06 433 ASN A N 1
ATOM 3369 C CA . ASN A 1 433 ? 31.618 -40.364 -18.237 1.00 48.06 433 ASN A CA 1
ATOM 3370 C C . ASN A 1 433 ? 32.166 -39.205 -17.405 1.00 48.06 433 ASN A C 1
ATOM 3372 O O . ASN A 1 433 ? 31.710 -38.983 -16.285 1.00 48.06 433 ASN A O 1
ATOM 3376 N N . GLN A 1 434 ? 33.143 -38.474 -17.949 1.00 45.25 434 GLN A N 1
ATOM 3377 C CA . GLN A 1 434 ? 33.561 -37.186 -17.397 1.00 45.25 434 GLN A CA 1
ATOM 3378 C C . GLN A 1 434 ? 32.312 -36.321 -17.159 1.00 45.25 434 GLN A C 1
ATOM 3380 O O . GLN A 1 434 ? 31.430 -36.299 -18.027 1.00 45.25 434 GLN A O 1
ATOM 3385 N N . PRO A 1 435 ? 32.203 -35.609 -16.024 1.00 43.41 435 PRO A N 1
ATOM 3386 C CA . PRO A 1 435 ? 31.127 -34.653 -15.850 1.00 43.41 435 PRO A CA 1
ATOM 3387 C C . PRO A 1 435 ? 31.278 -33.588 -16.940 1.00 43.41 435 PRO A C 1
ATOM 3389 O O . PRO A 1 435 ? 32.190 -32.766 -16.896 1.00 43.41 435 PRO A O 1
ATOM 3392 N N . LYS A 1 436 ? 30.393 -33.599 -17.943 1.00 41.78 436 LYS A N 1
ATOM 3393 C CA . LYS A 1 436 ? 30.169 -32.414 -18.772 1.00 41.78 436 LYS A CA 1
ATOM 3394 C C . LYS A 1 436 ? 29.496 -31.399 -17.864 1.00 41.78 436 LYS A C 1
ATOM 3396 O O . LYS A 1 436 ? 28.272 -31.376 -17.759 1.00 41.78 436 LYS A O 1
ATOM 3401 N N . LEU A 1 437 ? 30.305 -30.612 -17.165 1.00 46.31 437 LEU A N 1
ATOM 3402 C CA . LEU A 1 437 ? 29.819 -29.442 -16.462 1.00 46.31 437 LEU A CA 1
ATOM 3403 C C . LEU A 1 437 ? 29.314 -28.490 -17.550 1.00 46.31 437 LEU A C 1
ATOM 3405 O O . LEU A 1 437 ? 30.094 -27.945 -18.330 1.00 46.31 437 LEU A O 1
ATOM 3409 N N . GLY A 1 438 ? 27.994 -28.420 -17.710 1.00 55.22 438 GLY A N 1
ATOM 3410 C CA . GLY A 1 438 ? 27.387 -27.547 -18.705 1.00 55.22 438 GLY A CA 1
ATOM 3411 C C . GLY A 1 438 ? 27.724 -26.097 -18.377 1.00 55.22 438 GLY A C 1
ATOM 3412 O O . GLY A 1 438 ? 27.773 -25.731 -17.206 1.00 55.22 438 GLY A O 1
ATOM 3413 N N . MET A 1 439 ? 27.908 -25.264 -19.402 1.00 54.44 439 MET A N 1
ATOM 3414 C CA . MET A 1 439 ? 28.207 -23.829 -19.262 1.00 54.44 439 MET A CA 1
ATOM 3415 C C . MET A 1 439 ? 27.256 -23.122 -18.270 1.00 54.44 439 MET A C 1
ATOM 3417 O O . MET A 1 439 ? 27.694 -22.293 -17.481 1.00 54.44 439 MET A O 1
ATOM 3421 N N . ARG A 1 440 ? 25.984 -23.555 -18.239 1.00 57.41 440 ARG A N 1
ATOM 3422 C CA . ARG A 1 440 ? 24.936 -23.114 -17.299 1.00 57.41 440 ARG A CA 1
ATOM 3423 C C . ARG A 1 440 ? 25.260 -23.406 -15.827 1.00 57.41 440 ARG A C 1
ATOM 3425 O O . ARG A 1 440 ? 25.088 -22.540 -14.986 1.00 57.41 440 ARG A O 1
ATOM 3432 N N . THR A 1 441 ? 25.748 -24.608 -15.520 1.00 54.69 441 THR A N 1
ATOM 3433 C CA . THR A 1 441 ? 26.094 -25.034 -14.151 1.00 54.69 441 THR A CA 1
ATOM 3434 C C . THR A 1 441 ? 27.367 -24.347 -13.656 1.00 54.69 441 THR A C 1
ATOM 3436 O O . THR A 1 441 ? 27.511 -24.100 -12.465 1.00 54.69 441 THR A O 1
ATOM 3439 N N . VAL A 1 442 ? 28.284 -24.014 -14.570 1.00 56.56 442 VAL A N 1
ATOM 3440 C CA . VAL A 1 442 ? 29.522 -23.295 -14.245 1.00 56.56 442 VAL A CA 1
ATOM 3441 C C . VAL A 1 442 ? 29.221 -21.870 -13.776 1.00 56.56 442 VAL A C 1
ATOM 3443 O O . VAL A 1 442 ? 29.747 -21.467 -12.749 1.00 56.56 442 VAL A O 1
ATOM 3446 N N . HIS A 1 443 ? 28.347 -21.131 -14.466 1.00 61.47 443 HIS A N 1
ATOM 3447 C CA . HIS A 1 443 ? 28.036 -19.741 -14.108 1.00 61.47 443 HIS A CA 1
ATOM 3448 C C . HIS A 1 443 ? 27.415 -19.616 -12.704 1.00 61.47 443 HIS A C 1
ATOM 3450 O O . HIS A 1 443 ? 27.897 -18.840 -11.884 1.00 61.47 443 HIS A O 1
ATOM 3456 N N . THR A 1 444 ? 26.411 -20.442 -12.385 1.00 55.75 444 THR A N 1
ATOM 3457 C CA . THR A 1 444 ? 25.734 -20.414 -11.074 1.00 55.75 444 THR A CA 1
ATOM 3458 C C . THR A 1 444 ? 26.657 -20.813 -9.918 1.00 55.75 444 THR A C 1
ATOM 3460 O O . THR A 1 444 ? 26.542 -20.262 -8.832 1.00 55.75 444 THR A O 1
ATOM 3463 N N . LEU A 1 445 ? 27.596 -21.743 -10.131 1.00 56.41 445 LEU A N 1
ATOM 3464 C CA . LEU A 1 445 ? 28.560 -22.152 -9.097 1.00 56.41 445 LEU A CA 1
ATOM 3465 C C . LEU A 1 445 ? 29.686 -21.129 -8.873 1.00 56.41 445 LEU A C 1
ATOM 3467 O O . LEU A 1 445 ? 30.351 -21.186 -7.841 1.00 56.41 445 LEU A O 1
ATOM 3471 N N . LEU A 1 446 ? 29.940 -20.239 -9.837 1.00 58.78 446 LEU A N 1
ATOM 3472 C CA . LEU A 1 446 ? 31.017 -19.246 -9.764 1.00 58.78 446 LEU A CA 1
ATOM 3473 C C . LEU A 1 446 ? 30.614 -17.965 -9.023 1.00 58.78 446 LEU A C 1
ATOM 3475 O O . LEU A 1 446 ? 31.497 -17.223 -8.595 1.00 58.78 446 LEU A O 1
ATOM 3479 N N . MET A 1 447 ? 29.316 -17.702 -8.855 1.00 65.50 447 MET A N 1
ATOM 3480 C CA . MET A 1 447 ? 28.810 -16.484 -8.223 1.00 65.50 447 MET A CA 1
ATOM 3481 C C . MET A 1 447 ? 28.167 -16.798 -6.871 1.00 65.50 447 MET A C 1
ATOM 3483 O O . MET A 1 447 ? 27.092 -17.379 -6.809 1.00 65.50 447 MET A O 1
ATOM 3487 N N . ASP A 1 448 ? 28.802 -16.356 -5.780 1.00 68.38 448 ASP A N 1
ATOM 3488 C CA . ASP A 1 448 ? 28.273 -16.478 -4.406 1.00 68.38 448 ASP A CA 1
ATOM 3489 C C . ASP A 1 448 ? 26.937 -15.722 -4.226 1.00 68.38 448 ASP A C 1
ATOM 3491 O O . ASP A 1 448 ? 26.135 -16.038 -3.348 1.00 68.38 448 ASP A O 1
ATOM 3495 N N . ARG A 1 449 ? 26.677 -14.713 -5.074 1.00 78.19 449 ARG A N 1
ATOM 3496 C CA . ARG A 1 449 ? 25.444 -13.911 -5.095 1.00 78.19 449 ARG A CA 1
ATOM 3497 C C . ARG A 1 449 ? 25.088 -13.503 -6.526 1.00 78.19 449 ARG A C 1
ATOM 3499 O O . ARG A 1 449 ? 25.450 -12.401 -6.930 1.00 78.19 449 ARG A O 1
ATOM 3506 N N . PRO A 1 450 ? 24.401 -14.359 -7.296 1.00 87.00 450 PRO A N 1
ATOM 3507 C CA . PRO A 1 450 ? 24.060 -14.033 -8.671 1.00 87.00 450 PRO A CA 1
ATOM 3508 C C . PRO A 1 450 ? 23.054 -12.880 -8.721 1.00 87.00 450 PRO A C 1
ATOM 3510 O O . PRO A 1 450 ? 22.032 -12.877 -8.017 1.00 87.00 450 PRO A O 1
ATOM 3513 N N . THR A 1 451 ? 23.342 -11.906 -9.576 1.00 92.81 451 THR A N 1
ATOM 3514 C CA . THR A 1 451 ? 22.469 -10.757 -9.821 1.00 92.81 451 THR A CA 1
ATOM 3515 C C . THR A 1 451 ? 21.681 -10.959 -11.111 1.00 92.81 451 THR A C 1
ATOM 3517 O O . THR A 1 451 ? 22.040 -11.791 -11.954 1.00 92.81 451 THR A O 1
ATOM 3520 N N . LEU A 1 452 ? 20.563 -10.248 -11.253 1.00 94.50 452 LEU A N 1
ATOM 3521 C CA . LEU A 1 452 ? 19.760 -10.331 -12.468 1.00 94.50 452 LEU A CA 1
ATOM 3522 C C . LEU A 1 452 ? 20.540 -9.808 -13.679 1.00 94.50 452 LEU A C 1
ATOM 3524 O O . LEU A 1 452 ? 20.574 -10.493 -14.697 1.00 94.50 452 LEU A O 1
ATOM 3528 N N . GLY A 1 453 ? 21.189 -8.647 -13.540 1.00 94.69 453 GLY A N 1
ATOM 3529 C CA . GLY A 1 453 ? 21.945 -7.997 -14.615 1.00 94.69 453 GLY A CA 1
ATOM 3530 C C . GLY A 1 453 ? 23.058 -8.882 -15.165 1.00 94.69 453 GLY A C 1
ATOM 3531 O O . GLY A 1 453 ? 22.994 -9.286 -16.323 1.00 94.69 453 GLY A O 1
ATOM 3532 N N . GLU A 1 454 ? 23.980 -9.327 -14.305 1.00 92.06 454 GLU A N 1
ATOM 3533 C CA . GLU A 1 454 ? 25.078 -10.223 -14.704 1.00 92.06 454 GLU A CA 1
ATOM 3534 C C . GLU A 1 454 ? 24.574 -11.518 -15.358 1.00 92.06 454 GLU A C 1
ATOM 3536 O O . GLU A 1 454 ? 25.167 -12.030 -16.308 1.00 92.06 454 GLU A O 1
ATOM 3541 N N . SER A 1 455 ? 23.456 -12.058 -14.863 1.00 91.38 455 SER A N 1
ATOM 3542 C CA . SER A 1 455 ? 22.866 -13.272 -15.427 1.00 91.38 455 SER A CA 1
ATOM 3543 C C . SER A 1 455 ? 22.298 -13.042 -16.821 1.00 91.38 455 SER A C 1
ATOM 3545 O O . SER A 1 455 ? 22.430 -13.921 -17.668 1.00 91.38 455 SER A O 1
ATOM 3547 N N . MET A 1 456 ? 21.663 -11.896 -17.068 1.00 93.44 456 MET A N 1
ATOM 3548 C CA . MET A 1 456 ? 21.145 -11.539 -18.389 1.00 93.44 456 MET A CA 1
ATOM 3549 C C . MET A 1 456 ? 22.286 -11.227 -19.367 1.00 93.44 456 MET A C 1
ATOM 3551 O O . MET A 1 456 ? 22.282 -11.736 -20.491 1.00 93.44 456 MET A O 1
ATOM 3555 N N . ASP A 1 457 ? 23.309 -10.500 -18.918 1.00 92.50 457 ASP A N 1
ATOM 3556 C CA . ASP A 1 457 ? 24.488 -10.160 -19.721 1.00 92.50 457 ASP A CA 1
ATOM 3557 C C . ASP A 1 457 ? 25.273 -11.403 -20.130 1.00 92.50 457 ASP A C 1
ATOM 3559 O O . ASP A 1 457 ? 25.659 -11.536 -21.292 1.00 92.50 457 ASP A O 1
ATOM 3563 N N . TYR A 1 458 ? 25.387 -12.392 -19.240 1.00 89.19 458 TYR A N 1
ATOM 3564 C CA . TYR A 1 458 ? 25.945 -13.695 -19.587 1.00 89.19 458 TYR A CA 1
ATOM 3565 C C . TYR A 1 458 ? 25.254 -14.326 -20.809 1.00 89.19 458 TYR A C 1
ATOM 3567 O O . TYR A 1 458 ? 25.926 -14.942 -21.642 1.00 89.19 458 TYR A O 1
ATOM 3575 N N . PHE A 1 459 ? 23.932 -14.193 -20.970 1.00 86.56 459 PHE A N 1
ATOM 3576 C CA . PHE A 1 459 ? 23.240 -14.720 -22.155 1.00 86.56 459 PHE A CA 1
ATOM 3577 C C . PHE A 1 459 ? 23.552 -13.913 -23.413 1.00 86.56 459 PHE A C 1
ATOM 3579 O O . PHE A 1 459 ? 23.813 -14.521 -24.454 1.00 86.56 459 PHE A O 1
ATOM 3586 N N . ILE A 1 460 ? 23.599 -12.584 -23.319 1.00 88.69 460 ILE A N 1
ATOM 3587 C CA . ILE A 1 460 ? 24.004 -11.712 -24.434 1.00 88.69 460 ILE A CA 1
ATOM 3588 C C . ILE A 1 460 ? 25.430 -12.057 -24.889 1.00 88.69 460 ILE A C 1
ATOM 3590 O O . ILE A 1 460 ? 25.691 -12.241 -26.079 1.00 88.69 460 ILE A O 1
ATOM 3594 N N . GLU A 1 461 ? 26.348 -12.238 -23.942 1.00 87.81 461 GLU A N 1
ATOM 3595 C CA . GLU A 1 461 ? 27.755 -12.525 -24.215 1.00 87.81 461 GLU A CA 1
ATOM 3596 C C . GLU A 1 461 ? 28.022 -13.968 -24.643 1.00 87.81 461 GLU A C 1
ATOM 3598 O O . GLU A 1 461 ? 29.024 -14.236 -25.311 1.00 87.81 461 GLU A O 1
ATOM 3603 N N . SER A 1 462 ? 27.185 -14.931 -24.254 1.00 83.06 462 SER A N 1
ATOM 3604 C CA . SER A 1 462 ? 27.417 -16.353 -24.538 1.00 83.06 462 SER A CA 1
ATOM 3605 C C . SER A 1 462 ? 26.678 -16.868 -25.773 1.00 83.06 462 SER A C 1
ATOM 3607 O O . SER A 1 462 ? 27.164 -17.812 -26.409 1.00 83.06 462 SER A O 1
ATOM 3609 N N . HIS A 1 463 ? 25.551 -16.258 -26.154 1.00 83.50 463 HIS A N 1
ATOM 3610 C CA . HIS A 1 463 ? 24.740 -16.725 -27.276 1.00 83.50 463 HIS A CA 1
ATOM 3611 C C . HIS A 1 463 ? 25.306 -16.226 -28.625 1.00 83.50 463 HIS A C 1
ATOM 3613 O O . HIS A 1 463 ? 25.453 -15.021 -28.827 1.00 83.50 463 HIS A O 1
ATOM 3619 N N . PRO A 1 464 ? 25.592 -17.116 -29.601 1.00 83.88 464 PRO A N 1
ATOM 3620 C CA . PRO A 1 464 ? 26.190 -16.718 -30.883 1.00 83.88 464 PRO A CA 1
ATOM 3621 C C . PRO A 1 464 ? 25.387 -15.692 -31.692 1.00 83.88 464 PRO A C 1
ATOM 3623 O O . PRO A 1 464 ? 25.976 -14.887 -32.402 1.00 83.88 464 PRO A O 1
ATOM 3626 N N . GLU A 1 465 ? 24.059 -15.734 -31.581 1.00 82.19 465 GLU A N 1
ATOM 3627 C CA . GLU A 1 465 ? 23.132 -14.793 -32.214 1.00 82.19 465 GLU A CA 1
ATOM 3628 C C . GLU A 1 465 ? 23.374 -13.361 -31.716 1.00 82.19 465 GLU A C 1
ATOM 3630 O O . GLU A 1 465 ? 23.622 -12.459 -32.515 1.00 82.19 465 GLU A O 1
ATOM 3635 N N . PHE A 1 466 ? 23.421 -13.177 -30.395 1.00 84.44 466 PHE A N 1
ATOM 3636 C CA . PHE A 1 466 ? 23.501 -11.864 -29.750 1.00 84.44 466 PHE A CA 1
ATOM 3637 C C . PHE A 1 466 ? 24.899 -11.241 -29.838 1.00 84.44 466 PHE A C 1
ATOM 3639 O O . PHE A 1 466 ? 25.036 -10.026 -29.944 1.00 84.44 466 PHE A O 1
ATOM 3646 N N . ARG A 1 467 ? 25.952 -12.066 -29.924 1.00 80.38 467 ARG A N 1
ATOM 3647 C CA . ARG A 1 467 ? 27.335 -11.600 -30.157 1.00 80.38 467 ARG A CA 1
ATOM 3648 C C . ARG A 1 467 ? 27.523 -10.804 -31.446 1.00 80.38 467 ARG A C 1
ATOM 3650 O O . ARG A 1 467 ? 28.500 -10.070 -31.563 1.00 80.38 467 ARG A O 1
ATOM 3657 N N . SER A 1 468 ? 26.651 -11.013 -32.431 1.00 85.88 468 SER A N 1
ATOM 3658 C CA . SER A 1 468 ? 26.729 -10.342 -33.730 1.00 85.88 468 SER A CA 1
ATOM 3659 C C . SER A 1 468 ? 25.959 -9.023 -33.791 1.00 85.88 468 SER A C 1
ATOM 3661 O O . SER A 1 468 ? 26.014 -8.347 -34.819 1.00 85.88 468 SER A O 1
ATOM 3663 N N . TRP A 1 469 ? 25.272 -8.644 -32.710 1.00 90.56 469 TRP A N 1
ATOM 3664 C CA . TRP A 1 469 ? 24.470 -7.431 -32.679 1.00 90.56 469 TRP A CA 1
ATOM 3665 C C . TRP A 1 469 ? 25.306 -6.161 -32.783 1.00 90.56 469 TRP A C 1
ATOM 3667 O O . TRP A 1 469 ? 26.387 -6.005 -32.210 1.00 90.56 469 TRP A O 1
ATOM 3677 N N . THR A 1 470 ? 24.747 -5.211 -33.516 1.00 92.69 470 THR A N 1
ATOM 3678 C CA . THR A 1 470 ? 25.246 -3.849 -33.621 1.00 92.69 470 THR A CA 1
ATOM 3679 C C . THR A 1 470 ? 24.986 -3.070 -32.330 1.00 92.69 470 THR A C 1
ATOM 3681 O O . THR A 1 470 ? 24.096 -3.383 -31.540 1.00 92.69 470 THR A O 1
ATOM 3684 N N . GLN A 1 471 ? 25.721 -1.971 -32.145 1.00 91.12 471 GLN A N 1
ATOM 3685 C CA . GLN A 1 471 ? 25.482 -1.004 -31.061 1.00 91.12 471 GLN A CA 1
ATOM 3686 C C . GLN A 1 471 ? 24.031 -0.493 -31.026 1.00 91.12 471 GLN A C 1
ATOM 3688 O O . GLN A 1 471 ? 23.490 -0.228 -29.957 1.00 91.12 471 GLN A O 1
ATOM 3693 N N . TYR A 1 472 ? 23.398 -0.363 -32.195 1.00 92.69 472 TYR A N 1
ATOM 3694 C CA . TYR A 1 472 ? 22.005 0.056 -32.301 1.00 92.69 472 TYR A CA 1
ATOM 3695 C C . TYR A 1 472 ? 21.052 -0.992 -31.710 1.00 92.69 472 TYR A C 1
ATOM 3697 O O . TYR A 1 472 ? 20.214 -0.655 -30.880 1.00 92.69 472 TYR A O 1
ATOM 3705 N N . GLU A 1 473 ? 21.219 -2.262 -32.069 1.00 92.81 473 GLU A N 1
ATOM 3706 C CA . GLU A 1 473 ? 20.379 -3.360 -31.568 1.00 92.81 473 GLU A CA 1
ATOM 3707 C C . GLU A 1 473 ? 20.549 -3.553 -30.056 1.00 92.81 473 GLU A C 1
ATOM 3709 O O . GLU A 1 473 ? 19.561 -3.647 -29.328 1.00 92.81 473 GLU A O 1
ATOM 3714 N N . LEU A 1 474 ? 21.791 -3.487 -29.560 1.00 93.06 474 LEU A N 1
ATOM 3715 C CA . LEU A 1 474 ? 22.068 -3.502 -28.120 1.00 93.06 474 LEU A CA 1
ATOM 3716 C C . LEU A 1 474 ? 21.383 -2.340 -27.390 1.00 93.06 474 LEU A C 1
ATOM 3718 O O . LEU A 1 474 ? 20.845 -2.534 -26.305 1.00 93.06 474 LEU A O 1
ATOM 3722 N N . SER A 1 475 ? 21.337 -1.142 -27.986 1.00 94.69 475 SER A N 1
ATOM 3723 C CA . SER A 1 475 ? 20.674 0.005 -27.355 1.00 94.69 475 SER A CA 1
ATOM 3724 C C . SER A 1 475 ? 19.161 -0.183 -27.182 1.00 94.69 475 SER A C 1
ATOM 3726 O O . SER A 1 475 ? 18.597 0.340 -26.222 1.00 94.69 475 SER A O 1
ATOM 3728 N N . LEU A 1 476 ? 18.515 -0.967 -28.054 1.00 95.00 476 LEU A N 1
ATOM 3729 C CA . LEU A 1 476 ? 17.096 -1.305 -27.919 1.00 95.00 476 LEU A CA 1
ATOM 3730 C C . LEU A 1 476 ? 16.869 -2.274 -26.750 1.00 95.00 476 LEU A C 1
ATOM 3732 O O . LEU A 1 476 ? 15.956 -2.066 -25.956 1.00 95.00 476 LEU A O 1
ATOM 3736 N N . ILE A 1 477 ? 17.746 -3.267 -26.566 1.00 95.19 477 ILE A N 1
ATOM 3737 C CA . ILE A 1 477 ? 17.718 -4.137 -25.376 1.00 95.19 477 ILE A CA 1
ATOM 3738 C C . ILE A 1 477 ? 17.998 -3.339 -24.096 1.00 95.19 477 ILE A C 1
ATOM 3740 O O . ILE A 1 477 ? 17.285 -3.496 -23.104 1.00 95.19 477 ILE A O 1
ATOM 3744 N N . HIS A 1 478 ? 18.984 -2.437 -24.120 1.00 95.38 478 HIS A N 1
ATOM 3745 C CA . HIS A 1 478 ? 19.320 -1.605 -22.963 1.00 95.38 478 HIS A CA 1
ATOM 3746 C C . HIS A 1 478 ? 18.180 -0.664 -22.553 1.00 95.38 478 HIS A C 1
ATOM 3748 O O . HIS A 1 478 ? 18.059 -0.339 -21.374 1.00 95.38 478 HIS A O 1
ATOM 3754 N N . TRP A 1 479 ? 17.309 -0.255 -23.480 1.00 96.94 479 TRP A N 1
ATOM 3755 C CA . TRP A 1 479 ? 16.092 0.472 -23.117 1.00 96.94 479 TRP A CA 1
ATOM 3756 C C . TRP A 1 479 ? 15.162 -0.385 -22.242 1.00 96.94 479 TRP A C 1
ATOM 3758 O O . TRP A 1 479 ? 14.674 0.093 -21.219 1.00 96.94 479 TRP A O 1
ATOM 3768 N N . HIS A 1 480 ? 14.970 -1.668 -22.575 1.00 97.31 480 HIS A N 1
ATOM 3769 C CA . HIS A 1 480 ? 14.170 -2.582 -21.750 1.00 97.31 480 HIS A CA 1
ATOM 3770 C C . HIS A 1 480 ? 14.832 -2.890 -20.399 1.00 97.31 480 HIS A C 1
ATOM 3772 O O . HIS A 1 480 ? 14.128 -2.984 -19.393 1.00 97.31 480 HIS A O 1
ATOM 3778 N N . TYR A 1 481 ? 16.168 -2.970 -20.348 1.00 97.38 481 TYR A N 1
ATOM 3779 C CA . TYR A 1 481 ? 16.906 -3.027 -19.080 1.00 97.38 481 TYR A CA 1
ATOM 3780 C C . TYR A 1 481 ? 16.601 -1.797 -18.229 1.00 97.38 481 TYR A C 1
ATOM 3782 O O . TYR A 1 481 ? 16.153 -1.940 -17.097 1.00 97.38 481 TYR A O 1
ATOM 3790 N N . ALA A 1 482 ? 16.756 -0.597 -18.793 1.00 97.94 482 ALA A N 1
ATOM 3791 C CA . ALA A 1 482 ? 16.482 0.653 -18.091 1.00 97.94 482 ALA A CA 1
ATOM 3792 C C . ALA A 1 482 ? 15.018 0.750 -17.625 1.00 97.94 482 ALA A C 1
ATOM 3794 O O . ALA A 1 482 ? 14.749 1.274 -16.546 1.00 97.94 482 ALA A O 1
ATOM 3795 N N . ASN A 1 483 ? 14.063 0.214 -18.392 1.00 97.25 483 ASN A N 1
ATOM 3796 C CA . ASN A 1 483 ? 12.663 0.140 -17.975 1.00 97.25 483 ASN A CA 1
ATOM 3797 C C . ASN A 1 483 ? 12.454 -0.828 -16.789 1.00 97.25 483 ASN A C 1
ATOM 3799 O O . ASN A 1 483 ? 11.677 -0.534 -15.879 1.00 97.25 483 ASN A O 1
ATOM 3803 N N . LEU A 1 484 ? 13.176 -1.953 -16.752 1.00 97.88 484 LEU A N 1
ATOM 3804 C CA . LEU A 1 484 ? 13.164 -2.870 -15.608 1.00 97.88 484 LEU A CA 1
ATOM 3805 C C . LEU A 1 484 ? 13.870 -2.264 -14.381 1.00 97.88 484 LEU A C 1
ATOM 3807 O O . LEU A 1 484 ? 13.386 -2.411 -13.258 1.00 97.88 484 LEU A O 1
ATOM 3811 N N . GLU A 1 485 ? 14.960 -1.522 -14.578 1.00 98.38 485 GLU A N 1
ATOM 3812 C CA . GLU A 1 485 ? 15.624 -0.740 -13.526 1.00 98.38 485 GLU A CA 1
ATOM 3813 C C . GLU A 1 485 ? 14.722 0.374 -12.992 1.00 98.38 485 GLU A C 1
ATOM 3815 O O . GLU A 1 485 ? 14.710 0.627 -11.789 1.00 98.38 485 GLU A O 1
ATOM 3820 N N . PHE A 1 486 ? 13.930 1.013 -13.859 1.00 96.94 486 PHE A N 1
ATOM 3821 C CA . PHE A 1 486 ? 12.905 1.977 -13.465 1.00 96.94 486 PHE A CA 1
ATOM 3822 C C . PHE A 1 486 ? 11.851 1.323 -12.566 1.00 96.94 486 PHE A C 1
ATOM 3824 O O . PHE A 1 486 ? 11.560 1.860 -11.496 1.00 96.94 486 PHE A O 1
ATOM 3831 N N . ALA A 1 487 ? 11.331 0.152 -12.952 1.00 96.25 487 ALA A N 1
ATOM 3832 C CA . ALA A 1 487 ? 10.343 -0.579 -12.158 1.00 96.25 487 ALA A CA 1
ATOM 3833 C C . ALA A 1 487 ? 10.881 -0.976 -10.769 1.00 96.25 487 ALA A C 1
ATOM 3835 O O . ALA A 1 487 ? 10.154 -0.912 -9.780 1.00 96.25 487 ALA A O 1
ATOM 3836 N N . ASN A 1 488 ? 12.170 -1.320 -10.688 1.00 97.62 488 ASN A N 1
ATOM 3837 C CA . ASN A 1 488 ? 12.828 -1.771 -9.460 1.00 97.62 488 ASN A CA 1
ATOM 3838 C C . ASN A 1 488 ? 13.559 -0.661 -8.676 1.00 97.62 488 ASN A C 1
ATOM 3840 O O . ASN A 1 488 ? 14.041 -0.892 -7.566 1.00 97.62 488 ASN A O 1
ATOM 3844 N N . ALA A 1 489 ? 13.670 0.541 -9.245 1.00 97.62 489 ALA A N 1
ATOM 3845 C CA . ALA A 1 489 ? 14.422 1.681 -8.718 1.00 97.62 489 ALA A CA 1
ATOM 3846 C C . ALA A 1 489 ? 15.891 1.373 -8.334 1.00 97.62 489 ALA A C 1
ATOM 3848 O O . ALA A 1 489 ? 16.438 1.969 -7.401 1.00 97.62 489 ALA A O 1
ATOM 3849 N N . THR A 1 490 ? 16.545 0.448 -9.042 1.00 97.81 490 THR A N 1
ATOM 3850 C CA . THR A 1 490 ? 17.953 0.075 -8.828 1.00 97.81 490 THR A CA 1
ATOM 3851 C C . THR A 1 490 ? 18.549 -0.544 -10.096 1.00 97.81 490 THR A C 1
ATOM 3853 O O . THR A 1 490 ? 17.803 -1.168 -10.850 1.00 97.81 490 THR A O 1
ATOM 3856 N N . PRO A 1 491 ? 19.877 -0.444 -10.314 1.00 98.06 491 PRO A N 1
ATOM 3857 C CA . PRO A 1 491 ? 20.539 -1.178 -11.385 1.00 98.06 491 PRO A CA 1
ATOM 3858 C C . PRO A 1 491 ? 20.334 -2.692 -11.284 1.00 98.06 491 PRO A C 1
ATOM 3860 O O . PRO A 1 491 ? 20.303 -3.228 -10.165 1.00 98.06 491 PRO A O 1
ATOM 3863 N N . LEU A 1 492 ? 20.254 -3.381 -12.427 1.00 96.81 492 LEU A N 1
ATOM 3864 C CA . LEU A 1 492 ? 19.997 -4.832 -12.466 1.00 96.81 492 LEU A CA 1
ATOM 3865 C C . LEU A 1 492 ? 21.109 -5.654 -11.794 1.00 96.81 492 LEU A C 1
ATOM 3867 O O . LEU A 1 492 ? 20.825 -6.689 -11.190 1.00 96.81 492 LEU A O 1
ATOM 3871 N N . ASP A 1 493 ? 22.343 -5.148 -11.786 1.00 95.06 493 ASP A N 1
ATOM 3872 C CA . ASP A 1 493 ? 23.504 -5.752 -11.101 1.00 95.06 493 ASP A CA 1
ATOM 3873 C C . ASP A 1 493 ? 23.406 -5.702 -9.569 1.00 95.06 493 ASP A C 1
ATOM 3875 O O . ASP A 1 493 ? 24.291 -6.147 -8.844 1.00 95.06 493 ASP A O 1
ATOM 3879 N N . ARG A 1 494 ? 22.346 -5.099 -9.027 1.00 95.31 494 ARG A N 1
ATOM 3880 C CA . ARG A 1 494 ? 22.047 -5.112 -7.587 1.00 95.31 494 ARG A CA 1
ATOM 3881 C C . ARG A 1 494 ? 20.776 -5.878 -7.263 1.00 95.31 494 ARG A C 1
ATOM 3883 O O . ARG A 1 494 ? 20.473 -6.067 -6.084 1.00 95.31 494 ARG A O 1
ATOM 3890 N N . LEU A 1 495 ? 20.036 -6.313 -8.281 1.00 95.31 495 LEU A N 1
ATOM 3891 C CA . LEU A 1 495 ? 18.846 -7.123 -8.095 1.00 95.31 495 LEU A CA 1
ATOM 3892 C C . LEU A 1 495 ? 19.240 -8.568 -7.869 1.00 95.31 495 LEU A C 1
ATOM 3894 O O . LEU A 1 495 ? 19.968 -9.162 -8.658 1.00 95.31 495 LEU A O 1
ATOM 3898 N N . SER A 1 496 ? 18.724 -9.145 -6.788 1.00 94.00 496 SER A N 1
ATOM 3899 C CA . SER A 1 496 ? 18.877 -10.572 -6.532 1.00 94.00 496 SER A CA 1
ATOM 3900 C C . SER A 1 496 ? 18.264 -11.353 -7.687 1.00 94.00 496 SER A C 1
ATOM 3902 O O . SER A 1 496 ? 17.060 -11.248 -7.917 1.00 94.00 496 SER A O 1
ATOM 3904 N N . LEU A 1 497 ? 19.052 -12.197 -8.360 1.00 92.06 497 LEU A N 1
ATOM 3905 C CA . LEU A 1 497 ? 18.511 -13.061 -9.407 1.00 92.06 497 LEU A CA 1
ATOM 3906 C C . LEU A 1 497 ? 17.317 -13.868 -8.882 1.00 92.06 497 LEU A C 1
ATOM 3908 O O . LEU A 1 497 ? 16.320 -14.010 -9.580 1.00 92.06 497 LEU A O 1
ATOM 3912 N N . LYS A 1 498 ? 17.424 -14.377 -7.652 1.00 89.56 498 LYS A N 1
ATOM 3913 C CA . LYS A 1 498 ? 16.467 -15.297 -7.032 1.00 89.56 498 LYS A CA 1
ATOM 3914 C C . LYS A 1 498 ? 15.157 -14.647 -6.597 1.00 89.56 498 LYS A C 1
ATOM 3916 O O . LYS A 1 498 ? 14.128 -15.311 -6.638 1.00 89.56 498 LYS A O 1
ATOM 3921 N N . HIS A 1 499 ? 15.211 -13.400 -6.139 1.00 92.50 499 HIS A N 1
ATOM 3922 C CA . HIS A 1 499 ? 14.114 -12.791 -5.383 1.00 92.50 499 HIS A CA 1
ATOM 3923 C C . HIS A 1 499 ? 13.633 -11.447 -5.937 1.00 92.50 499 HIS A C 1
ATOM 3925 O O . HIS A 1 499 ? 12.823 -10.809 -5.274 1.00 92.50 499 HIS A O 1
ATOM 3931 N N . TRP A 1 500 ? 14.116 -10.987 -7.097 1.00 94.62 500 TRP A N 1
ATOM 3932 C CA . TRP A 1 500 ? 13.721 -9.669 -7.618 1.00 94.62 500 TRP A CA 1
ATOM 3933 C C . TRP A 1 500 ? 12.217 -9.541 -7.910 1.00 94.62 500 TRP A C 1
ATOM 3935 O O . TRP A 1 500 ? 11.697 -8.442 -7.807 1.00 94.62 500 TRP A O 1
ATOM 3945 N N . ASP A 1 501 ? 11.538 -10.648 -8.221 1.00 94.50 501 ASP A N 1
ATOM 3946 C CA . ASP A 1 501 ? 10.115 -10.740 -8.589 1.00 94.50 501 ASP A CA 1
ATOM 3947 C C . ASP A 1 501 ? 9.291 -11.545 -7.564 1.00 94.50 501 ASP A C 1
ATOM 3949 O O . ASP A 1 501 ? 8.265 -12.140 -7.890 1.00 94.50 501 ASP A O 1
ATOM 3953 N N . GLN A 1 502 ? 9.753 -11.638 -6.312 1.00 94.44 502 GLN A N 1
ATOM 3954 C CA . GLN A 1 502 ? 9.086 -12.455 -5.286 1.00 94.44 502 GLN A CA 1
ATOM 3955 C C . GLN A 1 502 ? 7.658 -11.984 -4.953 1.00 94.44 502 GLN A C 1
ATOM 3957 O O . GLN A 1 502 ? 6.862 -12.766 -4.442 1.00 94.44 502 GLN A O 1
ATOM 3962 N N . ASP A 1 503 ? 7.331 -10.723 -5.240 1.00 93.88 503 ASP A N 1
ATOM 3963 C CA . ASP A 1 503 ? 6.016 -10.122 -5.026 1.00 93.88 503 ASP A CA 1
ATOM 3964 C C . ASP A 1 503 ? 5.057 -10.247 -6.217 1.00 93.88 503 ASP A C 1
ATOM 3966 O O . ASP A 1 503 ? 3.874 -9.945 -6.049 1.00 93.88 503 ASP A O 1
ATOM 3970 N N . ASP A 1 504 ? 5.501 -10.767 -7.368 1.00 92.25 504 ASP A N 1
ATOM 3971 C CA . ASP A 1 504 ? 4.655 -10.951 -8.559 1.00 92.25 504 ASP A CA 1
ATOM 3972 C C . ASP A 1 504 ? 3.409 -11.806 -8.270 1.00 92.25 504 ASP A C 1
ATOM 3974 O O . ASP A 1 504 ? 2.350 -11.617 -8.872 1.00 92.25 504 ASP A O 1
ATOM 3978 N N . GLU A 1 505 ? 3.495 -12.749 -7.325 1.00 89.75 505 GLU A N 1
ATOM 3979 C CA . GLU A 1 505 ? 2.357 -13.594 -6.941 1.00 89.75 505 GLU A CA 1
ATOM 3980 C C . GLU A 1 505 ? 1.223 -12.821 -6.241 1.00 89.75 505 GLU A C 1
ATOM 3982 O O . GLU A 1 505 ? 0.089 -13.305 -6.183 1.00 89.75 505 GLU A O 1
ATOM 3987 N N . TYR A 1 506 ? 1.507 -11.610 -5.750 1.00 92.06 506 TYR A N 1
ATOM 3988 C CA . TYR A 1 506 ? 0.563 -10.737 -5.049 1.00 92.06 506 TYR A CA 1
ATOM 3989 C C . TYR A 1 506 ? 0.095 -9.548 -5.898 1.00 92.06 506 TYR A C 1
ATOM 3991 O O . TYR A 1 506 ? -0.534 -8.630 -5.362 1.00 92.06 506 TYR A O 1
ATOM 3999 N N . GLU A 1 507 ? 0.380 -9.548 -7.205 1.00 91.50 507 GLU A N 1
ATOM 4000 C CA . GLU A 1 507 ? 0.004 -8.461 -8.108 1.00 91.50 507 GLU A CA 1
ATOM 4001 C C . GLU A 1 507 ? -1.516 -8.200 -8.090 1.00 91.50 507 GLU A C 1
ATOM 4003 O O . GLU A 1 507 ? -2.367 -9.104 -8.096 1.00 91.50 507 GLU A O 1
ATOM 4008 N N . PHE A 1 508 ? -1.874 -6.918 -8.080 1.00 93.88 508 PHE A N 1
ATOM 4009 C CA . PHE A 1 508 ? -3.253 -6.489 -8.266 1.00 93.88 508 PHE A CA 1
ATOM 4010 C C . PHE A 1 508 ? -3.648 -6.552 -9.742 1.00 93.88 508 PHE A C 1
ATOM 4012 O O . PHE A 1 508 ? -2.812 -6.529 -10.634 1.00 93.88 508 PHE A O 1
ATOM 4019 N N . SER A 1 509 ? -4.949 -6.600 -10.014 1.00 90.69 509 SER A N 1
ATOM 4020 C CA . SER A 1 509 ? -5.453 -6.621 -11.394 1.00 90.69 509 SER A CA 1
ATOM 4021 C C . SER A 1 509 ? -6.244 -5.360 -11.737 1.00 90.69 509 SER A C 1
ATOM 4023 O O . SER A 1 509 ? -6.514 -4.494 -10.893 1.00 90.69 509 SER A O 1
ATOM 4025 N N . GLY A 1 510 ? -6.632 -5.261 -13.005 1.00 92.25 510 GLY A N 1
ATOM 4026 C CA . GLY A 1 510 ? -7.296 -4.093 -13.564 1.00 92.25 510 GLY A CA 1
ATOM 4027 C C . GLY A 1 510 ? -6.302 -3.029 -14.026 1.00 92.25 510 GLY A C 1
ATOM 4028 O O . GLY A 1 510 ? -5.103 -3.100 -13.774 1.00 92.25 510 GLY A O 1
ATOM 4029 N N . ASN A 1 511 ? -6.816 -2.027 -14.734 1.00 93.69 511 ASN A N 1
ATOM 4030 C CA . ASN A 1 511 ? -5.971 -0.998 -15.332 1.00 93.69 511 ASN A CA 1
ATOM 4031 C C . ASN A 1 511 ? -5.282 -0.149 -14.261 1.00 93.69 511 ASN A C 1
ATOM 4033 O O . ASN A 1 511 ? -5.923 0.312 -13.309 1.00 93.69 511 ASN A O 1
ATOM 4037 N N . HIS A 1 512 ? -3.996 0.114 -14.472 1.00 95.19 512 HIS A N 1
ATOM 4038 C CA . HIS A 1 512 ? -3.257 1.096 -13.694 1.00 95.19 512 HIS A CA 1
ATOM 4039 C C . HIS A 1 512 ? -3.857 2.488 -13.909 1.00 95.19 512 HIS A C 1
ATOM 4041 O O . HIS A 1 512 ? -4.448 2.779 -14.953 1.00 95.19 512 HIS A O 1
ATOM 4047 N N . CYS A 1 513 ? -3.736 3.361 -12.917 1.00 95.88 513 CYS A N 1
ATOM 4048 C CA . CYS A 1 513 ? -4.206 4.733 -13.059 1.00 95.88 513 CYS A CA 1
ATOM 4049 C C . CYS A 1 513 ? -3.355 5.721 -12.273 1.00 95.88 513 CYS A C 1
ATOM 4051 O O . CYS A 1 513 ? -2.747 5.372 -11.262 1.00 95.88 513 CYS A O 1
ATOM 4053 N N . MET A 1 514 ? -3.393 6.976 -12.699 1.00 96.00 514 MET A N 1
ATOM 4054 C CA . MET A 1 514 ? -2.821 8.111 -11.986 1.00 96.00 514 MET A CA 1
ATOM 4055 C C . MET A 1 514 ? -3.930 8.967 -11.376 1.00 96.00 514 MET A C 1
ATOM 4057 O O . MET A 1 514 ? -5.052 9.032 -11.889 1.00 96.00 514 MET A O 1
ATOM 4061 N N . VAL A 1 515 ? -3.613 9.655 -10.283 1.00 95.50 515 VAL A N 1
ATOM 4062 C CA . VAL A 1 515 ? -4.535 10.602 -9.650 1.00 95.50 515 VAL A CA 1
ATOM 4063 C C . VAL A 1 515 ? -4.411 11.957 -10.339 1.00 95.50 515 VAL A C 1
ATOM 4065 O O . VAL A 1 515 ? -3.360 12.595 -10.299 1.00 95.50 515 VAL A O 1
ATOM 4068 N N . VAL A 1 516 ? -5.496 12.425 -10.952 1.00 93.25 516 VAL A N 1
ATOM 4069 C CA . VAL A 1 516 ? -5.534 13.750 -11.579 1.00 93.25 516 VAL A CA 1
ATOM 4070 C C . VAL A 1 516 ? -5.423 14.817 -10.489 1.00 93.25 516 VAL A C 1
ATOM 4072 O O . VAL A 1 516 ? -6.050 14.710 -9.435 1.00 93.25 516 VAL A O 1
ATOM 4075 N N . GLU A 1 517 ? -4.615 15.849 -10.744 1.00 91.06 517 GLU A N 1
ATOM 4076 C CA . GLU A 1 517 ? -4.209 16.861 -9.752 1.00 91.06 517 GLU A CA 1
ATOM 4077 C C . GLU A 1 517 ? -3.365 16.293 -8.591 1.00 91.06 517 GLU A C 1
ATOM 4079 O O . GLU A 1 517 ? -3.295 16.885 -7.513 1.00 91.06 517 GLU A O 1
ATOM 4084 N N . GLY A 1 518 ? -2.697 15.157 -8.806 1.00 93.75 518 GLY A N 1
ATOM 4085 C CA . GLY A 1 518 ? -1.614 14.661 -7.963 1.00 93.75 518 GLY A CA 1
ATOM 4086 C C . GLY A 1 518 ? -2.031 13.683 -6.862 1.00 93.75 518 GLY A C 1
ATOM 4087 O O . GLY A 1 518 ? -3.006 13.892 -6.130 1.00 93.75 518 GLY A O 1
ATOM 4088 N N . TYR A 1 519 ? -1.226 12.634 -6.695 1.00 96.62 519 TYR A N 1
ATOM 4089 C CA . TYR A 1 519 ? -1.407 11.549 -5.723 1.00 96.62 519 TYR A CA 1
ATOM 4090 C C . TYR A 1 519 ? -1.373 12.047 -4.263 1.00 96.62 519 TYR A C 1
ATOM 4092 O O . TYR A 1 519 ? -2.058 11.520 -3.384 1.00 96.62 519 TYR A O 1
ATOM 4100 N N . GLY A 1 520 ? -0.666 13.143 -3.982 1.00 95.69 520 GLY A N 1
ATOM 4101 C CA . GLY A 1 520 ? -0.578 13.775 -2.660 1.00 95.69 520 GLY A CA 1
ATOM 4102 C C . GLY A 1 520 ? -1.928 14.147 -2.028 1.00 95.69 520 GLY A C 1
ATOM 4103 O O . GLY A 1 520 ? -1.999 14.323 -0.812 1.00 95.69 520 GLY A O 1
ATOM 4104 N N . GLN A 1 521 ? -3.014 14.200 -2.807 1.00 95.25 521 GLN A N 1
ATOM 4105 C CA . GLN A 1 521 ? -4.378 14.362 -2.294 1.00 95.25 521 GLN A CA 1
ATOM 4106 C C . GLN A 1 521 ? -4.787 13.261 -1.300 1.00 95.25 521 GLN A C 1
ATOM 4108 O O . GLN A 1 521 ? -5.486 13.549 -0.328 1.00 95.25 521 GLN A O 1
ATOM 4113 N N . ILE A 1 522 ? -4.333 12.021 -1.504 1.00 96.44 522 ILE A N 1
ATOM 4114 C CA . ILE A 1 522 ? -4.711 10.865 -0.678 1.00 96.44 522 ILE A CA 1
ATOM 4115 C C . ILE A 1 522 ? -4.155 10.957 0.751 1.00 96.44 522 ILE A C 1
ATOM 4117 O O . ILE A 1 522 ? -4.957 10.941 1.688 1.00 96.44 522 ILE A O 1
ATOM 4121 N N . PRO A 1 523 ? -2.831 11.089 0.980 1.00 96.94 523 PRO A N 1
ATOM 4122 C CA . PRO A 1 523 ? -2.308 11.206 2.339 1.00 96.94 523 PRO A CA 1
ATOM 4123 C C . PRO A 1 523 ? -2.808 12.471 3.056 1.00 96.94 523 PRO A C 1
ATOM 4125 O O . PRO A 1 523 ? -3.021 12.423 4.264 1.00 96.94 523 PRO A O 1
ATOM 4128 N N . VAL A 1 524 ? -3.071 13.569 2.333 1.00 95.31 524 VAL A N 1
ATOM 4129 C CA . VAL A 1 524 ? -3.681 14.785 2.907 1.00 95.31 524 VAL A CA 1
ATOM 4130 C C . VAL A 1 524 ? -5.124 14.538 3.354 1.00 95.31 524 VAL A C 1
ATOM 4132 O O . VAL A 1 524 ? -5.534 14.997 4.418 1.00 95.31 524 VAL A O 1
ATOM 4135 N N . ALA A 1 525 ? -5.918 13.808 2.570 1.00 95.31 525 ALA A N 1
ATOM 4136 C CA . ALA A 1 525 ? -7.274 13.448 2.973 1.00 95.31 525 ALA A CA 1
ATOM 4137 C C . ALA A 1 525 ? -7.263 12.510 4.191 1.00 95.31 525 ALA A C 1
ATOM 4139 O O . ALA A 1 525 ? -7.984 12.745 5.163 1.00 95.31 525 ALA A O 1
ATOM 4140 N N . LEU A 1 526 ? -6.379 11.509 4.180 1.00 95.56 526 LEU A N 1
ATOM 4141 C CA . LEU A 1 526 ? -6.199 10.561 5.278 1.00 95.56 526 LEU A CA 1
ATOM 4142 C C . LEU A 1 526 ? -5.606 11.176 6.546 1.00 95.56 526 LEU A C 1
ATOM 4144 O O . LEU A 1 526 ? -5.735 10.553 7.596 1.00 95.56 526 LEU A O 1
ATOM 4148 N N . SER A 1 527 ? -5.021 12.374 6.508 1.00 95.94 527 SER A N 1
ATOM 4149 C CA . SER A 1 527 ? -4.496 13.048 7.702 1.00 95.94 527 SER A CA 1
ATOM 4150 C C . SER A 1 527 ? -5.490 13.993 8.382 1.00 95.94 527 SER A C 1
ATOM 4152 O O . SER A 1 527 ? -5.201 14.506 9.460 1.00 95.94 527 SER A O 1
ATOM 4154 N N . LYS A 1 528 ? -6.663 14.251 7.786 1.00 94.25 528 LYS A N 1
ATOM 4155 C CA . LYS A 1 528 ? -7.657 15.190 8.343 1.00 94.25 528 LYS A CA 1
ATOM 4156 C C . LYS A 1 528 ? -8.099 14.795 9.758 1.00 94.25 528 LYS A C 1
ATOM 4158 O O . LYS A 1 528 ? -8.682 13.728 9.942 1.00 94.25 528 LYS A O 1
ATOM 4163 N N . GLY A 1 529 ? -7.872 15.663 10.739 1.00 92.44 529 GLY A N 1
ATOM 4164 C CA . GLY A 1 529 ? -8.241 15.419 12.138 1.00 92.44 529 GLY A CA 1
ATOM 4165 C C . GLY A 1 529 ? -7.242 14.577 12.937 1.00 92.44 529 GLY A C 1
ATOM 4166 O O . GLY A 1 529 ? -7.552 14.229 14.068 1.00 92.44 529 GLY A O 1
ATOM 4167 N N . LEU A 1 530 ? -6.072 14.246 12.376 1.00 95.44 530 LEU A N 1
ATOM 4168 C CA . LEU A 1 530 ? -4.943 13.720 13.152 1.00 95.44 530 LEU A CA 1
ATOM 4169 C C . LEU A 1 530 ? -4.121 14.880 13.732 1.00 95.44 530 LEU A C 1
ATOM 4171 O O . LEU A 1 530 ? -4.008 15.928 13.091 1.00 95.44 530 LEU A O 1
ATOM 4175 N N . ASP A 1 531 ? -3.504 14.679 14.898 1.00 97.06 531 ASP A N 1
ATOM 4176 C CA . ASP A 1 531 ? -2.514 15.617 15.438 1.00 97.06 531 ASP A CA 1
ATOM 4177 C C . ASP A 1 531 ? -1.174 15.426 14.709 1.00 97.06 531 ASP A C 1
ATOM 4179 O O . ASP A 1 531 ? -0.410 14.508 15.012 1.00 97.06 531 ASP A O 1
ATOM 4183 N N . VAL A 1 532 ? -0.916 16.263 13.697 1.00 97.69 532 VAL A N 1
ATOM 4184 C CA . VAL A 1 532 ? 0.304 16.205 12.880 1.00 97.69 532 VAL A CA 1
ATOM 4185 C C . VAL A 1 532 ? 1.210 17.397 13.177 1.00 97.69 532 VAL A C 1
ATOM 4187 O O . VAL A 1 532 ? 0.833 18.547 12.947 1.00 97.69 532 VAL A O 1
ATOM 4190 N N . ARG A 1 533 ? 2.443 17.127 13.613 1.00 97.69 533 ARG A N 1
ATOM 4191 C CA . ARG A 1 533 ? 3.479 18.136 13.878 1.00 97.69 533 ARG A CA 1
ATOM 4192 C C . ARG A 1 533 ? 4.542 18.096 12.782 1.00 97.69 533 ARG A C 1
ATOM 4194 O O . ARG A 1 533 ? 5.375 17.195 12.732 1.00 97.69 533 ARG A O 1
ATOM 4201 N N . LEU A 1 534 ? 4.483 19.070 11.880 1.00 98.12 534 LEU A N 1
ATOM 4202 C CA . LEU A 1 534 ? 5.442 19.236 10.784 1.00 98.12 534 LEU A CA 1
ATOM 4203 C C . LEU A 1 534 ? 6.707 19.959 11.260 1.00 98.12 534 LEU A C 1
ATOM 4205 O O . LEU A 1 534 ? 6.683 20.653 12.274 1.00 98.12 534 LEU A O 1
ATOM 4209 N N . ASN A 1 535 ? 7.786 19.861 10.482 1.00 98.06 535 ASN A N 1
ATOM 4210 C CA . ASN A 1 535 ? 9.093 20.447 10.808 1.00 98.06 535 ASN A CA 1
ATOM 4211 C C . ASN A 1 535 ? 9.665 19.964 12.154 1.00 98.06 535 ASN A C 1
ATOM 4213 O O . ASN A 1 535 ? 10.378 20.703 12.826 1.00 98.06 535 ASN A O 1
ATOM 4217 N N . GLN A 1 536 ? 9.372 18.718 12.530 1.00 97.75 536 GLN A N 1
ATOM 4218 C CA . GLN A 1 536 ? 9.846 18.065 13.753 1.00 97.75 536 GLN A CA 1
ATOM 4219 C C . GLN A 1 536 ? 10.799 16.909 13.399 1.00 97.75 536 GLN A C 1
ATOM 4221 O O . GLN A 1 536 ? 10.436 15.734 13.499 1.00 97.75 536 GLN A O 1
ATOM 4226 N N . PRO A 1 537 ? 12.016 17.195 12.894 1.00 98.19 537 PRO A N 1
ATOM 4227 C CA . PRO A 1 537 ? 12.984 16.151 12.594 1.00 98.19 537 PRO A CA 1
ATOM 4228 C C . PRO A 1 537 ? 13.480 15.513 13.894 1.00 98.19 537 PRO A C 1
ATOM 4230 O O . PRO A 1 537 ? 14.167 16.156 14.688 1.00 98.19 537 PRO A O 1
ATOM 4233 N N . VAL A 1 538 ? 13.177 14.230 14.079 1.00 98.12 538 VAL A N 1
ATOM 4234 C CA . VAL A 1 538 ? 13.676 13.436 15.209 1.00 98.12 538 VAL A CA 1
ATOM 4235 C C . VAL A 1 538 ? 15.203 13.342 15.156 1.00 98.12 538 VAL A C 1
ATOM 4237 O O . VAL A 1 538 ? 15.791 13.089 14.101 1.00 98.12 538 VAL A O 1
ATOM 4240 N N . SER A 1 539 ? 15.847 13.559 16.300 1.00 97.81 539 SER A N 1
ATOM 4241 C CA . SER A 1 539 ? 17.297 13.472 16.492 1.00 97.81 539 SER A CA 1
ATOM 4242 C C . SER A 1 539 ? 17.702 12.298 17.383 1.00 97.81 539 SER A C 1
ATOM 4244 O O . SER A 1 539 ? 18.770 11.725 17.166 1.00 97.81 539 SER A O 1
ATOM 4246 N N . LYS A 1 540 ? 16.866 11.910 18.357 1.00 96.88 540 LYS A N 1
ATOM 4247 C CA . LYS A 1 540 ? 17.164 10.819 19.295 1.00 96.88 540 LYS A CA 1
ATOM 4248 C C . LYS A 1 540 ? 15.891 10.112 19.763 1.00 96.88 540 LYS A C 1
ATOM 4250 O O . LYS A 1 540 ? 14.870 10.755 19.988 1.00 96.88 540 LYS A O 1
ATOM 4255 N N . ILE A 1 541 ? 15.981 8.796 19.945 1.00 95.56 541 ILE A N 1
ATOM 4256 C CA . ILE A 1 541 ? 14.972 7.969 20.620 1.00 95.56 541 ILE A CA 1
ATOM 4257 C C . ILE A 1 541 ? 15.668 7.345 21.827 1.00 95.56 541 ILE A C 1
ATOM 4259 O O . ILE A 1 541 ? 16.678 6.660 21.668 1.00 95.56 541 ILE A O 1
ATOM 4263 N N . ILE A 1 542 ? 15.173 7.634 23.024 1.00 92.44 542 ILE A N 1
ATOM 4264 C CA . ILE A 1 542 ? 15.737 7.186 24.296 1.00 92.44 542 ILE A CA 1
ATOM 4265 C C . ILE A 1 542 ? 14.756 6.184 24.893 1.00 92.44 542 ILE A C 1
ATOM 4267 O O . ILE A 1 542 ? 13.600 6.524 25.133 1.00 92.44 542 ILE A O 1
ATOM 4271 N N . ARG A 1 543 ? 15.224 4.959 25.119 1.00 88.81 543 ARG A N 1
ATOM 4272 C CA . ARG A 1 543 ? 14.478 3.912 25.822 1.00 88.81 543 ARG A CA 1
ATOM 4273 C C . ARG A 1 543 ? 15.103 3.732 27.200 1.00 88.81 543 ARG A C 1
ATOM 4275 O O . ARG A 1 543 ? 16.323 3.836 27.323 1.00 88.81 543 ARG A O 1
ATOM 4282 N N . SER A 1 544 ? 14.273 3.559 28.218 1.00 74.75 544 SER A N 1
ATOM 4283 C CA . SER A 1 544 ? 14.731 3.319 29.583 1.00 74.75 544 SER A CA 1
ATOM 4284 C C . SER A 1 544 ? 15.010 1.831 29.785 1.00 74.75 544 SER A C 1
ATOM 4286 O O . SER A 1 544 ? 14.081 1.042 29.693 1.00 74.75 544 SER A O 1
ATOM 4288 N N . ASP A 1 545 ? 16.250 1.455 30.110 1.00 62.09 545 ASP A N 1
ATOM 4289 C CA . ASP A 1 545 ? 16.632 0.056 30.390 1.00 62.09 545 ASP A CA 1
ATOM 4290 C C . ASP A 1 545 ? 16.262 -0.404 31.822 1.00 62.09 545 ASP A C 1
ATOM 4292 O O . ASP A 1 545 ? 16.590 -1.517 32.238 1.00 62.09 545 ASP A O 1
ATOM 4296 N N . THR A 1 546 ? 15.618 0.447 32.632 1.00 56.09 546 THR A N 1
ATOM 4297 C CA . THR A 1 546 ? 15.213 0.086 33.999 1.00 56.09 546 THR A CA 1
ATOM 4298 C C . THR A 1 546 ? 13.922 -0.724 33.980 1.00 56.09 546 THR A C 1
ATOM 4300 O O . THR A 1 546 ? 12.824 -0.180 34.097 1.00 56.09 546 THR A O 1
ATOM 4303 N N . VAL A 1 547 ? 14.074 -2.039 33.855 1.00 47.88 547 VAL A N 1
ATOM 4304 C CA . VAL A 1 547 ? 13.016 -3.014 34.121 1.00 47.88 547 VAL A CA 1
ATOM 4305 C C . VAL A 1 547 ? 12.720 -3.001 35.624 1.00 47.88 547 VAL A C 1
ATOM 4307 O O . VAL A 1 547 ? 13.380 -3.683 36.403 1.00 47.88 547 VAL A O 1
ATOM 4310 N N . GLU A 1 548 ? 11.735 -2.220 36.062 1.00 50.66 548 GLU A N 1
ATOM 4311 C CA . GLU A 1 548 ? 11.026 -2.565 37.295 1.00 50.66 548 GLU A CA 1
ATOM 4312 C C . GLU A 1 548 ? 10.014 -3.658 36.933 1.00 50.66 548 GLU A C 1
ATOM 4314 O O . GLU A 1 548 ? 9.085 -3.406 36.165 1.00 50.66 548 GLU A O 1
ATOM 4319 N N . GLU A 1 549 ? 10.190 -4.868 37.484 1.00 48.22 549 GLU A N 1
ATOM 4320 C CA . GLU A 1 549 ? 9.423 -6.108 37.216 1.00 48.22 549 GLU A CA 1
ATOM 4321 C C . GLU A 1 549 ? 7.887 -6.001 37.395 1.00 48.22 549 GLU A C 1
ATOM 4323 O O . GLU A 1 549 ? 7.170 -6.987 37.239 1.00 48.22 549 GLU A O 1
ATOM 4328 N N . SER A 1 550 ? 7.352 -4.815 37.697 1.00 47.78 550 SER A N 1
ATOM 4329 C CA . SER A 1 550 ? 5.921 -4.567 37.899 1.00 47.78 550 SER A CA 1
ATOM 4330 C C . SER A 1 550 ? 5.293 -3.513 36.974 1.00 47.78 550 SER A C 1
ATOM 4332 O O . SER A 1 550 ? 4.071 -3.365 37.003 1.00 47.78 550 SER A O 1
ATOM 4334 N N . SER A 1 551 ? 6.062 -2.823 36.116 1.00 45.94 551 SER A N 1
ATOM 4335 C CA . SER A 1 551 ? 5.503 -1.853 35.158 1.00 45.94 551 SER A CA 1
ATOM 4336 C C . SER A 1 551 ? 5.732 -2.310 33.714 1.00 45.94 551 SER A C 1
ATOM 4338 O O . SER A 1 551 ? 6.856 -2.453 33.251 1.00 45.94 551 SER A O 1
ATOM 4340 N N . THR A 1 552 ? 4.651 -2.576 32.982 1.00 48.75 552 THR A N 1
ATOM 4341 C CA . THR A 1 552 ? 4.695 -3.107 31.608 1.00 48.75 552 THR A CA 1
ATOM 4342 C C . THR A 1 552 ? 5.032 -2.059 30.539 1.00 48.75 552 THR A C 1
ATOM 4344 O O . THR A 1 552 ? 4.948 -2.371 29.355 1.00 48.75 552 THR A O 1
ATOM 4347 N N . ASN A 1 553 ? 5.380 -0.826 30.924 1.00 57.22 553 ASN A N 1
ATOM 4348 C CA . ASN A 1 553 ? 5.585 0.289 30.000 1.00 57.22 553 ASN A CA 1
ATOM 4349 C C . ASN A 1 553 ? 6.923 0.980 30.288 1.00 57.22 553 ASN A C 1
ATOM 4351 O O . ASN A 1 553 ? 6.990 1.884 31.118 1.00 57.22 553 ASN A O 1
ATOM 4355 N N . GLU A 1 554 ? 7.978 0.581 29.579 1.00 64.06 554 GLU A N 1
ATOM 4356 C CA . GLU A 1 554 ? 9.222 1.353 29.535 1.00 64.06 554 GLU A CA 1
ATOM 4357 C C . GLU A 1 554 ? 8.935 2.726 28.898 1.00 64.06 554 GLU A C 1
ATOM 4359 O O . GLU A 1 554 ? 8.485 2.775 27.747 1.00 64.06 554 GLU A O 1
ATOM 4364 N N . PRO A 1 555 ? 9.160 3.852 29.600 1.00 74.56 555 PRO A N 1
ATOM 4365 C CA . PRO A 1 555 ? 8.941 5.168 29.016 1.00 74.56 555 PRO A CA 1
ATOM 4366 C C . PRO A 1 555 ? 9.931 5.401 27.864 1.00 74.56 555 PRO A C 1
ATOM 4368 O O . PRO A 1 555 ? 11.139 5.172 28.001 1.00 74.56 555 PRO A O 1
ATOM 4371 N N . VAL A 1 556 ? 9.416 5.860 26.719 1.00 89.12 556 VAL A N 1
ATOM 4372 C CA . VAL A 1 556 ? 10.208 6.152 25.517 1.00 89.12 556 VAL A CA 1
ATOM 4373 C C . VAL A 1 556 ? 10.190 7.649 25.266 1.00 89.12 556 VAL A C 1
ATOM 4375 O O . VAL A 1 556 ? 9.177 8.200 24.858 1.00 89.12 556 VAL A O 1
ATOM 4378 N N . ARG A 1 557 ? 11.345 8.301 25.406 1.00 91.94 557 ARG A N 1
ATOM 4379 C CA . ARG A 1 557 ? 11.485 9.725 25.093 1.00 91.94 557 ARG A CA 1
ATOM 4380 C C . ARG A 1 557 ? 11.978 9.927 23.668 1.00 91.94 557 ARG A C 1
ATOM 4382 O O . ARG A 1 557 ? 13.050 9.445 23.290 1.00 91.94 557 ARG A O 1
ATOM 4389 N N . ILE A 1 558 ? 11.246 10.714 22.892 1.00 95.00 558 ILE A N 1
ATOM 4390 C CA . ILE A 1 558 ? 11.625 11.136 21.541 1.00 95.00 558 ILE A CA 1
ATOM 4391 C C . ILE A 1 558 ? 12.069 12.592 21.593 1.00 95.00 558 ILE A C 1
ATOM 4393 O O . ILE A 1 558 ? 11.340 13.448 22.081 1.00 95.00 558 ILE A O 1
ATOM 4397 N N . GLN A 1 559 ? 13.255 12.877 21.063 1.00 97.06 559 GLN A N 1
ATOM 4398 C CA . GLN A 1 559 ? 13.822 14.221 20.982 1.00 97.06 559 GLN A CA 1
ATOM 4399 C C . GLN A 1 559 ? 13.930 14.660 19.519 1.00 97.06 559 GLN A C 1
ATOM 4401 O O . GLN A 1 559 ? 14.422 13.905 18.675 1.00 97.06 559 GLN A O 1
ATOM 4406 N N . CYS A 1 560 ? 13.503 15.887 19.224 1.00 97.75 560 CYS A N 1
ATOM 4407 C CA . CYS A 1 560 ? 13.635 16.534 17.919 1.00 97.75 560 CYS A CA 1
ATOM 4408 C C . CYS A 1 560 ? 14.857 17.469 17.869 1.00 97.75 560 CYS A C 1
ATOM 4410 O O . CYS A 1 560 ? 15.453 17.810 18.893 1.00 97.75 560 CYS A O 1
ATOM 4412 N N . ARG A 1 561 ? 15.290 17.867 16.664 1.00 96.88 561 ARG A N 1
ATOM 4413 C CA . ARG A 1 561 ? 16.474 18.740 16.485 1.00 96.88 561 ARG A CA 1
ATOM 4414 C C . ARG A 1 561 ? 16.286 20.155 17.028 1.00 96.88 561 ARG A C 1
ATOM 4416 O O . ARG A 1 561 ? 17.280 20.807 17.317 1.00 96.88 561 ARG A O 1
ATOM 4423 N N . ASP A 1 562 ? 15.048 20.622 17.141 1.00 94.38 562 ASP A N 1
ATOM 4424 C CA . ASP A 1 562 ? 14.700 21.922 17.726 1.00 94.38 562 ASP A CA 1
ATOM 4425 C C . ASP A 1 562 ? 14.665 21.898 19.267 1.00 94.38 562 ASP A C 1
ATOM 4427 O O . ASP A 1 562 ? 14.446 22.930 19.892 1.00 94.38 562 ASP A O 1
ATOM 4431 N N . GLY A 1 563 ? 14.898 20.730 19.879 1.00 94.31 563 GLY A N 1
ATOM 4432 C CA . GLY A 1 563 ? 14.845 20.527 21.324 1.00 94.31 563 GLY A CA 1
ATOM 4433 C C . GLY A 1 563 ? 13.484 20.067 21.848 1.00 94.31 563 GLY A C 1
ATOM 4434 O O . GLY A 1 563 ? 13.410 19.697 23.018 1.00 94.31 563 GLY A O 1
ATOM 4435 N N . THR A 1 564 ? 12.437 20.024 21.014 1.00 95.94 564 THR A N 1
ATOM 4436 C CA . THR A 1 564 ? 11.117 19.507 21.404 1.00 95.94 564 THR A CA 1
ATOM 4437 C C . THR A 1 564 ? 11.220 18.034 21.801 1.00 95.94 564 THR A C 1
ATOM 4439 O O . THR A 1 564 ? 11.895 17.244 21.132 1.00 95.94 564 THR A O 1
ATOM 4442 N N . THR A 1 565 ? 10.538 17.652 22.881 1.00 94.50 565 THR A N 1
ATOM 4443 C CA . THR A 1 565 ? 10.485 16.270 23.366 1.00 94.50 565 THR A CA 1
ATOM 4444 C C . THR A 1 565 ? 9.057 15.761 23.489 1.00 94.50 565 THR A C 1
ATOM 4446 O O . THR A 1 565 ? 8.147 16.520 23.819 1.00 94.50 565 THR A O 1
ATOM 4449 N N . TYR A 1 566 ? 8.889 14.462 23.265 1.00 92.06 566 TYR A N 1
ATOM 4450 C CA . TYR A 1 566 ? 7.655 13.719 23.497 1.00 92.06 566 TYR A CA 1
ATOM 4451 C C . TYR A 1 566 ? 7.984 12.526 24.396 1.00 92.06 566 TYR A C 1
ATOM 4453 O O . TYR A 1 566 ? 8.983 11.850 24.136 1.00 92.06 566 TYR A O 1
ATOM 4461 N N . ASP A 1 567 ? 7.180 12.311 25.434 1.00 87.12 567 ASP A N 1
ATOM 4462 C CA . ASP A 1 567 ? 7.319 11.221 26.410 1.00 87.12 567 ASP A CA 1
ATOM 4463 C C . ASP A 1 567 ? 6.184 10.197 26.272 1.00 87.12 567 ASP A C 1
ATOM 4465 O O . ASP A 1 567 ? 5.054 10.614 25.907 1.00 87.12 567 ASP A O 1
#

Solvent-accessible surface area (backbone atoms only — not comparable to full-atom values): 36174 Å² total; per-residue (Å²): 104,71,68,45,40,70,70,64,35,80,74,48,66,61,58,64,65,72,69,62,82,84,75,83,89,77,92,75,91,81,88,84,84,85,84,90,78,89,81,90,83,88,82,89,86,82,88,82,90,85,88,84,89,84,87,89,82,90,76,91,77,91,77,91,81,90,78,87,82,84,89,76,83,93,77,91,72,84,74,85,79,80,80,61,82,90,70,66,82,71,74,80,67,78,78,79,66,95,66,84,84,75,80,85,78,82,89,76,90,82,83,88,86,85,78,94,83,83,94,84,81,90,79,92,79,92,74,91,71,85,82,75,74,81,59,70,67,60,60,54,48,54,54,50,52,51,53,27,38,51,25,18,39,44,66,72,39,60,56,89,50,68,50,72,70,50,40,75,74,38,57,91,77,46,50,86,80,34,45,62,26,46,40,50,43,50,20,46,48,40,30,62,24,70,78,39,53,63,51,53,70,46,70,54,61,49,44,72,75,39,59,87,56,75,38,62,72,82,50,54,63,54,51,51,48,48,38,44,75,73,53,71,36,67,50,68,82,26,63,76,78,56,87,74,61,68,77,70,70,79,70,90,76,89,77,78,82,72,89,63,90,63,49,56,45,77,38,82,37,37,21,54,67,35,33,51,50,51,46,48,48,53,44,48,38,62,74,47,31,79,76,38,58,96,48,68,51,59,47,62,40,34,31,14,54,45,92,57,71,14,60,64,28,33,44,45,76,54,88,67,80,76,75,70,79,62,89,79,74,65,61,46,105,79,74,48,75,66,77,80,75,76,77,81,61,54,41,46,48,81,44,52,47,73,47,68,20,50,34,74,29,32,70,58,35,52,45,51,73,58,51,44,78,89,70,49,70,46,66,64,69,89,77,78,87,82,54,59,47,100,85,69,46,73,55,55,67,71,55,53,59,47,44,53,53,50,47,52,52,42,52,54,55,33,52,57,65,49,66,63,79,77,54,78,81,78,81,75,86,63,91,89,66,82,83,78,75,47,76,72,60,50,56,61,74,71,40,99,72,55,24,38,34,58,43,33,48,49,49,44,72,67,37,76,76,53,64,70,57,51,74,68,59,49,50,56,43,48,51,55,49,52,52,51,22,60,76,66,74,43,62,42,70,73,32,46,47,79,56,68,63,71,61,63,89,71,59,47,32,67,66,33,29,30,43,57,62,16,43,31,56,54,40,54,59,49,39,68,92,57,52,69,42,59,60,39,39,74,70,49,78,46,73,54,87,76,80,51,98,84,61,96,68,70,63,50,39,39,32,26,74,89,67,53,72,47,92

Secondary structure (DSSP, 8-state):
-HHHHHHH-THHHHHHHTT---PPP------------------------------------------PPPP-----PPPPPP--GGGS----PPP--S----------------------------------PPPHHHHHHHHHHHHHHHHHHHTT--TTS--HHHHHHHTTT--HHHHHHHHHHHHHHHHHHHTSTTS---HHHHHHTTGGGSS-TTTHHHHHHHHHHTTSSS-SSPPP--TTGGGSSS--S------S---EEEEE--BHHHHHHHHHHHHHHHHTGGGTTTSPPPEEEEE-SSSSSBTT--EEEP-----PPPTTTT--TTSPPPPP------EEESS--EE--SBSS-THIIIIIIISSS--EEE--S-----B-TTSPBPPHHHHHHHHHHHHHHHHHHHHGGGGGSS-------TT------HHHHHHHH-SS-BHHHHHHHHHHH-TTGGG--HHHHHHHHHHHHHHHHHHTS-GGGSBTTTTTTTGGG--BS--EEETT-TTHHHHHHTTTSEEE-S--EEEEEE-----TT-S---EEEEETTS-EE-

Organism: NCBI:txid979761

InterPro domains:
  IPR002937 Amine oxidase [PF01593] (272-566)
  IPR007526 SWIRM domain [PF04433] (159-235)
  IPR007526 SWIRM domain [PS50934] (148-244)
  IPR009057 Homedomain-like superfamily [SSF46689] (150-240)
  IPR036188 FAD/NAD(P)-binding domain superfamily [G3DSA:3.50.50.60] (265-566)
  IPR036188 FAD/NAD(P)-binding domain superfamily [SSF51905] (263-566)
  IPR036388 Winged helix-like DNA-binding domain superfamily [G3DSA:1.10.10.10] (146-245)
  IPR050281 Flavin monoamine oxidase and related enzymes [PTHR10742] (178-566)